Protein AF-0000000066260668 (afdb_homodimer)

Organism: Bacillus subtilis (strain 168) (NCBI:txid224308)

GO terms:
  GO:0002949 tRNA threonylcarbamoyladenosine modification (P, IDA)

pLDDT: mean 94.91, std 9.77, range [52.31, 98.94]

Structure (mmCIF, N/CA/C/O backbone):
data_AF-0000000066260668-model_v1
#
loop_
_entity.id
_entity.type
_entity.pdbx_description
1 polymer 'tRNA threonylcarbamoyladenosine biosynthesis protein TsaB'
#
loop_
_atom_site.group_PDB
_atom_site.id
_atom_site.type_symbol
_atom_site.label_atom_id
_atom_site.label_alt_id
_atom_site.label_comp_id
_atom_site.label_asym_id
_atom_site.label_entity_id
_atom_site.label_seq_id
_atom_site.pdbx_PDB_ins_code
_atom_site.Cartn_x
_atom_site.Cartn_y
_atom_site.Cartn_z
_atom_site.occupancy
_atom_site.B_iso_or_equiv
_atom_site.auth_seq_id
_atom_site.auth_comp_id
_atom_site.auth_asym_id
_atom_site.auth_atom_id
_atom_site.pdbx_PDB_model_num
ATOM 1 N N . MET A 1 1 ? 2.84 -7.582 20.438 1 93 1 MET A N 1
ATOM 2 C CA . MET A 1 1 ? 2.477 -6.176 20.312 1 93 1 MET A CA 1
ATOM 3 C C . MET A 1 1 ? 1.603 -5.953 19.078 1 93 1 MET A C 1
ATOM 5 O O . MET A 1 1 ? 1.928 -6.422 17.984 1 93 1 MET A O 1
ATOM 9 N N . THR A 1 2 ? 0.455 -5.363 19.266 1 98.31 2 THR A N 1
ATOM 10 C CA . THR A 1 2 ? -0.457 -5.066 18.172 1 98.31 2 THR A CA 1
ATOM 11 C C . THR A 1 2 ? -0.744 -3.568 18.094 1 98.31 2 THR A C 1
ATOM 13 O O . THR A 1 2 ? -1.237 -2.977 19.062 1 98.31 2 THR A O 1
ATOM 16 N N . ILE A 1 3 ? -0.444 -2.949 16.969 1 98.81 3 ILE A N 1
ATOM 17 C CA . ILE A 1 3 ? -0.578 -1.51 16.781 1 98.81 3 ILE A CA 1
ATOM 18 C C . ILE A 1 3 ? -1.751 -1.218 15.852 1 98.81 3 ILE A C 1
ATOM 20 O O . ILE A 1 3 ? -1.917 -1.884 14.828 1 98.81 3 ILE A O 1
ATOM 24 N N . LEU A 1 4 ? -2.592 -0.3 16.234 1 98.94 4 LEU A N 1
ATOM 25 C CA . LEU A 1 4 ? -3.59 0.296 15.352 1 98.94 4 LEU A CA 1
ATOM 26 C C . LEU A 1 4 ? -3.139 1.67 14.867 1 98.94 4 LEU A C 1
ATOM 28 O O . LEU A 1 4 ? -2.84 2.551 15.68 1 98.94 4 LEU A O 1
ATOM 32 N N . ALA A 1 5 ? -3.055 1.85 13.57 1 98.94 5 ALA A N 1
ATOM 33 C CA . ALA A 1 5 ? -2.719 3.145 12.984 1 98.94 5 ALA A CA 1
ATOM 34 C C . ALA A 1 5 ? -3.934 3.768 12.305 1 98.94 5 ALA A C 1
ATOM 36 O O . ALA A 1 5 ? -4.707 3.072 11.641 1 98.94 5 ALA A O 1
ATOM 37 N N . ILE A 1 6 ? -4.113 5.047 12.469 1 98.94 6 ILE A N 1
ATOM 38 C CA . ILE A 1 6 ? -5.273 5.758 11.938 1 98.94 6 ILE A CA 1
ATOM 39 C C . ILE A 1 6 ? -4.82 7.047 11.25 1 98.94 6 ILE A C 1
ATOM 41 O O . ILE A 1 6 ? -4.078 7.84 11.836 1 98.94 6 ILE A O 1
ATOM 45 N N . ASP A 1 7 ? -5.258 7.27 10.062 1 98.88 7 ASP A N 1
ATOM 46 C CA . ASP A 1 7 ? -5.02 8.508 9.32 1 98.88 7 ASP A CA 1
ATOM 47 C C . ASP A 1 7 ? -6.312 9.039 8.711 1 98.88 7 ASP A C 1
ATOM 49 O O . ASP A 1 7 ? -6.91 8.398 7.848 1 98.88 7 ASP A O 1
ATOM 53 N N . THR A 1 8 ? -6.781 10.156 9.125 1 98.56 8 THR A N 1
ATOM 54 C CA . THR A 1 8 ? -7.957 10.828 8.586 1 98.56 8 THR A CA 1
ATOM 55 C C . THR A 1 8 ? -7.609 12.242 8.141 1 98.56 8 THR A C 1
ATOM 57 O O . THR A 1 8 ? -8.484 13.117 8.094 1 98.56 8 THR A O 1
ATOM 60 N N . SER A 1 9 ? -6.324 12.477 7.906 1 97.12 9 SER A N 1
ATOM 61 C CA . SER A 1 9 ? -5.816 13.836 7.793 1 97.12 9 SER A CA 1
ATOM 62 C C . SER A 1 9 ? -6.332 14.516 6.527 1 97.12 9 SER A C 1
ATOM 64 O O . SER A 1 9 ? -6.426 15.742 6.469 1 97.12 9 SER A O 1
ATOM 66 N N . ASN A 1 10 ? -6.652 13.719 5.492 1 96.06 10 ASN A N 1
ATOM 67 C CA . ASN A 1 10 ? -7.137 14.219 4.211 1 96.06 10 ASN A CA 1
ATOM 68 C C . ASN A 1 10 ? -8.32 13.398 3.703 1 96.06 10 ASN A C 1
ATOM 70 O O . ASN A 1 10 ? -9.039 12.781 4.496 1 96.06 10 ASN A O 1
ATOM 74 N N . TYR A 1 11 ? -8.586 13.438 2.41 1 97 11 TYR A N 1
ATOM 75 C CA . TYR A 1 11 ? -9.688 12.656 1.86 1 97 11 TYR A CA 1
ATOM 76 C C . TYR A 1 11 ? -9.453 11.164 2.061 1 97 11 TYR A C 1
ATOM 78 O O . TYR A 1 11 ? -10.398 10.375 2.049 1 97 11 TYR A O 1
ATOM 86 N N . THR A 1 12 ? -8.211 10.82 2.268 1 98 12 THR A N 1
ATOM 87 C CA . THR A 1 12 ? -7.883 9.414 2.484 1 98 12 THR A CA 1
ATOM 88 C C . THR A 1 12 ? -8.164 9.008 3.928 1 98 12 THR A C 1
ATOM 90 O O . THR A 1 12 ? -7.723 9.672 4.867 1 98 12 THR A O 1
ATOM 93 N N . LEU A 1 13 ? -8.961 8.039 4.117 1 98.75 13 LEU A N 1
ATOM 94 C CA . LEU A 1 13 ? -9.062 7.309 5.379 1 98.75 13 LEU A CA 1
ATOM 95 C C . LEU A 1 13 ? -8.18 6.062 5.359 1 98.75 13 LEU A C 1
ATOM 97 O O . LEU A 1 13 ? -8.32 5.211 4.48 1 98.75 13 LEU A O 1
ATOM 101 N N . GLY A 1 14 ? -7.215 5.988 6.195 1 98.81 14 GLY A N 1
ATOM 102 C CA . GLY A 1 14 ? -6.32 4.848 6.281 1 98.81 14 GLY A CA 1
ATOM 103 C C . GLY A 1 14 ? -6.266 4.234 7.668 1 98.81 14 GLY A C 1
ATOM 104 O O . GLY A 1 14 ? -6.117 4.949 8.664 1 98.81 14 GLY A O 1
ATOM 105 N N . ILE A 1 15 ? -6.422 2.928 7.777 1 98.94 15 ILE A N 1
ATOM 106 C CA . ILE A 1 15 ? -6.312 2.164 9.016 1 98.94 15 ILE A CA 1
ATOM 107 C C . ILE A 1 15 ? -5.434 0.938 8.789 1 98.94 15 ILE A C 1
ATOM 109 O O . ILE A 1 15 ? -5.539 0.27 7.762 1 98.94 15 ILE A O 1
ATOM 113 N N . ALA A 1 16 ? -4.578 0.662 9.734 1 98.94 16 ALA A N 1
ATOM 114 C CA . ALA A 1 16 ? -3.766 -0.547 9.625 1 98.94 16 ALA A CA 1
ATOM 115 C C . ALA A 1 16 ? -3.625 -1.23 10.984 1 98.94 16 ALA A C 1
ATOM 117 O O . ALA A 1 16 ? -3.705 -0.577 12.031 1 98.94 16 ALA A O 1
ATOM 118 N N . LEU A 1 17 ? -3.504 -2.469 10.969 1 98.88 17 LEU A N 1
ATOM 119 C CA . LEU A 1 17 ? -3.146 -3.301 12.117 1 98.88 17 LEU A CA 1
ATOM 120 C C . LEU A 1 17 ? -1.795 -3.971 11.898 1 98.88 17 LEU A C 1
ATOM 122 O O . LEU A 1 17 ? -1.599 -4.68 10.906 1 98.88 17 LEU A O 1
ATOM 126 N N . LEU A 1 18 ? -0.896 -3.672 12.734 1 98.44 18 LEU A N 1
ATOM 127 C CA . LEU A 1 18 ? 0.423 -4.293 12.75 1 98.44 18 LEU A CA 1
ATOM 128 C C . LEU A 1 18 ? 0.565 -5.23 13.945 1 98.44 18 LEU A C 1
ATOM 130 O O . LEU A 1 18 ? 0.28 -4.848 15.078 1 98.44 18 LEU A O 1
ATOM 134 N N . ARG A 1 19 ? 0.894 -6.461 13.734 1 97.5 19 ARG A N 1
ATOM 135 C CA . ARG A 1 19 ? 1.256 -7.406 14.789 1 97.5 19 ARG A CA 1
ATOM 136 C C . ARG A 1 19 ? 2.744 -7.734 14.742 1 97.5 19 ARG A C 1
ATOM 138 O O . ARG A 1 19 ? 3.211 -8.391 13.805 1 97.5 19 ARG A O 1
ATOM 145 N N . GLU A 1 20 ? 3.434 -7.258 15.742 1 95.12 20 GLU A N 1
ATOM 146 C CA . GLU A 1 20 ? 4.891 -7.324 15.719 1 95.12 20 GLU A CA 1
ATOM 147 C C . GLU A 1 20 ? 5.453 -6.645 14.477 1 95.12 20 GLU A C 1
ATOM 149 O O . GLU A 1 20 ? 5.215 -5.453 14.25 1 95.12 20 GLU A O 1
ATOM 154 N N . ASP A 1 21 ? 6 -7.383 13.562 1 95.06 21 ASP A N 1
ATOM 155 C CA . ASP A 1 21 ? 6.574 -6.781 12.359 1 95.06 21 ASP A CA 1
ATOM 156 C C . ASP A 1 21 ? 5.82 -7.227 11.109 1 95.06 21 ASP A C 1
ATOM 158 O O . ASP A 1 21 ? 6.383 -7.25 10.016 1 95.06 21 ASP A O 1
ATOM 162 N N . THR A 1 22 ? 4.543 -7.535 11.336 1 97.62 22 THR A N 1
ATOM 163 C CA . THR A 1 22 ? 3.715 -8.016 10.234 1 97.62 22 THR A CA 1
ATOM 164 C C . THR A 1 22 ? 2.482 -7.137 10.062 1 97.62 22 THR A C 1
ATOM 166 O O . THR A 1 22 ? 1.772 -6.852 11.031 1 97.62 22 THR A O 1
ATOM 169 N N . VAL A 1 23 ? 2.258 -6.672 8.867 1 98.5 23 VAL A N 1
ATOM 170 C CA . VAL A 1 23 ? 1.016 -5.98 8.547 1 98.5 23 VAL A CA 1
ATOM 171 C C . VAL A 1 23 ? -0.119 -6.992 8.398 1 98.5 23 VAL A C 1
ATOM 173 O O . VAL A 1 23 ? -0.175 -7.734 7.414 1 98.5 23 VAL A O 1
ATOM 176 N N . ILE A 1 24 ? -1.02 -6.98 9.266 1 98.12 24 ILE A N 1
ATOM 177 C CA . ILE A 1 24 ? -2.045 -8.016 9.234 1 98.12 24 ILE A CA 1
ATOM 178 C C . ILE A 1 24 ? -3.291 -7.492 8.523 1 98.12 24 ILE A C 1
ATOM 180 O O . ILE A 1 24 ? -4.07 -8.273 7.977 1 98.12 24 ILE A O 1
ATOM 184 N N . ALA A 1 25 ? -3.424 -6.156 8.531 1 98.69 25 ALA A N 1
ATOM 185 C CA . ALA A 1 25 ? -4.566 -5.602 7.812 1 98.69 25 ALA A CA 1
ATOM 186 C C . ALA A 1 25 ? -4.312 -4.152 7.41 1 98.69 25 ALA A C 1
ATOM 188 O O . ALA A 1 25 ? -3.584 -3.43 8.094 1 98.69 25 ALA A O 1
ATOM 189 N N . GLU A 1 26 ? -4.91 -3.744 6.316 1 98.81 26 GLU A N 1
ATOM 190 C CA . GLU A 1 26 ? -4.957 -2.367 5.832 1 98.81 26 GLU A CA 1
ATOM 191 C C . GLU A 1 26 ? -6.305 -2.057 5.184 1 98.81 26 GLU A C 1
ATOM 193 O O . GLU A 1 26 ? -6.871 -2.896 4.48 1 98.81 26 GLU A O 1
ATOM 198 N N . TYR A 1 27 ? -6.77 -0.931 5.504 1 98.88 27 TYR A N 1
ATOM 199 C CA . TYR A 1 27 ? -7.973 -0.373 4.891 1 98.88 27 TYR A CA 1
ATOM 200 C C . TYR A 1 27 ? -7.742 1.07 4.461 1 98.88 27 TYR A C 1
ATOM 202 O O . TYR A 1 27 ? -7.344 1.912 5.27 1 98.88 27 TYR A O 1
ATOM 210 N N . ILE A 1 28 ? -7.914 1.332 3.18 1 98.81 28 ILE A N 1
ATOM 211 C CA . ILE A 1 28 ? -7.734 2.67 2.627 1 98.81 28 ILE A CA 1
ATOM 212 C C . ILE A 1 28 ? -8.938 3.039 1.764 1 98.81 28 ILE A C 1
ATOM 214 O O . ILE A 1 28 ? -9.367 2.254 0.917 1 98.81 28 ILE A O 1
ATOM 218 N N . THR A 1 29 ? -9.523 4.184 1.955 1 98.62 29 THR A N 1
ATOM 219 C CA . THR A 1 29 ? -10.469 4.773 1.013 1 98.62 29 THR A CA 1
ATOM 220 C C . THR A 1 29 ? -10.102 6.227 0.719 1 98.62 29 THR A C 1
ATOM 222 O O . THR A 1 29 ? -9.672 6.957 1.614 1 98.62 29 THR A O 1
ATOM 225 N N . TYR A 1 30 ? -10.148 6.598 -0.506 1 98.38 30 TYR A N 1
ATOM 226 C CA . TYR A 1 30 ? -10.023 7.973 -0.968 1 98.38 30 TYR A CA 1
ATOM 227 C C . TYR A 1 30 ? -11.359 8.508 -1.47 1 98.38 30 TYR A C 1
ATOM 229 O O . TYR A 1 30 ? -11.664 8.414 -2.662 1 98.38 3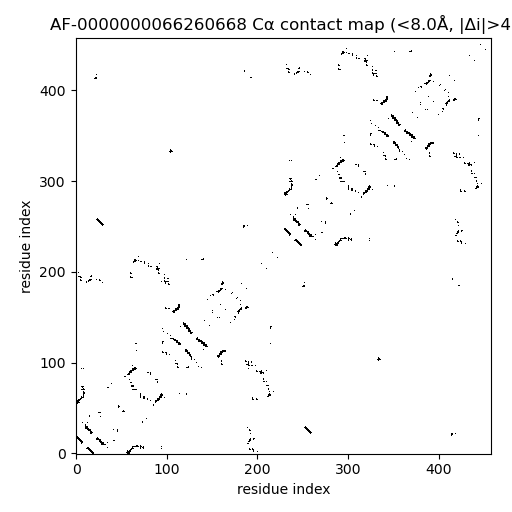0 TYR A O 1
ATOM 237 N N . LEU A 1 31 ? -12.141 9.102 -0.57 1 96.12 31 LEU A N 1
ATOM 238 C CA . LEU A 1 31 ? -13.5 9.57 -0.822 1 96.12 31 LEU A CA 1
ATOM 239 C C . LEU A 1 31 ? -13.727 10.945 -0.208 1 96.12 31 LEU A C 1
ATOM 241 O O . LEU A 1 31 ? -13.195 11.25 0.86 1 96.12 31 LEU A O 1
ATOM 245 N N . LYS A 1 32 ? -14.469 11.695 -0.939 1 92.44 32 LYS A N 1
ATOM 246 C CA . LYS A 1 32 ? -14.938 12.945 -0.359 1 92.44 32 LYS A CA 1
ATOM 247 C C . LYS A 1 32 ? -16.125 12.719 0.565 1 92.44 32 LYS A C 1
ATOM 249 O O . LYS A 1 32 ? -17.25 13.07 0.228 1 92.44 32 LYS A O 1
ATOM 254 N N . LYS A 1 33 ? -15.93 12.094 1.702 1 86.94 33 LYS A N 1
ATOM 255 C CA . LYS A 1 33 ? -16.922 11.75 2.707 1 86.94 33 LYS A CA 1
ATOM 256 C C . LYS A 1 33 ? -16.438 12.102 4.109 1 86.94 33 LYS A C 1
ATOM 258 O O . LYS A 1 33 ? -15.234 12.234 4.34 1 86.94 33 LYS A O 1
ATOM 263 N N . ASN A 1 34 ? -17.391 12.188 4.949 1 90.69 34 ASN A N 1
ATOM 264 C CA . ASN A 1 34 ? -17.094 12.586 6.324 1 90.69 34 ASN A CA 1
ATOM 265 C C . ASN A 1 34 ? -16.422 11.453 7.102 1 90.69 34 ASN A C 1
ATOM 267 O O . ASN A 1 34 ? -17.047 10.414 7.344 1 90.69 34 ASN A O 1
ATOM 271 N N . HIS A 1 35 ? -15.211 11.711 7.531 1 96 35 HIS A N 1
ATOM 272 C CA . HIS A 1 35 ? -14.477 10.719 8.312 1 96 35 HIS A CA 1
ATOM 273 C C . HIS A 1 35 ? -15.156 10.453 9.648 1 96 35 HIS A C 1
ATOM 275 O O . HIS A 1 35 ? -15.023 9.359 10.211 1 96 35 HIS A O 1
ATOM 281 N N . SER A 1 36 ? -15.891 11.414 10.18 1 94.5 36 SER A N 1
ATOM 282 C CA . SER A 1 36 ? -16.469 11.297 11.516 1 94.5 36 SER A CA 1
ATOM 283 C C . SER A 1 36 ? -17.422 10.109 11.602 1 94.5 36 SER A C 1
ATOM 285 O O . SER A 1 36 ? -17.531 9.477 12.656 1 94.5 36 SER A O 1
ATOM 287 N N . VAL A 1 37 ? -18.047 9.797 10.523 1 95.5 37 VAL A N 1
ATOM 288 C CA . VAL A 1 37 ? -19.031 8.719 10.555 1 95.5 37 VAL A CA 1
ATOM 289 C C . VAL A 1 37 ? -18.391 7.43 10.031 1 95.5 37 VAL A C 1
ATOM 291 O O . VAL A 1 37 ? -18.906 6.336 10.273 1 95.5 37 VAL A O 1
ATOM 294 N N . ARG A 1 38 ? -17.234 7.512 9.414 1 97 38 ARG A N 1
ATOM 295 C CA . ARG A 1 38 ? -16.703 6.352 8.711 1 97 38 ARG A CA 1
ATOM 296 C C . ARG A 1 38 ? -15.523 5.754 9.477 1 97 38 ARG A C 1
ATOM 298 O O . ARG A 1 38 ? -15.258 4.551 9.383 1 97 38 ARG A O 1
ATOM 305 N N . ALA A 1 39 ? -14.781 6.578 10.211 1 98.06 39 ALA A N 1
ATOM 306 C CA . ALA A 1 39 ? -13.492 6.16 10.773 1 98.06 39 ALA A CA 1
ATOM 307 C C . ALA A 1 39 ? -13.68 5.059 11.805 1 98.06 39 ALA A C 1
ATOM 309 O O . ALA A 1 39 ? -13.078 3.988 11.703 1 98.06 39 ALA A O 1
ATOM 310 N N . MET A 1 40 ? -14.508 5.289 12.812 1 97.56 40 MET A N 1
ATOM 311 C CA . MET A 1 40 ? -14.641 4.312 13.891 1 97.56 40 MET A CA 1
ATOM 312 C C . MET A 1 40 ? -15.289 3.031 13.383 1 97.56 40 MET A C 1
ATOM 314 O O . MET A 1 40 ? -14.859 1.932 13.734 1 97.56 40 MET A O 1
ATOM 318 N N . PRO A 1 41 ? -16.359 3.064 12.539 1 97.75 41 PRO A N 1
ATOM 319 C CA . PRO A 1 41 ? -16.875 1.834 11.938 1 97.75 41 PRO A CA 1
ATOM 320 C C . PRO A 1 41 ? -15.82 1.064 11.156 1 97.75 41 PRO A C 1
ATOM 322 O O . PRO A 1 41 ? -15.789 -0.169 11.195 1 97.75 41 PRO A O 1
ATOM 325 N N . ALA A 1 42 ? -14.938 1.765 10.438 1 98.19 42 ALA A N 1
ATOM 326 C CA . ALA A 1 42 ? -13.859 1.11 9.703 1 98.19 42 ALA A CA 1
ATOM 327 C C . ALA A 1 42 ? -12.898 0.409 10.648 1 98.19 42 ALA A C 1
ATOM 329 O O . ALA A 1 42 ? -12.484 -0.726 10.398 1 98.19 42 ALA A O 1
ATOM 330 N N . VAL A 1 43 ? -12.555 1.086 11.758 1 98.62 43 VAL A N 1
ATOM 331 C CA . VAL A 1 43 ? -11.695 0.49 12.773 1 98.62 43 VAL A CA 1
ATOM 332 C C . VAL A 1 43 ? -12.344 -0.778 13.32 1 98.62 43 VAL A C 1
ATOM 334 O O . VAL A 1 43 ? -11.703 -1.83 13.391 1 98.62 43 VAL A O 1
ATOM 337 N N . HIS A 1 44 ? -13.586 -0.665 13.648 1 98.06 44 HIS A N 1
ATOM 338 C CA . HIS A 1 44 ? -14.32 -1.786 14.219 1 98.06 44 HIS A CA 1
ATOM 339 C C . HIS A 1 44 ? -14.383 -2.961 13.25 1 98.06 44 HIS A C 1
ATOM 341 O O . HIS A 1 44 ? -14.117 -4.102 13.641 1 98.06 44 HIS A O 1
ATOM 347 N N . SER A 1 45 ? -14.758 -2.695 12.047 1 97.62 45 SER A N 1
ATOM 348 C CA . SER A 1 45 ? -14.859 -3.74 11.031 1 97.62 45 SER A CA 1
ATOM 349 C C . SER A 1 45 ? -13.523 -4.438 10.82 1 97.62 45 SER A C 1
ATOM 351 O O . SER A 1 45 ? -13.461 -5.668 10.719 1 97.62 45 SER A O 1
ATOM 353 N N . LEU A 1 46 ? -12.453 -3.662 10.781 1 98.38 46 LEU A N 1
ATOM 354 C CA . LEU A 1 46 ? -11.125 -4.227 10.531 1 98.38 46 LEU A CA 1
ATOM 355 C C . LEU A 1 46 ? -10.695 -5.117 11.688 1 98.38 46 LEU A C 1
ATOM 357 O O . LEU A 1 46 ? -10.156 -6.207 11.477 1 98.38 46 LEU A O 1
ATOM 361 N N . LEU A 1 47 ? -10.922 -4.668 12.938 1 98.5 47 LEU A N 1
ATOM 362 C CA . LEU A 1 47 ? -10.625 -5.496 14.109 1 98.5 47 LEU A CA 1
ATOM 363 C C . LEU A 1 47 ? -11.422 -6.801 14.062 1 98.5 47 LEU A C 1
ATOM 365 O O . LEU A 1 47 ? -10.859 -7.875 14.281 1 98.5 47 LEU A O 1
ATOM 369 N N . ASN A 1 48 ? -12.664 -6.684 13.68 1 97.69 48 ASN A N 1
ATOM 370 C CA . ASN A 1 48 ? -13.516 -7.863 13.602 1 97.69 48 ASN A CA 1
ATOM 371 C C . ASN A 1 48 ? -13.023 -8.836 12.531 1 97.69 48 ASN A C 1
ATOM 373 O O . ASN A 1 48 ? -12.984 -10.047 12.758 1 97.69 48 ASN A O 1
ATOM 377 N N . ASP A 1 49 ? -12.703 -8.328 11.391 1 96.94 49 ASP A N 1
ATOM 378 C CA . ASP A 1 49 ? -12.188 -9.156 10.305 1 96.94 49 ASP A CA 1
ATOM 379 C C . ASP A 1 49 ? -10.945 -9.93 10.75 1 96.94 49 ASP A C 1
ATOM 381 O O . ASP A 1 49 ? -10.688 -11.031 10.258 1 96.94 49 ASP A O 1
ATOM 385 N N . CYS A 1 50 ? -10.188 -9.367 11.688 1 97.44 50 CYS A N 1
ATOM 386 C CA . CYS A 1 50 ? -8.945 -9.977 12.156 1 97.44 50 CYS A CA 1
ATOM 387 C C . CYS A 1 50 ? -9.18 -10.758 13.445 1 97.44 50 CYS A C 1
ATOM 389 O O . CYS A 1 50 ? -8.219 -11.18 14.102 1 97.44 50 CYS A O 1
ATOM 391 N N . ASP A 1 51 ? -10.406 -10.883 13.852 1 97.06 51 ASP A N 1
ATOM 392 C CA . ASP A 1 51 ? -10.781 -11.57 15.078 1 97.06 51 ASP A CA 1
ATOM 393 C C . ASP A 1 51 ? -10.094 -10.953 16.297 1 97.06 51 ASP A C 1
ATOM 395 O O . ASP A 1 51 ? -9.555 -11.664 17.141 1 97.06 51 ASP A O 1
ATOM 399 N N . MET A 1 52 ? -10.102 -9.641 16.312 1 97.75 52 MET A N 1
ATOM 400 C CA . MET A 1 52 ? -9.477 -8.906 17.406 1 97.75 52 MET A CA 1
ATOM 401 C C . MET A 1 52 ? -10.492 -8.016 18.109 1 97.75 52 MET A C 1
ATOM 403 O O . MET A 1 52 ? -11.469 -7.566 17.5 1 97.75 52 MET A O 1
ATOM 407 N N . ALA A 1 53 ? -10.242 -7.836 19.344 1 98.06 53 ALA A N 1
ATOM 408 C CA . ALA A 1 53 ? -10.938 -6.836 20.156 1 98.06 53 ALA A CA 1
ATOM 409 C C . ALA A 1 53 ? -10.031 -5.641 20.453 1 98.06 53 ALA A C 1
ATOM 411 O O . ALA A 1 53 ? -8.812 -5.742 20.344 1 98.06 53 ALA A O 1
ATOM 412 N N . PRO A 1 54 ? -10.625 -4.523 20.781 1 98.19 54 PRO A N 1
ATOM 413 C CA . PRO A 1 54 ? -9.805 -3.361 21.125 1 98.19 54 PRO A CA 1
ATOM 414 C C . PRO A 1 54 ? -8.773 -3.67 22.203 1 98.19 54 PRO A C 1
ATOM 416 O O . PRO A 1 54 ? -7.656 -3.15 22.172 1 98.19 54 PRO A O 1
ATOM 419 N N . GLN A 1 55 ? -9.102 -4.598 23.062 1 98.19 55 GLN A N 1
ATOM 420 C CA . GLN A 1 55 ? -8.242 -4.941 24.188 1 98.19 55 GLN A CA 1
ATOM 421 C C . GLN A 1 55 ? -6.98 -5.664 23.719 1 98.19 55 GLN A C 1
ATOM 423 O O . GLN A 1 55 ? -6.023 -5.812 24.484 1 98.19 55 GLN A O 1
ATOM 428 N N . ASP A 1 56 ? -7.027 -6.137 22.531 1 98.38 56 ASP A N 1
ATOM 429 C CA . ASP A 1 56 ? -5.859 -6.816 21.969 1 98.38 56 ASP A CA 1
ATOM 430 C C . ASP A 1 56 ? -4.805 -5.812 21.516 1 98.38 56 ASP A C 1
ATOM 432 O O . ASP A 1 56 ? -3.664 -6.184 21.234 1 98.38 56 ASP A O 1
ATOM 436 N N . LEU A 1 57 ? -5.164 -4.566 21.453 1 98.75 57 LEU A N 1
ATOM 437 C CA . LEU A 1 57 ? -4.25 -3.531 21 1 98.75 57 LEU A CA 1
ATOM 438 C C . LEU A 1 57 ? -3.246 -3.166 22.078 1 98.75 57 LEU A C 1
ATOM 440 O O . LEU A 1 57 ? -3.588 -3.152 23.266 1 98.75 57 LEU A O 1
ATOM 444 N N . SER A 1 58 ? -1.993 -2.84 21.609 1 98.56 58 SER A N 1
ATOM 445 C CA . SER A 1 58 ? -0.94 -2.488 22.547 1 98.56 58 SER A CA 1
ATOM 446 C C . SER A 1 58 ? -0.492 -1.041 22.359 1 98.56 58 SER A C 1
ATOM 448 O O . SER A 1 58 ? 0.181 -0.479 23.234 1 98.56 58 SER A O 1
ATOM 450 N N . LYS A 1 59 ? -0.825 -0.433 21.266 1 98.75 59 LYS A N 1
ATOM 451 C CA . LYS A 1 59 ? -0.429 0.938 20.969 1 98.75 59 LYS A CA 1
ATOM 452 C C . LYS A 1 59 ? -1.297 1.524 19.859 1 98.75 59 LYS A C 1
ATOM 454 O O . LYS A 1 59 ? -1.752 0.8 18.969 1 98.75 59 LYS A O 1
ATOM 459 N N . ILE A 1 60 ? -1.553 2.785 19.922 1 98.88 60 ILE A N 1
ATOM 460 C CA . ILE A 1 60 ? -2.223 3.525 18.859 1 98.88 60 ILE A CA 1
ATOM 461 C C . ILE A 1 60 ? -1.233 4.48 18.203 1 98.88 60 ILE A C 1
ATOM 463 O O . ILE A 1 60 ? -0.444 5.141 18.875 1 98.88 60 ILE A O 1
ATOM 467 N N . VAL A 1 61 ? -1.218 4.512 16.922 1 98.88 61 VAL A N 1
ATOM 468 C CA . VAL A 1 61 ? -0.446 5.477 16.141 1 98.88 61 VAL A CA 1
ATOM 469 C C . VAL A 1 61 ? -1.386 6.32 15.281 1 98.88 61 VAL A C 1
ATOM 471 O O . VAL A 1 61 ? -2.289 5.789 14.633 1 98.88 61 VAL A O 1
ATOM 474 N N . VAL A 1 62 ? -1.187 7.613 15.266 1 98.88 62 VAL A N 1
ATOM 475 C CA . VAL A 1 62 ? -2.115 8.477 14.547 1 98.88 62 VAL A CA 1
ATOM 476 C C . VAL A 1 62 ? -1.335 9.5 13.719 1 98.88 62 VAL A C 1
ATOM 478 O O . VAL A 1 62 ? -0.271 9.961 14.141 1 98.88 62 VAL A O 1
ATOM 481 N N . ALA A 1 63 ? -1.808 9.797 12.531 1 98.75 63 ALA A N 1
ATOM 482 C CA . ALA A 1 63 ? -1.312 10.953 11.789 1 98.75 63 ALA A CA 1
ATOM 483 C C . ALA A 1 63 ? -1.828 12.25 12.391 1 98.75 63 ALA A C 1
ATOM 485 O O . ALA A 1 63 ? -3.039 12.469 12.469 1 98.75 63 ALA A O 1
ATOM 486 N N . LYS A 1 64 ? -0.974 13.094 12.719 1 97.88 64 LYS A N 1
ATOM 487 C CA . LYS A 1 64 ? -1.4 14.25 13.508 1 97.88 64 LYS A CA 1
ATOM 488 C C . LYS A 1 64 ? -1.5 15.5 12.633 1 97.88 64 LYS A C 1
ATOM 490 O O . LYS A 1 64 ? -1.724 16.594 13.141 1 97.88 64 LYS A O 1
ATOM 495 N N . GLY A 1 65 ? -1.312 15.398 11.359 1 97.69 65 GLY A N 1
ATOM 496 C CA . GLY A 1 65 ? -1.308 16.531 10.445 1 97.69 65 GLY A CA 1
ATOM 497 C C . GLY A 1 65 ? 0.058 16.797 9.852 1 97.69 65 GLY A C 1
ATOM 498 O O . GLY A 1 65 ? 1.03 16.109 10.164 1 97.69 65 GLY A O 1
ATOM 499 N N . PRO A 1 66 ? 0.107 17.797 8.938 1 97.62 66 PRO A N 1
ATOM 500 C CA . PRO A 1 66 ? -0.965 18.688 8.516 1 97.62 66 PRO A CA 1
ATOM 501 C C . PRO A 1 66 ? -1.991 18.016 7.613 1 97.62 66 PRO A C 1
ATOM 503 O O . PRO A 1 66 ? -1.817 16.844 7.242 1 97.62 66 PRO A O 1
ATOM 506 N N . GLY A 1 67 ? -3.055 18.625 7.32 1 96.06 67 GLY A N 1
ATOM 507 C CA . GLY A 1 67 ? -4.152 18.188 6.48 1 96.06 67 GLY A CA 1
ATOM 508 C C . GLY A 1 67 ? -5.43 18.969 6.695 1 96.06 67 GLY A C 1
ATOM 509 O O . GLY A 1 67 ? -5.387 20.156 7.051 1 96.06 67 GLY A O 1
ATOM 510 N N . SER A 1 68 ? -6.5 18.391 6.402 1 93.94 68 SER A N 1
ATOM 511 C CA . SER A 1 68 ? -7.801 19 6.641 1 93.94 68 SER A CA 1
ATOM 512 C C . SER A 1 68 ? -8 19.312 8.125 1 93.94 68 SER A C 1
ATOM 514 O O . SER A 1 68 ? -7.758 18.453 8.977 1 93.94 68 SER A O 1
ATOM 516 N N . TYR A 1 69 ? -8.477 20.547 8.469 1 93 69 TYR A N 1
ATOM 517 C CA . TYR A 1 69 ? -8.711 20.969 9.844 1 93 69 TYR A CA 1
ATOM 518 C C . TYR A 1 69 ? -9.586 19.984 10.578 1 93 69 TYR A C 1
ATOM 520 O O . TYR A 1 69 ? -9.211 19.469 11.641 1 93 69 TYR A O 1
ATOM 528 N N . THR A 1 70 ? -10.703 19.594 9.969 1 94.88 70 THR A N 1
ATOM 529 C CA . THR A 1 70 ? -11.641 18.656 10.57 1 94.88 70 THR A CA 1
ATOM 530 C C . THR A 1 70 ? -11.07 17.234 10.562 1 94.88 70 THR A C 1
ATOM 532 O O . THR A 1 70 ? -11.211 16.5 11.547 1 94.88 70 THR A O 1
ATOM 535 N N . GLY A 1 71 ? -10.43 16.844 9.492 1 96.69 71 GLY A N 1
ATOM 536 C CA . GLY A 1 71 ? -9.922 15.484 9.336 1 96.69 71 GLY A CA 1
ATOM 537 C C . GLY A 1 71 ? -8.859 15.125 10.359 1 96.69 71 GLY A C 1
ATOM 538 O O . GLY A 1 71 ? -8.922 14.055 10.969 1 96.69 71 GLY A O 1
ATOM 539 N N . VAL A 1 72 ? -7.941 16.047 10.539 1 97.5 72 VAL A N 1
ATOM 540 C CA . VAL A 1 72 ? -6.867 15.805 11.5 1 97.5 72 VAL A CA 1
ATOM 541 C C . VAL A 1 72 ? -7.445 15.688 12.906 1 97.5 72 VAL A C 1
ATOM 543 O O . VAL A 1 72 ? -7.062 14.797 13.664 1 97.5 72 VAL A O 1
ATOM 546 N N . ARG A 1 73 ? -8.398 16.5 13.242 1 97.38 73 ARG A N 1
ATOM 547 C CA . ARG A 1 73 ? -9.016 16.484 14.57 1 97.38 73 ARG A CA 1
ATOM 548 C C . ARG A 1 73 ? -9.75 15.164 14.812 1 97.38 73 ARG A C 1
ATOM 550 O O . ARG A 1 73 ? -9.711 14.617 15.914 1 97.38 73 ARG A O 1
ATOM 557 N N . ILE A 1 74 ? -10.43 14.719 13.844 1 97.88 74 ILE A N 1
ATOM 558 C CA . ILE A 1 74 ? -11.18 13.477 13.969 1 97.88 74 ILE A CA 1
ATOM 559 C C . ILE A 1 74 ? -10.234 12.328 14.312 1 97.88 74 ILE A C 1
ATOM 561 O O . ILE A 1 74 ? -10.469 11.586 15.266 1 97.88 74 ILE A O 1
ATOM 565 N N . GLY A 1 75 ? -9.156 12.195 13.555 1 98.31 75 GLY A N 1
ATOM 566 C CA . GLY A 1 75 ? -8.195 11.125 13.781 1 98.31 75 GLY A CA 1
ATOM 567 C C . GLY A 1 75 ? -7.523 11.211 15.141 1 98.31 75 GLY A C 1
ATOM 568 O O . GLY A 1 75 ? -7.441 10.211 15.859 1 98.31 75 GLY A O 1
ATOM 569 N N . VAL A 1 76 ? -7.082 12.391 15.461 1 98.44 76 VAL A N 1
ATOM 570 C CA . VAL A 1 76 ? -6.371 12.594 16.719 1 98.44 76 VAL A CA 1
ATOM 571 C C . VAL A 1 76 ? -7.316 12.328 17.891 1 98.44 76 VAL A C 1
ATOM 573 O O . VAL A 1 76 ? -6.945 11.648 18.844 1 98.44 76 VAL A O 1
ATOM 576 N N . THR A 1 77 ? -8.516 12.828 17.812 1 98.25 77 THR A N 1
ATOM 577 C CA . THR A 1 77 ? -9.492 12.617 18.875 1 98.25 77 THR A CA 1
ATOM 578 C C . THR A 1 77 ? -9.805 11.133 19.031 1 98.25 77 THR A C 1
ATOM 580 O O . THR A 1 77 ? -9.805 10.617 20.156 1 98.25 77 THR A O 1
ATOM 583 N N . LEU A 1 78 ? -10.125 10.484 17.953 1 98.25 78 LEU A N 1
ATOM 584 C CA . LEU A 1 78 ? -10.406 9.055 17.969 1 98.25 78 LEU A CA 1
ATOM 585 C C . LEU A 1 78 ? -9.25 8.281 18.594 1 98.25 78 LEU A C 1
ATOM 587 O O . LEU A 1 78 ? -9.453 7.43 19.453 1 98.25 78 LEU A O 1
ATOM 591 N N . ALA A 1 79 ? -8.062 8.562 18.141 1 98.69 79 ALA A N 1
ATOM 592 C CA . ALA A 1 79 ? -6.859 7.879 18.609 1 98.69 79 ALA A CA 1
ATOM 593 C C . ALA A 1 79 ? -6.648 8.102 20.109 1 98.69 79 ALA A C 1
ATOM 595 O O . ALA A 1 79 ? -6.379 7.156 20.859 1 98.69 79 ALA A O 1
ATOM 596 N N . LYS A 1 80 ? -6.754 9.32 20.547 1 98.5 80 LYS A N 1
ATOM 597 C CA . LYS A 1 80 ? -6.594 9.648 21.953 1 98.5 80 LYS A CA 1
ATOM 598 C C . LYS A 1 80 ? -7.629 8.922 22.812 1 98.5 80 LYS A C 1
ATOM 600 O O . LYS A 1 80 ? -7.301 8.391 23.875 1 98.5 80 LYS A O 1
ATOM 605 N N . THR A 1 81 ? -8.844 8.961 22.344 1 98.38 81 THR A N 1
ATOM 606 C CA . THR A 1 81 ? -9.922 8.32 23.078 1 98.38 81 THR A CA 1
ATOM 607 C C . THR A 1 81 ? -9.664 6.824 23.234 1 98.38 81 THR A C 1
ATOM 609 O O . THR A 1 81 ? -9.812 6.273 24.328 1 98.38 81 THR A O 1
ATOM 612 N N . LEU A 1 82 ? -9.289 6.172 22.172 1 98.56 82 LEU A N 1
ATOM 613 C CA . LEU A 1 82 ? -8.984 4.742 22.219 1 98.56 82 LEU A CA 1
ATOM 614 C C . LEU A 1 82 ? -7.809 4.461 23.141 1 98.56 82 LEU A C 1
ATOM 616 O O . LEU A 1 82 ? -7.883 3.574 23.984 1 98.56 82 LEU A O 1
ATOM 620 N N . ALA A 1 83 ? -6.734 5.215 22.922 1 98.75 83 ALA A N 1
ATOM 621 C CA . ALA A 1 83 ? -5.539 5.016 23.734 1 98.75 83 ALA A CA 1
ATOM 622 C C . ALA A 1 83 ? -5.844 5.219 25.219 1 98.75 83 ALA A C 1
ATOM 624 O O . ALA A 1 83 ? -5.418 4.422 26.062 1 98.75 83 ALA A O 1
ATOM 625 N N . TRP A 1 84 ? -6.523 6.234 25.5 1 98.56 84 TRP A N 1
ATOM 626 C CA . TRP A 1 84 ? -6.871 6.574 26.875 1 98.56 84 TRP A CA 1
ATOM 627 C C . TRP A 1 84 ? -7.766 5.504 27.484 1 98.56 84 TRP A C 1
ATOM 629 O O . TRP A 1 84 ? -7.496 5.016 28.578 1 98.56 84 TRP A O 1
ATOM 639 N N . SER A 1 85 ? -8.828 5.172 26.781 1 98.38 85 SER A N 1
ATOM 640 C CA . SER A 1 85 ? -9.797 4.207 27.297 1 98.38 85 SER A CA 1
ATOM 641 C C . SER A 1 85 ? -9.156 2.844 27.516 1 98.38 85 SER A C 1
ATOM 643 O O . SER A 1 85 ? -9.531 2.125 28.453 1 98.38 85 SER A O 1
ATOM 645 N N . LEU A 1 86 ? -8.211 2.459 26.703 1 98.44 86 LEU A N 1
ATOM 646 C CA . LEU A 1 86 ? -7.566 1.153 26.781 1 98.44 86 LEU A CA 1
ATOM 647 C C . LEU A 1 86 ? -6.316 1.215 27.656 1 98.44 86 LEU A C 1
ATOM 649 O O . LEU A 1 86 ? -5.719 0.181 27.969 1 98.44 86 LEU A O 1
ATOM 653 N N . ASP A 1 87 ? -5.93 2.391 28 1 98.44 87 ASP A N 1
ATOM 654 C CA . ASP A 1 87 ? -4.723 2.631 28.781 1 98.44 87 ASP A CA 1
ATOM 655 C C . ASP A 1 87 ? -3.492 2.061 28.078 1 98.44 87 ASP A C 1
ATOM 657 O O . ASP A 1 87 ? -2.746 1.275 28.672 1 98.44 87 ASP A O 1
ATOM 661 N N . ILE A 1 88 ? -3.336 2.43 26.891 1 98.62 88 ILE A N 1
ATOM 662 C CA . ILE A 1 88 ? -2.18 2.012 26.094 1 98.62 88 ILE A CA 1
ATOM 663 C C . ILE A 1 88 ? -1.512 3.234 25.469 1 98.62 88 ILE A C 1
ATOM 665 O O . ILE A 1 88 ? -2.137 4.289 25.344 1 98.62 88 ILE A O 1
ATOM 669 N N . PRO A 1 89 ? -0.233 3.123 25.094 1 98.69 89 PRO A N 1
ATOM 670 C CA . PRO A 1 89 ? 0.507 4.266 24.547 1 98.69 89 PRO A CA 1
ATOM 671 C C . PRO A 1 89 ? -0.015 4.723 23.188 1 98.69 89 PRO A C 1
ATOM 673 O O . PRO A 1 89 ? -0.6 3.926 22.453 1 98.69 89 PRO A O 1
ATOM 676 N N . ILE A 1 90 ? 0.207 5.996 22.922 1 98.81 90 ILE A N 1
ATOM 677 C CA . ILE A 1 90 ? -0.12 6.617 21.656 1 98.81 90 ILE A CA 1
ATOM 678 C C . ILE A 1 90 ? 1.096 7.371 21.109 1 98.81 90 ILE A C 1
ATOM 680 O O . ILE A 1 90 ? 1.843 7.98 21.891 1 98.81 90 ILE A O 1
ATOM 684 N N . SER A 1 91 ? 1.315 7.254 19.875 1 98.5 91 SER A N 1
ATOM 685 C CA . SER A 1 91 ? 2.307 8.094 19.219 1 98.5 91 SER A CA 1
ATOM 686 C C . SER A 1 91 ? 1.713 8.781 18 1 98.5 91 SER A C 1
ATOM 688 O O . SER A 1 91 ? 0.713 8.328 17.438 1 98.5 91 SER A O 1
ATOM 690 N N . ALA A 1 92 ? 2.256 9.891 17.656 1 98.31 92 ALA A N 1
ATOM 691 C CA . ALA A 1 92 ? 1.797 10.688 16.516 1 98.31 92 ALA A CA 1
ATOM 692 C C . ALA A 1 92 ? 2.9 10.844 15.477 1 98.31 92 ALA A C 1
ATOM 694 O O . ALA A 1 92 ? 4.078 10.969 15.82 1 98.31 92 ALA A O 1
ATOM 695 N N . VAL A 1 93 ? 2.494 10.812 14.258 1 98.44 93 VAL A N 1
ATOM 696 C CA . VAL A 1 93 ? 3.408 10.938 13.125 1 98.44 93 VAL A CA 1
ATOM 697 C C . VAL A 1 93 ? 2.902 12.016 12.164 1 98.44 93 VAL A C 1
ATOM 699 O O . VAL A 1 93 ? 1.692 12.188 12 1 98.44 93 VAL A O 1
ATOM 702 N N . SER A 1 94 ? 3.773 12.766 11.516 1 98.31 94 SER A N 1
ATOM 703 C CA . SER A 1 94 ? 3.42 13.734 10.477 1 98.31 94 SER A CA 1
ATOM 704 C C . SER A 1 94 ? 2.688 13.062 9.32 1 98.31 94 SER A C 1
ATOM 706 O O . SER A 1 94 ? 3.105 12.008 8.844 1 98.31 94 SER A O 1
ATOM 708 N N . SER A 1 95 ? 1.571 13.742 8.922 1 98.62 95 SER A N 1
ATOM 709 C CA . SER A 1 95 ? 0.866 13.227 7.75 1 98.62 95 SER A CA 1
ATOM 710 C C . SER A 1 95 ? 1.748 13.281 6.508 1 98.62 95 SER A C 1
ATOM 712 O O . SER A 1 95 ? 1.656 12.406 5.641 1 98.62 95 SER A O 1
ATOM 714 N N . LEU A 1 96 ? 2.602 14.234 6.445 1 98.75 96 LEU A N 1
ATOM 715 C CA . LEU A 1 96 ? 3.527 14.375 5.328 1 98.75 96 LEU A CA 1
ATOM 716 C C . LEU A 1 96 ? 4.594 13.281 5.367 1 98.75 96 LEU A C 1
ATOM 718 O O . LEU A 1 96 ? 4.93 12.703 4.336 1 98.75 96 LEU A O 1
ATOM 722 N N . GLU A 1 97 ? 5.109 13.031 6.555 1 98.75 97 GLU A N 1
ATOM 723 C CA . GLU A 1 97 ? 6.074 11.953 6.723 1 98.75 97 GLU A CA 1
ATOM 724 C C . GLU A 1 97 ? 5.477 10.609 6.32 1 98.75 97 GLU A C 1
ATOM 726 O O . GLU A 1 97 ? 6.129 9.812 5.645 1 98.75 97 GLU A O 1
ATOM 731 N N . THR A 1 98 ? 4.242 10.375 6.719 1 98.75 98 THR A N 1
ATOM 732 C CA . THR A 1 98 ? 3.535 9.148 6.371 1 98.75 98 THR A CA 1
ATOM 733 C C . THR A 1 98 ? 3.441 8.992 4.855 1 98.75 98 THR A C 1
ATOM 735 O O . THR A 1 98 ? 3.736 7.918 4.32 1 98.75 98 THR A O 1
ATOM 738 N N . LEU A 1 99 ? 3.07 10.039 4.176 1 98.88 99 LEU A N 1
ATOM 739 C CA . LEU A 1 99 ? 2.943 10 2.725 1 98.88 99 LEU A CA 1
ATOM 740 C C . LEU A 1 99 ? 4.309 9.812 2.066 1 98.88 99 LEU A C 1
ATOM 742 O O . LEU A 1 99 ? 4.441 9.055 1.104 1 98.88 99 LEU A O 1
ATOM 746 N N . ALA A 1 100 ? 5.332 10.461 2.592 1 98.88 100 ALA A N 1
ATOM 747 C CA . ALA A 1 100 ? 6.688 10.375 2.049 1 98.88 100 ALA A CA 1
ATOM 748 C C . ALA A 1 100 ? 7.211 8.945 2.109 1 98.88 100 ALA A C 1
ATOM 750 O O . ALA A 1 100 ? 7.996 8.531 1.254 1 98.88 100 ALA A O 1
ATOM 751 N N . ALA A 1 101 ? 6.711 8.188 3.064 1 98.56 101 ALA A N 1
ATOM 752 C CA . ALA A 1 101 ? 7.176 6.812 3.256 1 98.56 101 ALA A CA 1
ATOM 753 C C . ALA A 1 101 ? 6.855 5.953 2.039 1 98.56 101 ALA A C 1
ATOM 755 O O . ALA A 1 101 ? 7.488 4.918 1.821 1 98.56 101 ALA A O 1
ATOM 756 N N . ASN A 1 102 ? 5.898 6.375 1.165 1 98.38 102 ASN A N 1
ATOM 757 C CA . ASN A 1 102 ? 5.555 5.66 -0.059 1 98.38 102 ASN A CA 1
ATOM 758 C C . ASN A 1 102 ? 6.688 5.723 -1.08 1 98.38 102 ASN A C 1
ATOM 760 O O . ASN A 1 102 ? 6.68 4.992 -2.072 1 98.38 102 ASN A O 1
ATOM 764 N N . GLY A 1 103 ? 7.645 6.594 -0.88 1 98.38 103 GLY A N 1
ATOM 765 C CA . GLY A 1 103 ? 8.734 6.754 -1.833 1 98.38 103 GLY A CA 1
ATOM 766 C C . GLY A 1 103 ? 9.914 5.848 -1.547 1 98.38 103 GLY A C 1
ATOM 767 O O . GLY A 1 103 ? 11.055 6.18 -1.883 1 98.38 103 GLY A O 1
ATOM 768 N N . ARG A 1 104 ? 9.664 4.711 -0.901 1 97.69 104 ARG A N 1
ATOM 769 C CA . ARG A 1 104 ? 10.727 3.764 -0.572 1 97.69 104 ARG A CA 1
ATOM 770 C C . ARG A 1 104 ? 11.516 3.373 -1.817 1 97.69 104 ARG A C 1
ATOM 772 O O . ARG A 1 104 ? 10.938 3.197 -2.893 1 97.69 104 ARG A O 1
ATOM 779 N N . HIS A 1 105 ? 12.828 3.211 -1.716 1 97.62 105 HIS A N 1
ATOM 780 C CA . HIS A 1 105 ? 13.797 2.791 -2.721 1 97.62 105 HIS A CA 1
ATOM 781 C C . HIS A 1 105 ? 14.07 3.908 -3.723 1 97.62 105 HIS A C 1
ATOM 783 O O . HIS A 1 105 ? 14.961 3.785 -4.566 1 97.62 105 HIS A O 1
ATOM 789 N N . PHE A 1 106 ? 13.258 5.039 -3.717 1 98.06 106 PHE A N 1
ATOM 790 C CA . PHE A 1 106 ? 13.555 6.141 -4.625 1 98.06 106 PHE 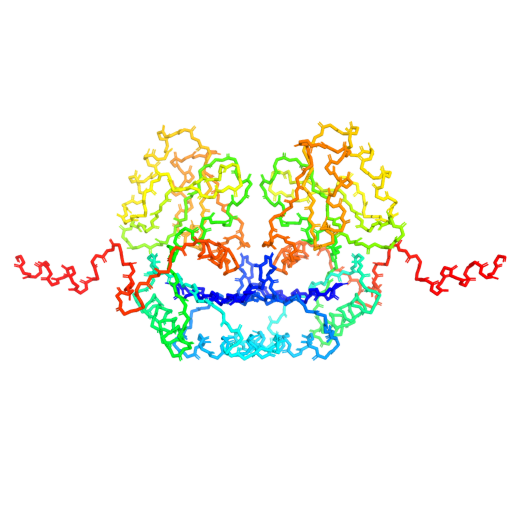A CA 1
ATOM 791 C C . PHE A 1 106 ? 14.93 6.734 -4.324 1 98.06 106 PHE A C 1
ATOM 793 O O . PHE A 1 106 ? 15.227 7.066 -3.176 1 98.06 106 PHE A O 1
ATOM 800 N N . ASP A 1 107 ? 15.781 6.801 -5.34 1 96.75 107 ASP A N 1
ATOM 801 C CA . ASP A 1 107 ? 17.109 7.379 -5.18 1 96.75 107 ASP A CA 1
ATOM 802 C C . ASP A 1 107 ? 17.078 8.898 -5.367 1 96.75 107 ASP A C 1
ATOM 804 O O . ASP A 1 107 ? 17.422 9.398 -6.438 1 96.75 107 ASP A O 1
ATOM 808 N N . GLY A 1 108 ? 16.766 9.641 -4.371 1 98.44 108 GLY A N 1
ATOM 809 C CA . GLY A 1 108 ? 16.609 11.086 -4.383 1 98.44 108 GLY A CA 1
ATOM 810 C C . GLY A 1 108 ? 15.805 11.609 -3.203 1 98.44 108 GLY A C 1
ATOM 811 O O . GLY A 1 108 ? 15.844 11.031 -2.115 1 98.44 108 GLY A O 1
ATOM 812 N N . LEU A 1 109 ? 15.211 12.781 -3.412 1 98.88 109 LEU A N 1
ATOM 813 C CA . LEU A 1 109 ? 14.422 13.453 -2.383 1 98.88 109 LEU A CA 1
ATOM 814 C C . LEU A 1 109 ? 12.93 13.203 -2.6 1 98.88 109 LEU A C 1
ATOM 816 O O . LEU A 1 109 ? 12.5 12.93 -3.719 1 98.88 109 LEU A O 1
ATOM 820 N N . ILE A 1 110 ? 12.195 13.219 -1.566 1 98.94 110 ILE A N 1
ATOM 821 C CA . ILE A 1 110 ? 10.758 12.984 -1.605 1 98.94 110 ILE A CA 1
ATOM 822 C C . ILE A 1 110 ? 10.023 14.188 -1.013 1 98.94 110 ILE A C 1
ATOM 824 O O . ILE A 1 110 ? 10.32 14.609 0.109 1 98.94 110 ILE A O 1
ATOM 828 N N . SER A 1 111 ? 9.133 14.695 -1.745 1 98.94 111 SER A N 1
ATOM 829 C CA . SER A 1 111 ? 8.344 15.844 -1.322 1 98.94 111 SER A CA 1
ATOM 830 C C . SER A 1 111 ? 6.848 15.531 -1.376 1 98.94 111 SER A C 1
ATOM 832 O O . SER A 1 111 ? 6.219 15.68 -2.424 1 98.94 111 SER A O 1
ATOM 834 N N . PRO A 1 112 ? 6.254 15.117 -0.283 1 98.94 112 PRO A N 1
ATOM 835 C CA . PRO A 1 112 ? 4.793 15.016 -0.24 1 98.94 112 PRO A CA 1
ATOM 836 C C . PRO A 1 112 ? 4.105 16.375 -0.33 1 98.94 112 PRO A C 1
ATOM 838 O O . PRO A 1 112 ? 4.605 17.359 0.217 1 98.94 112 PRO A O 1
ATOM 841 N N . ILE A 1 113 ? 2.939 16.359 -1.011 1 98.31 113 ILE A N 1
ATOM 842 C CA . ILE A 1 113 ? 2.291 17.641 -1.258 1 98.31 113 ILE A CA 1
ATOM 843 C C . ILE A 1 113 ? 0.821 17.562 -0.853 1 98.31 113 ILE A C 1
ATOM 845 O O . ILE A 1 113 ? 0.091 16.688 -1.308 1 98.31 113 ILE A O 1
ATOM 849 N N . PHE A 1 114 ? 0.424 18.438 0.031 1 98 114 PHE A N 1
ATOM 850 C CA . PHE A 1 114 ? -0.976 18.766 0.26 1 98 114 PHE A CA 1
ATOM 851 C C . PHE A 1 114 ? -1.263 20.203 -0.161 1 98 114 PHE A C 1
ATOM 853 O O . PHE A 1 114 ? -0.595 21.141 0.294 1 98 114 PHE A O 1
ATOM 860 N N . ASP A 1 115 ? -2.211 20.375 -1.011 1 97.56 115 ASP A N 1
ATOM 861 C CA . ASP A 1 115 ? -2.553 21.719 -1.446 1 97.56 115 ASP A CA 1
ATOM 862 C C . ASP A 1 115 ? -3.08 22.562 -0.281 1 97.56 115 ASP A C 1
ATOM 864 O O . ASP A 1 115 ? -3.938 22.109 0.477 1 97.56 115 ASP A O 1
ATOM 868 N N . ALA A 1 116 ? -2.555 23.766 -0.1 1 95.5 116 ALA A N 1
ATOM 869 C CA . ALA A 1 116 ? -2.961 24.672 0.97 1 95.5 116 ALA A CA 1
ATOM 870 C C . ALA A 1 116 ? -3.59 25.953 0.403 1 95.5 116 ALA A C 1
ATOM 872 O O . ALA A 1 116 ? -3.564 27 1.045 1 95.5 116 ALA A O 1
ATOM 873 N N . ARG A 1 117 ? -3.932 25.969 -0.817 1 93.62 117 ARG A N 1
ATOM 874 C CA . ARG A 1 117 ? -4.629 27.047 -1.529 1 93.62 117 ARG A CA 1
ATOM 875 C C . ARG A 1 117 ? -3.688 28.203 -1.826 1 93.62 117 ARG A C 1
ATOM 877 O O . ARG A 1 117 ? -2.617 28.312 -1.226 1 93.62 117 ARG A O 1
ATOM 884 N N . ARG A 1 118 ? -4.074 28.953 -2.865 1 95.19 118 ARG A N 1
ATOM 885 C CA . ARG A 1 118 ? -3.434 30.219 -3.252 1 95.19 118 ARG A CA 1
ATOM 886 C C . ARG A 1 118 ? -1.95 30 -3.541 1 95.19 118 ARG A C 1
ATOM 888 O O . ARG A 1 118 ? -1.11 30.797 -3.121 1 95.19 118 ARG A O 1
ATOM 895 N N . GLY A 1 119 ? -1.707 28.859 -4.117 1 94.75 119 GLY A N 1
ATOM 896 C CA . GLY A 1 119 ? -0.349 28.578 -4.559 1 94.75 119 GLY A CA 1
ATOM 897 C C . GLY A 1 119 ? 0.535 28.031 -3.457 1 94.75 119 GLY A C 1
ATOM 898 O O . GLY A 1 119 ? 1.704 27.719 -3.691 1 94.75 119 GLY A O 1
ATOM 899 N N . GLN A 1 120 ? -0.095 27.859 -2.287 1 97 120 GLN A N 1
ATOM 900 C CA . GLN A 1 120 ? 0.65 27.312 -1.159 1 97 120 GLN A CA 1
ATOM 901 C C . GLN A 1 120 ? 0.443 25.797 -1.047 1 97 120 GLN A C 1
ATOM 903 O O . GLN A 1 120 ? -0.55 25.266 -1.544 1 97 120 GLN A O 1
ATOM 908 N N . VAL A 1 121 ? 1.454 25.188 -0.395 1 97.94 121 VAL A N 1
ATOM 909 C CA . VAL A 1 121 ? 1.366 23.766 -0.13 1 97.94 121 VAL A CA 1
ATOM 910 C C . VAL A 1 121 ? 1.895 23.453 1.271 1 97.94 121 VAL A C 1
ATOM 912 O O . VAL A 1 121 ? 2.762 24.172 1.78 1 97.94 121 VAL A O 1
ATOM 915 N N . TYR A 1 122 ? 1.271 22.516 1.91 1 98.12 122 TYR A N 1
ATOM 916 C CA . TYR A 1 122 ? 1.978 21.828 2.986 1 98.12 122 TYR A CA 1
ATOM 917 C C . TYR A 1 122 ? 2.953 20.797 2.428 1 98.12 122 TYR A C 1
ATOM 919 O O . TYR A 1 122 ? 2.586 19.969 1.583 1 98.12 122 TYR A O 1
ATOM 927 N N . THR A 1 123 ? 4.176 20.906 2.881 1 98.5 123 THR A N 1
ATOM 928 C CA . THR A 1 123 ? 5.172 19.969 2.379 1 98.5 123 THR A CA 1
ATOM 929 C C . THR A 1 123 ? 6.328 19.828 3.365 1 98.5 123 THR A C 1
ATOM 931 O O . THR A 1 123 ? 6.332 20.469 4.422 1 98.5 123 THR A O 1
ATOM 934 N N . GLY A 1 124 ? 7.125 18.906 3.264 1 98.5 124 GLY A N 1
ATOM 935 C CA . GLY A 1 124 ? 8.438 18.609 3.814 1 98.5 124 GLY A CA 1
ATOM 936 C C . GLY A 1 124 ? 9.336 17.859 2.844 1 98.5 124 GLY A C 1
ATOM 937 O O . GLY A 1 124 ? 8.898 17.484 1.749 1 98.5 124 GLY A O 1
ATOM 938 N N . LEU A 1 125 ? 10.562 17.828 3.199 1 98.88 125 LEU A N 1
ATOM 939 C CA . LEU A 1 125 ? 11.492 17.109 2.334 1 98.88 125 LEU A CA 1
ATOM 940 C C . LEU A 1 125 ? 12.086 15.906 3.055 1 98.88 125 LEU A C 1
ATOM 942 O O . LEU A 1 125 ? 12.555 16.031 4.191 1 98.88 125 LEU A O 1
ATOM 946 N N . TYR A 1 126 ? 12.055 14.789 2.416 1 98.94 126 TYR A N 1
ATOM 947 C CA . TYR A 1 126 ? 12.477 13.531 3.021 1 98.94 126 TYR A CA 1
ATOM 948 C C . TYR A 1 126 ? 13.391 12.75 2.08 1 98.94 126 TYR A C 1
ATOM 950 O O . TYR A 1 126 ? 13.461 13.047 0.886 1 98.94 126 TYR A O 1
ATOM 958 N N . GLN A 1 127 ? 14.07 11.781 2.59 1 98.75 127 GLN A N 1
ATOM 959 C CA . GLN A 1 127 ? 14.859 10.844 1.806 1 98.75 127 GLN A CA 1
ATOM 960 C C . GLN A 1 127 ? 15.07 9.531 2.566 1 98.75 127 GLN A C 1
ATOM 962 O O . GLN A 1 127 ? 15.062 9.523 3.799 1 98.75 127 GLN A O 1
ATOM 967 N N . TYR A 1 128 ? 15.156 8.438 1.882 1 98.12 128 TYR A N 1
ATOM 968 C CA . TYR A 1 128 ? 15.555 7.176 2.504 1 98.12 128 TYR A CA 1
ATOM 969 C C . TYR A 1 128 ? 17.078 7.035 2.531 1 98.12 128 TYR A C 1
ATOM 971 O O . TYR A 1 128 ? 17.734 7.27 1.521 1 98.12 128 TYR A O 1
ATOM 979 N N . LYS A 1 129 ? 17.562 6.734 3.658 1 96.25 129 LYS A N 1
ATOM 980 C CA . LYS A 1 129 ? 18.969 6.387 3.871 1 96.25 129 LYS A CA 1
ATOM 981 C C . LYS A 1 129 ? 19.109 5.082 4.652 1 96.25 129 LYS A C 1
ATOM 983 O O . LYS A 1 129 ? 18.594 4.969 5.77 1 96.25 129 LYS A O 1
ATOM 988 N N . ASN A 1 130 ? 19.734 4.074 4.051 1 92.12 130 ASN A N 1
ATOM 989 C CA . ASN A 1 130 ? 19.938 2.771 4.684 1 92.12 130 ASN A CA 1
ATOM 990 C C . ASN A 1 130 ? 18.609 2.188 5.172 1 92.12 130 ASN A C 1
ATOM 992 O O . ASN A 1 130 ? 18.5 1.742 6.316 1 92.12 130 ASN A O 1
ATOM 996 N N . GLY A 1 131 ? 17.594 2.424 4.383 1 92.12 131 GLY A N 1
ATOM 997 C CA . GLY A 1 131 ? 16.297 1.82 4.668 1 92.12 131 GLY A CA 1
ATOM 998 C C . GLY A 1 131 ? 15.469 2.621 5.652 1 92.12 131 GLY A C 1
ATOM 999 O O . GLY A 1 131 ? 14.344 2.236 5.988 1 92.12 131 GLY A O 1
ATOM 1000 N N . LEU A 1 132 ? 15.992 3.736 6.105 1 95.31 132 LEU A N 1
ATOM 1001 C CA . LEU A 1 132 ? 15.289 4.566 7.074 1 95.31 132 LEU A CA 1
ATOM 1002 C C . LEU A 1 132 ? 14.867 5.891 6.449 1 95.31 132 LEU A C 1
ATOM 1004 O O . LEU A 1 132 ? 15.641 6.504 5.703 1 95.31 132 LEU A O 1
ATOM 1008 N N . LEU A 1 133 ? 13.656 6.324 6.734 1 97.75 133 LEU A N 1
ATOM 1009 C CA . LEU A 1 133 ? 13.156 7.605 6.246 1 97.75 133 LEU A CA 1
ATOM 1010 C C . LEU A 1 133 ? 13.641 8.75 7.125 1 97.75 133 LEU A C 1
ATOM 1012 O O . LEU A 1 133 ? 13.422 8.742 8.344 1 97.75 133 LEU A O 1
ATOM 1016 N N . GLU A 1 134 ? 14.312 9.695 6.488 1 98.06 134 GLU A N 1
ATOM 1017 C CA . GLU A 1 134 ? 14.844 10.844 7.219 1 98.06 134 GLU A CA 1
ATOM 1018 C C . GLU A 1 134 ? 14.219 12.141 6.723 1 98.06 134 GLU A C 1
ATOM 1020 O O . GLU A 1 134 ? 13.984 12.312 5.523 1 98.06 134 GLU A O 1
ATOM 1025 N N . GLN A 1 135 ? 13.961 13.031 7.629 1 98.31 135 GLN A N 1
ATOM 1026 C CA . GLN A 1 135 ? 13.5 14.367 7.266 1 98.31 135 GLN A CA 1
ATOM 1027 C C . GLN A 1 135 ? 14.672 15.289 6.938 1 98.31 135 GLN A C 1
ATOM 1029 O O . GLN A 1 135 ? 15.57 15.469 7.758 1 98.31 135 GLN A O 1
ATOM 1034 N N . VAL A 1 136 ? 14.68 15.797 5.777 1 98.5 136 VAL A N 1
ATOM 1035 C CA . VAL A 1 136 ? 15.75 16.672 5.297 1 98.5 136 VAL A CA 1
ATOM 1036 C C . VAL A 1 136 ? 15.391 18.125 5.57 1 98.5 136 VAL A C 1
ATOM 1038 O O . VAL A 1 136 ? 16.25 18.922 5.965 1 98.5 136 VAL A O 1
ATOM 1041 N N . VAL A 1 137 ? 14.164 18.531 5.246 1 98.5 137 VAL A N 1
ATOM 1042 C CA . VAL A 1 137 ? 13.586 19.828 5.555 1 98.5 137 VAL A CA 1
ATOM 1043 C C . VAL A 1 137 ? 12.281 19.656 6.324 1 98.5 137 VAL A C 1
ATOM 1045 O O . VAL A 1 137 ? 11.438 18.828 5.941 1 98.5 137 VAL A O 1
ATOM 1048 N N . PRO A 1 138 ? 12.07 20.328 7.402 1 97.88 138 PRO A N 1
ATOM 1049 C CA . PRO A 1 138 ? 10.875 20.141 8.234 1 97.88 138 PRO A CA 1
ATOM 1050 C C . PRO A 1 138 ? 9.578 20.453 7.48 1 97.88 138 PRO A C 1
ATOM 1052 O O . PRO A 1 138 ? 9.594 21.234 6.516 1 97.88 138 PRO A O 1
ATOM 1055 N N . ASP A 1 139 ? 8.516 19.844 7.938 1 98.06 139 ASP A N 1
ATOM 1056 C CA . ASP A 1 139 ? 7.188 20.156 7.422 1 98.06 139 ASP A CA 1
ATOM 1057 C C . ASP A 1 139 ? 6.898 21.656 7.512 1 98.06 139 ASP A C 1
ATOM 1059 O O . ASP A 1 139 ? 7.246 22.297 8.5 1 98.06 139 ASP A O 1
ATOM 1063 N N . GLN A 1 140 ? 6.266 22.141 6.477 1 96.69 140 GLN A N 1
ATOM 1064 C CA . GLN A 1 140 ? 5.996 23.578 6.461 1 96.69 140 GLN A CA 1
ATOM 1065 C C . GLN A 1 140 ? 4.895 23.922 5.465 1 96.69 140 GLN A C 1
ATOM 1067 O O . GLN A 1 140 ? 4.566 23.109 4.594 1 96.69 140 GLN A O 1
ATOM 1072 N N . ASN A 1 141 ? 4.273 25.031 5.691 1 96.88 141 ASN A N 1
ATOM 1073 C CA . ASN A 1 141 ? 3.43 25.688 4.699 1 96.88 141 ASN A CA 1
ATOM 1074 C C . ASN A 1 141 ? 4.211 26.719 3.891 1 96.88 141 ASN A C 1
ATOM 1076 O O . ASN A 1 141 ? 4.805 27.641 4.457 1 96.88 141 ASN A O 1
ATOM 1080 N N . VAL A 1 142 ? 4.273 26.562 2.59 1 96.94 142 VAL A N 1
ATOM 1081 C CA . VAL A 1 142 ? 5.164 27.391 1.791 1 96.94 142 VAL A CA 1
ATOM 1082 C C . VAL A 1 142 ? 4.559 27.625 0.409 1 96.94 142 VAL A C 1
ATOM 1084 O O . VAL A 1 142 ? 3.73 26.844 -0.053 1 96.94 142 VAL A O 1
ATOM 1087 N N . MET A 1 143 ? 4.918 28.734 -0.201 1 97.94 143 MET A N 1
ATOM 1088 C CA . MET A 1 143 ? 4.59 28.906 -1.613 1 97.94 143 MET A CA 1
ATOM 1089 C C . MET A 1 143 ? 5.266 27.844 -2.467 1 97.94 143 MET A C 1
ATOM 1091 O O . MET A 1 143 ? 6.477 27.641 -2.369 1 97.94 143 MET A O 1
ATOM 1095 N N . LEU A 1 144 ? 4.523 27.203 -3.309 1 98.5 144 LEU A N 1
ATOM 1096 C CA . LEU A 1 144 ? 5.07 26.125 -4.133 1 98.5 144 LEU A CA 1
ATOM 1097 C C . LEU A 1 144 ? 6.207 26.641 -5.008 1 98.5 144 LEU A C 1
ATOM 1099 O O . LEU A 1 144 ? 7.227 25.969 -5.168 1 98.5 144 LEU A O 1
ATOM 1103 N N . ALA A 1 145 ? 6.008 27.781 -5.551 1 98.38 145 ALA A N 1
ATOM 1104 C CA . ALA A 1 145 ? 7.023 28.375 -6.422 1 98.38 145 ALA A CA 1
ATOM 1105 C C . ALA A 1 145 ? 8.367 28.484 -5.699 1 98.38 145 ALA A C 1
ATOM 1107 O O . ALA A 1 145 ? 9.406 28.109 -6.246 1 98.38 145 ALA A O 1
ATOM 1108 N N . ASP A 1 146 ? 8.336 28.984 -4.469 1 98.5 146 ASP A N 1
ATOM 1109 C CA . ASP A 1 146 ? 9.555 29.125 -3.674 1 98.5 146 ASP A CA 1
ATOM 1110 C C . ASP A 1 146 ? 10.156 27.766 -3.35 1 98.5 146 ASP A C 1
ATOM 1112 O O . ASP A 1 146 ? 11.375 27.594 -3.398 1 98.5 146 ASP A O 1
ATOM 1116 N N . TRP A 1 147 ? 9.32 26.844 -3.018 1 98.75 147 TRP A N 1
ATOM 1117 C CA . TRP A 1 147 ? 9.742 25.5 -2.676 1 98.75 147 TRP A CA 1
ATOM 1118 C C . TRP A 1 147 ? 10.461 24.828 -3.848 1 98.75 147 TRP A C 1
ATOM 1120 O O . TRP A 1 147 ? 11.539 24.25 -3.678 1 98.75 147 TRP A O 1
ATOM 1130 N N . LEU A 1 148 ? 9.898 24.969 -5.023 1 98.88 148 LEU A N 1
ATOM 1131 C CA . LEU A 1 148 ? 10.469 24.359 -6.219 1 98.88 148 LEU A CA 1
ATOM 1132 C C . LEU A 1 148 ? 11.812 24.984 -6.574 1 98.88 148 LEU A C 1
ATOM 1134 O O . LEU A 1 148 ? 12.727 24.297 -7.031 1 98.88 148 LEU A O 1
ATOM 1138 N N . GLU A 1 149 ? 11.891 26.297 -6.379 1 98.56 149 GLU A N 1
ATOM 1139 C CA . GLU A 1 149 ? 13.172 26.953 -6.625 1 98.56 149 GLU A CA 1
ATOM 1140 C C . GLU A 1 149 ? 14.25 26.422 -5.684 1 98.56 149 GLU A C 1
ATOM 1142 O O . GLU A 1 149 ? 15.391 26.203 -6.102 1 98.56 149 GLU A O 1
ATOM 1147 N N . MET A 1 150 ? 13.867 26.281 -4.441 1 98.56 150 MET A N 1
ATOM 1148 C CA . MET A 1 150 ? 14.797 25.719 -3.467 1 98.56 150 MET A CA 1
ATOM 1149 C C . MET A 1 150 ? 15.211 24.312 -3.861 1 98.56 150 MET A C 1
ATOM 1151 O O . MET A 1 150 ? 16.391 23.969 -3.783 1 98.56 150 MET A O 1
ATOM 1155 N N . LEU A 1 151 ? 14.297 23.469 -4.293 1 98.88 151 LEU A N 1
ATOM 1156 C CA . LEU A 1 151 ? 14.578 22.109 -4.711 1 98.88 151 LEU A CA 1
ATOM 1157 C C . LEU A 1 151 ? 15.484 22.094 -5.938 1 98.88 151 LEU A C 1
ATOM 1159 O O . LEU A 1 151 ? 16.344 21.219 -6.062 1 98.88 151 LEU A O 1
ATOM 1163 N N . LYS A 1 152 ? 15.211 23 -6.855 1 98.62 152 LYS A N 1
ATOM 1164 C CA . LYS A 1 152 ? 16.031 23.109 -8.047 1 98.62 152 LYS A CA 1
ATOM 1165 C C . LYS A 1 152 ? 17.5 23.312 -7.684 1 98.62 152 LYS A C 1
ATOM 1167 O O . LYS A 1 152 ? 18.391 22.734 -8.32 1 98.62 152 LYS A O 1
ATOM 1172 N N . GLU A 1 153 ? 17.734 24.078 -6.676 1 98 1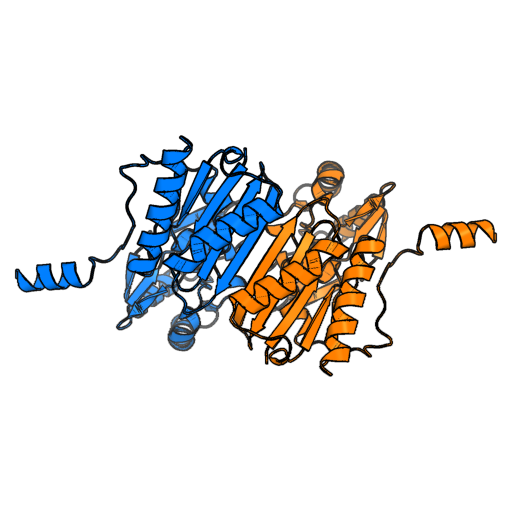53 GLU A N 1
ATOM 1173 C CA . GLU A 1 153 ? 19.078 24.375 -6.223 1 98 153 GLU A CA 1
ATOM 1174 C C . GLU A 1 153 ? 19.766 23.125 -5.66 1 98 153 GLU A C 1
ATOM 1176 O O . GLU A 1 153 ? 20.984 22.984 -5.738 1 98 153 GLU A O 1
ATOM 1181 N N . LYS A 1 154 ? 19 22.203 -5.082 1 97.62 154 LYS A N 1
ATOM 1182 C CA . LYS A 1 154 ? 19.562 20.969 -4.539 1 97.62 154 LYS A CA 1
ATOM 1183 C C . LYS A 1 154 ? 20.094 20.078 -5.648 1 97.62 154 LYS A C 1
ATOM 1185 O O . LYS A 1 154 ? 20.969 19.219 -5.406 1 97.62 154 LYS A O 1
ATOM 1190 N N . ASP A 1 155 ? 19.625 20.25 -6.816 1 97.56 155 ASP A N 1
ATOM 1191 C CA . ASP A 1 155 ? 20.094 19.578 -8.023 1 97.56 155 ASP A CA 1
ATOM 1192 C C . ASP A 1 155 ? 20.094 18.062 -7.855 1 97.56 155 ASP A C 1
ATOM 1194 O O . ASP A 1 155 ? 21.109 17.406 -8.117 1 97.56 155 ASP A O 1
ATOM 1198 N N . ARG A 1 156 ? 19.016 17.5 -7.285 1 98.31 156 ARG A N 1
ATOM 1199 C CA . ARG A 1 156 ? 18.766 16.062 -7.117 1 98.31 156 ARG A CA 1
ATOM 1200 C C . ARG A 1 156 ? 17.375 15.688 -7.609 1 98.31 156 ARG A C 1
ATOM 1202 O O . ARG A 1 156 ? 16.469 16.516 -7.645 1 98.31 156 ARG A O 1
ATOM 1209 N N . PRO A 1 157 ? 17.203 14.414 -8.031 1 98.62 157 PRO A N 1
ATOM 1210 C CA . PRO A 1 157 ? 15.844 13.977 -8.344 1 98.62 157 PRO A CA 1
ATOM 1211 C C . PRO A 1 157 ? 14.883 14.141 -7.168 1 98.62 157 PRO A C 1
ATOM 1213 O O . PRO A 1 157 ? 15.266 13.906 -6.02 1 98.62 157 PRO A O 1
ATOM 1216 N N . VAL A 1 158 ? 13.68 14.57 -7.453 1 98.94 158 VAL A N 1
ATOM 1217 C CA . VAL A 1 158 ? 12.672 14.766 -6.418 1 98.94 158 VAL A CA 1
ATOM 1218 C C . VAL A 1 158 ? 11.391 14.031 -6.801 1 98.94 158 VAL A C 1
ATOM 1220 O O . VAL A 1 158 ? 10.867 14.219 -7.906 1 98.94 158 VAL A O 1
ATOM 1223 N N . LEU A 1 159 ? 10.906 13.195 -5.957 1 98.88 159 LEU A N 1
ATOM 1224 C CA . LEU A 1 159 ? 9.633 12.5 -6.125 1 98.88 159 LEU A CA 1
ATOM 1225 C C . LEU A 1 159 ? 8.516 13.234 -5.387 1 98.88 159 LEU A C 1
ATOM 1227 O O . LEU A 1 159 ? 8.578 13.406 -4.168 1 98.88 159 LEU A O 1
ATOM 1231 N N . PHE A 1 160 ? 7.555 13.672 -6.117 1 98.94 160 PHE A N 1
ATOM 1232 C CA . PHE A 1 160 ? 6.395 14.336 -5.527 1 98.94 160 PHE A CA 1
ATOM 1233 C C . PHE A 1 160 ? 5.258 13.344 -5.316 1 98.94 160 PHE A C 1
ATOM 1235 O O . PHE A 1 160 ? 4.887 12.609 -6.238 1 98.94 160 PHE A O 1
ATOM 1242 N N . LEU A 1 161 ? 4.695 13.352 -4.137 1 98.81 161 LEU A N 1
ATOM 1243 C CA . LEU A 1 161 ? 3.641 12.406 -3.771 1 98.81 161 LEU A CA 1
ATOM 1244 C C . LEU A 1 161 ? 2.414 13.141 -3.246 1 98.81 161 LEU A C 1
ATOM 1246 O O . LEU A 1 161 ? 2.541 14.172 -2.578 1 98.81 161 LEU A O 1
ATOM 1250 N N . GLY A 1 162 ? 1.274 12.578 -3.449 1 98.69 162 GLY A N 1
ATOM 1251 C CA . GLY A 1 162 ? -0.003 13.102 -2.996 1 98.69 162 GLY A CA 1
ATOM 1252 C C . GLY A 1 162 ? -0.975 13.367 -4.129 1 98.69 162 GLY A C 1
ATOM 1253 O O . GLY A 1 162 ? -0.566 13.75 -5.23 1 98.69 162 GLY A O 1
ATOM 1254 N N . HIS A 1 163 ? -2.234 13.289 -3.881 1 97.81 163 HIS A N 1
ATOM 1255 C CA . HIS A 1 163 ? -3.26 13.477 -4.898 1 97.81 163 HIS A CA 1
ATOM 1256 C C . HIS A 1 163 ? -3.203 14.883 -5.484 1 97.81 163 HIS A C 1
ATOM 1258 O O . HIS A 1 163 ? -3.467 15.078 -6.672 1 97.81 163 HIS A O 1
ATOM 1264 N N . ASP A 1 164 ? -2.756 15.805 -4.723 1 97.75 164 ASP A N 1
ATOM 1265 C CA . ASP A 1 164 ? -2.785 17.203 -5.133 1 97.75 164 ASP A CA 1
ATOM 1266 C C . ASP A 1 164 ? -1.644 17.531 -6.094 1 97.75 164 ASP A C 1
ATOM 1268 O O . ASP A 1 164 ? -1.579 18.625 -6.648 1 97.75 164 ASP A O 1
ATOM 1272 N N . THR A 1 165 ? -0.72 16.594 -6.293 1 98.12 165 THR A N 1
ATOM 1273 C CA . THR A 1 165 ? 0.365 16.828 -7.242 1 98.12 165 THR A CA 1
ATOM 1274 C C . THR A 1 165 ? -0.185 17.094 -8.641 1 98.12 165 THR A C 1
ATOM 1276 O O . THR A 1 165 ? 0.453 17.781 -9.438 1 98.12 165 THR A O 1
ATOM 1279 N N . SER A 1 166 ? -1.372 16.578 -8.914 1 96.81 166 SER A N 1
ATOM 1280 C CA . SER A 1 166 ? -1.998 16.797 -10.219 1 96.81 166 SER A CA 1
ATOM 1281 C C . SER A 1 166 ? -2.295 18.266 -10.461 1 96.81 166 SER A C 1
ATOM 1283 O O . SER A 1 166 ? -2.236 18.734 -11.594 1 96.81 166 SER A O 1
ATOM 1285 N N . LEU A 1 167 ? -2.592 19.016 -9.398 1 97.06 167 LEU A N 1
ATOM 1286 C CA . LEU A 1 167 ? -2.883 20.438 -9.484 1 97.06 167 LEU A CA 1
ATOM 1287 C C . LEU A 1 167 ? -1.621 21.234 -9.805 1 97.06 167 LEU A C 1
ATOM 1289 O O . LEU A 1 167 ? -1.703 22.359 -10.281 1 97.06 167 LEU A O 1
ATOM 1293 N N . HIS A 1 168 ? -0.459 20.609 -9.516 1 97.5 168 HIS A N 1
ATOM 1294 C CA . HIS A 1 168 ? 0.789 21.359 -9.531 1 97.5 168 HIS A CA 1
ATOM 1295 C C . HIS A 1 168 ? 1.769 20.781 -10.547 1 97.5 168 HIS A C 1
ATOM 1297 O O . HIS A 1 168 ? 2.922 21.219 -10.617 1 97.5 168 HIS A O 1
ATOM 1303 N N . LYS A 1 169 ? 1.334 19.828 -11.305 1 97.62 169 LYS A N 1
ATOM 1304 C CA . LYS A 1 169 ? 2.184 19.047 -12.203 1 97.62 169 LYS A CA 1
ATOM 1305 C C . LYS A 1 169 ? 2.943 19.953 -13.164 1 97.62 169 LYS A C 1
ATOM 1307 O O . LYS A 1 169 ? 4.16 19.828 -13.32 1 97.62 169 LYS A O 1
ATOM 1312 N N . GLN A 1 170 ? 2.271 20.891 -13.797 1 97.75 170 GLN A N 1
ATOM 1313 C CA . GLN A 1 170 ? 2.881 21.75 -14.805 1 97.75 170 GLN A CA 1
ATOM 1314 C C . GLN A 1 170 ? 3.998 22.594 -14.188 1 97.75 170 GLN A C 1
ATOM 1316 O O . GLN A 1 170 ? 5.078 22.719 -14.773 1 97.75 170 GLN A O 1
ATOM 1321 N N . MET A 1 171 ? 3.717 23.188 -13.047 1 98.25 171 MET A N 1
ATOM 1322 C CA . MET A 1 171 ? 4.719 24.031 -12.398 1 98.25 171 MET A CA 1
ATOM 1323 C C . MET A 1 171 ? 5.941 23.203 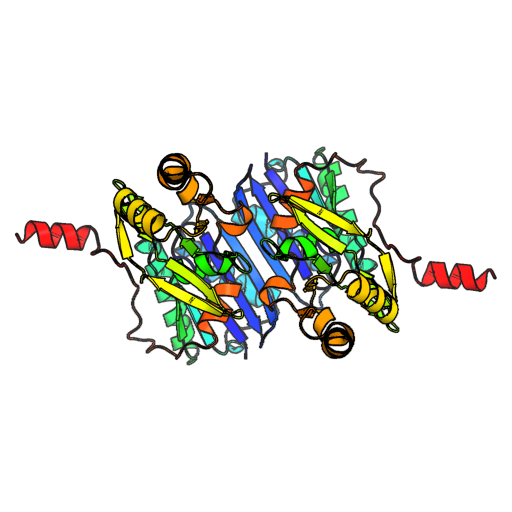-12 1 98.25 171 MET A C 1
ATOM 1325 O O . MET A 1 171 ? 7.074 23.656 -12.133 1 98.25 171 MET A O 1
ATOM 1329 N N . ILE A 1 172 ? 5.723 21.984 -11.484 1 98.56 172 ILE A N 1
ATOM 1330 C CA . ILE A 1 172 ? 6.805 21.094 -11.102 1 98.56 172 ILE A CA 1
ATOM 1331 C C . ILE A 1 172 ? 7.68 20.781 -12.312 1 98.56 172 ILE A C 1
ATOM 1333 O O . ILE A 1 172 ? 8.906 20.875 -12.234 1 98.56 172 ILE A O 1
ATOM 1337 N N . GLU A 1 173 ? 7.047 20.453 -13.398 1 98.06 173 GLU A N 1
ATOM 1338 C CA . GLU A 1 173 ? 7.766 20.109 -14.625 1 98.06 173 GLU A CA 1
ATOM 1339 C C . GLU A 1 173 ? 8.523 21.328 -15.164 1 98.06 173 GLU A C 1
ATOM 1341 O O . GLU A 1 173 ? 9.656 21.203 -15.625 1 98.06 173 GLU A O 1
ATOM 1346 N N . ASP A 1 174 ? 7.855 22.453 -15.141 1 98.25 174 ASP A N 1
ATOM 1347 C CA . ASP A 1 174 ? 8.461 23.688 -15.656 1 98.25 174 ASP A CA 1
ATOM 1348 C C . ASP A 1 174 ? 9.742 24.031 -14.891 1 98.25 174 ASP A C 1
ATOM 1350 O O . ASP A 1 174 ? 10.727 24.469 -15.492 1 98.25 174 ASP A O 1
ATOM 1354 N N . VAL A 1 175 ? 9.734 23.844 -13.609 1 98.56 175 VAL A N 1
ATOM 1355 C CA . VAL A 1 175 ? 10.828 24.328 -12.773 1 98.56 175 VAL A CA 1
ATOM 1356 C C . VAL A 1 175 ? 11.898 23.25 -12.648 1 98.56 175 VAL A C 1
ATOM 1358 O O . VAL A 1 175 ? 13.094 23.547 -12.734 1 98.56 175 VAL A O 1
ATOM 1361 N N . LEU A 1 176 ? 11.523 21.938 -12.492 1 98.56 176 LEU A N 1
ATOM 1362 C CA . LEU A 1 176 ? 12.492 20.906 -12.148 1 98.56 176 LEU A CA 1
ATOM 1363 C C . LEU A 1 176 ? 12.844 20.062 -13.375 1 98.56 176 LEU A C 1
ATOM 1365 O O . LEU A 1 176 ? 13.836 19.328 -13.367 1 98.56 176 LEU A O 1
ATOM 1369 N N . GLY A 1 177 ? 12.062 20.172 -14.414 1 97.19 177 GLY A N 1
ATOM 1370 C CA . GLY A 1 177 ? 12.312 19.422 -15.625 1 97.19 177 GLY A CA 1
ATOM 1371 C C . GLY A 1 177 ? 12.43 17.922 -15.383 1 97.19 177 GLY A C 1
ATOM 1372 O O . GLY A 1 177 ? 11.547 17.328 -14.766 1 97.19 177 GLY A O 1
ATOM 1373 N N . THR A 1 178 ? 13.531 17.344 -15.742 1 96.5 178 THR A N 1
ATOM 1374 C CA . THR A 1 178 ? 13.719 15.891 -15.703 1 96.5 178 THR A CA 1
ATOM 1375 C C . THR A 1 178 ? 14.047 15.43 -14.289 1 96.5 178 THR A C 1
ATOM 1377 O O . THR A 1 178 ? 14.078 14.227 -14.008 1 96.5 178 THR A O 1
ATOM 1380 N N . LYS A 1 179 ? 14.18 16.312 -13.367 1 98.06 179 LYS A N 1
ATOM 1381 C CA . LYS A 1 179 ? 14.508 15.953 -11.992 1 98.06 179 LYS A CA 1
ATOM 1382 C C . LYS A 1 179 ? 13.25 15.844 -11.133 1 98.06 179 LYS A C 1
ATOM 1384 O O . LYS A 1 179 ? 13.312 15.391 -9.992 1 98.06 179 LYS A O 1
ATOM 1389 N N . GLY A 1 180 ? 12.172 16.359 -11.688 1 98.44 180 GLY A N 1
ATOM 1390 C CA . GLY A 1 180 ? 10.898 16.25 -11 1 98.44 180 GLY A CA 1
ATOM 1391 C C . GLY A 1 180 ? 10.102 15.031 -11.414 1 98.44 180 GLY A C 1
ATOM 1392 O O . GLY A 1 180 ? 9.781 14.859 -12.586 1 98.44 180 GLY A O 1
ATOM 1393 N N . PHE A 1 181 ? 9.805 14.203 -10.5 1 98.25 181 PHE A N 1
ATOM 1394 C CA . PHE A 1 181 ? 9.023 13 -10.734 1 98.25 181 PHE A CA 1
ATOM 1395 C C . PHE A 1 181 ? 7.703 13.047 -9.977 1 98.25 181 PHE A C 1
ATOM 1397 O O . PHE A 1 181 ? 7.664 13.477 -8.82 1 98.25 181 PHE A O 1
ATOM 1404 N N . ILE A 1 182 ? 6.652 12.68 -10.578 1 98 182 ILE A N 1
ATOM 1405 C CA . ILE A 1 182 ? 5.363 12.523 -9.914 1 98 182 ILE A CA 1
ATOM 1406 C C . ILE A 1 182 ? 5.094 11.047 -9.641 1 98 182 ILE A C 1
ATOM 1408 O O . ILE A 1 182 ? 5.25 10.211 -10.531 1 98 182 ILE A O 1
ATOM 1412 N N . GLY A 1 183 ? 4.719 10.742 -8.453 1 97.62 183 GLY A N 1
ATOM 1413 C CA . GLY A 1 183 ? 4.453 9.367 -8.078 1 97.62 183 GLY A CA 1
ATOM 1414 C C . GLY A 1 183 ? 3.338 8.734 -8.883 1 97.62 183 GLY A C 1
ATOM 1415 O O . GLY A 1 183 ? 2.58 9.43 -9.562 1 97.62 183 GLY A O 1
ATOM 1416 N N . THR A 1 184 ? 3.293 7.43 -8.844 1 95.56 184 THR A N 1
ATOM 1417 C CA . THR A 1 184 ? 2.207 6.691 -9.477 1 95.56 184 THR A CA 1
ATOM 1418 C C . THR A 1 184 ? 0.929 6.789 -8.648 1 95.56 184 THR A C 1
ATOM 1420 O O . THR A 1 184 ? 0.974 7.137 -7.469 1 95.56 184 THR A O 1
ATOM 1423 N N . ALA A 1 185 ? -0.174 6.43 -9.25 1 94.12 185 ALA A N 1
ATOM 1424 C CA . ALA A 1 185 ? -1.479 6.504 -8.602 1 94.12 185 ALA A CA 1
ATOM 1425 C C . ALA A 1 185 ? -1.479 5.723 -7.289 1 94.12 185 ALA A C 1
ATOM 1427 O O . ALA A 1 185 ? -2.059 6.168 -6.293 1 94.12 185 ALA A O 1
ATOM 1428 N N . ALA A 1 186 ? -0.814 4.598 -7.258 1 94.19 186 ALA A N 1
ATOM 1429 C CA . ALA A 1 186 ? -0.795 3.734 -6.078 1 94.19 186 ALA A CA 1
ATOM 1430 C C . ALA A 1 186 ? 0 4.371 -4.941 1 94.19 186 ALA A C 1
ATOM 1432 O O . ALA A 1 186 ? -0.105 3.949 -3.789 1 94.19 186 ALA A O 1
ATOM 1433 N N . GLN A 1 187 ? 0.761 5.387 -5.242 1 97.62 187 GLN A N 1
ATOM 1434 C CA . GLN A 1 187 ? 1.646 5.98 -4.246 1 97.62 187 GLN A CA 1
ATOM 1435 C C . GLN A 1 187 ? 1.011 7.215 -3.609 1 97.62 187 GLN A C 1
ATOM 1437 O O . GLN A 1 187 ? 1.521 7.738 -2.617 1 97.62 187 GLN A O 1
ATOM 1442 N N . HIS A 1 188 ? -0.122 7.676 -4.168 1 98.5 188 HIS A N 1
ATOM 1443 C CA . HIS A 1 188 ? -0.63 8.984 -3.766 1 98.5 188 HIS A CA 1
ATOM 1444 C C . HIS A 1 188 ? -1.463 8.883 -2.494 1 98.5 188 HIS A C 1
ATOM 1446 O O . HIS A 1 188 ? -1.716 9.891 -1.83 1 98.5 188 HIS A O 1
ATOM 1452 N N . ASN A 1 189 ? -1.963 7.676 -2.203 1 98.62 189 ASN A N 1
ATOM 1453 C CA . ASN A 1 189 ? -2.58 7.469 -0.898 1 98.62 189 ASN A CA 1
ATOM 1454 C C . ASN A 1 189 ? -1.538 7.164 0.173 1 98.62 189 ASN A C 1
ATOM 1456 O O . ASN A 1 189 ? -0.719 6.258 0.01 1 98.62 189 ASN A O 1
ATOM 1460 N N . PRO A 1 190 ? -1.519 7.984 1.295 1 98.56 190 PRO A N 1
ATOM 1461 C CA . PRO A 1 190 ? -0.684 7.496 2.396 1 98.56 190 PRO A CA 1
ATOM 1462 C C . PRO A 1 190 ? -1.043 6.078 2.826 1 98.56 190 PRO A C 1
ATOM 1464 O O . PRO A 1 190 ? -2.223 5.715 2.855 1 98.56 190 PRO A O 1
ATOM 1467 N N . ARG A 1 191 ? -0.055 5.324 3.043 1 98.25 191 ARG A N 1
ATOM 1468 C CA . ARG A 1 191 ? -0.288 3.941 3.449 1 98.25 191 ARG A CA 1
ATOM 1469 C C . ARG A 1 191 ? -0.291 3.809 4.969 1 98.25 191 ARG A C 1
ATOM 1471 O O . ARG A 1 191 ? 0.715 4.094 5.621 1 98.25 191 ARG A O 1
ATOM 1478 N N . PRO A 1 192 ? -1.378 3.309 5.52 1 98.81 192 PRO A N 1
ATOM 1479 C CA . PRO A 1 192 ? -1.473 3.312 6.98 1 98.81 192 PRO A CA 1
ATOM 1480 C C . PRO A 1 192 ? -0.495 2.34 7.637 1 98.81 192 PRO A C 1
ATOM 1482 O O . PRO A 1 192 ? -0.11 2.533 8.797 1 98.81 192 PRO A O 1
ATOM 1485 N N . SER A 1 193 ? -0.061 1.303 6.938 1 98.69 193 SER A N 1
ATOM 1486 C CA . SER A 1 193 ? 0.953 0.422 7.508 1 98.69 193 SER A CA 1
ATOM 1487 C C . SER A 1 193 ? 2.281 1.15 7.684 1 98.69 193 SER A C 1
ATOM 1489 O O . SER A 1 193 ? 2.996 0.918 8.664 1 98.69 193 SER A O 1
ATOM 1491 N N . GLU A 1 194 ? 2.605 2.031 6.738 1 98.19 194 GLU A N 1
ATOM 1492 C CA . GLU A 1 194 ? 3.799 2.857 6.895 1 98.19 194 GLU A CA 1
ATOM 1493 C C . GLU A 1 194 ? 3.674 3.783 8.102 1 98.19 194 GLU A C 1
ATOM 1495 O O . GLU A 1 194 ? 4.641 3.986 8.836 1 98.19 194 GLU A O 1
ATOM 1500 N N . LEU A 1 195 ? 2.486 4.316 8.305 1 98.69 195 LEU A N 1
ATOM 1501 C CA . LEU A 1 195 ? 2.201 5.105 9.492 1 98.69 195 LEU A CA 1
ATOM 1502 C C . LEU A 1 195 ? 2.457 4.297 10.758 1 98.69 195 LEU A C 1
ATOM 1504 O O . LEU A 1 195 ? 3.109 4.773 11.688 1 98.69 195 LEU A O 1
ATOM 1508 N N . ALA A 1 196 ? 1.979 3.072 10.75 1 98.81 196 ALA A N 1
ATOM 1509 C CA . ALA A 1 196 ? 2.158 2.188 11.898 1 98.81 196 ALA A CA 1
ATOM 1510 C C . ALA A 1 196 ? 3.639 1.939 12.172 1 98.81 196 ALA A C 1
ATOM 1512 O O . ALA A 1 196 ? 4.086 2.016 13.32 1 98.81 196 ALA A O 1
ATOM 1513 N N . PHE A 1 197 ? 4.398 1.698 11.156 1 97.94 197 PHE A N 1
ATOM 1514 C CA . PHE A 1 197 ? 5.812 1.389 11.312 1 97.94 197 PHE A CA 1
ATOM 1515 C C . PHE A 1 197 ? 6.59 2.617 11.773 1 97.94 197 PHE A C 1
ATOM 1517 O O . PHE A 1 197 ? 7.469 2.518 12.633 1 97.94 197 PHE A O 1
ATOM 1524 N N . LEU A 1 198 ? 6.281 3.783 11.195 1 97.88 198 LEU A N 1
ATOM 1525 C CA . LEU A 1 198 ? 6.922 5.023 11.633 1 97.88 198 LEU A CA 1
ATOM 1526 C C . LEU A 1 198 ? 6.652 5.289 13.109 1 97.88 198 LEU A C 1
ATOM 1528 O O . LEU A 1 198 ? 7.551 5.703 13.844 1 97.88 198 LEU A O 1
ATOM 1532 N N . GLY A 1 199 ? 5.41 5.027 13.508 1 98.19 199 GLY A N 1
ATOM 1533 C CA . GLY A 1 199 ? 5.004 5.328 14.875 1 98.19 199 GLY A CA 1
ATOM 1534 C C . GLY A 1 199 ? 5.398 4.254 15.867 1 98.19 199 GLY A C 1
ATOM 1535 O O . GLY A 1 199 ? 5.387 4.484 17.078 1 98.19 199 GLY A O 1
ATOM 1536 N N . LYS A 1 200 ? 5.676 3.059 15.336 1 97.06 200 LYS A N 1
ATOM 1537 C CA . LYS A 1 200 ? 6.008 1.909 16.172 1 97.06 200 LYS A CA 1
ATOM 1538 C C . LYS A 1 200 ? 7.188 2.221 17.094 1 97.06 200 LYS A C 1
ATOM 1540 O O . LYS A 1 200 ? 7.16 1.889 18.281 1 97.06 200 LYS A O 1
ATOM 1545 N N . GLU A 1 201 ? 8.203 2.93 16.531 1 88.62 201 GLU A N 1
ATOM 1546 C CA . GLU A 1 201 ? 9.43 3.158 17.297 1 88.62 201 GLU A CA 1
ATOM 1547 C C . GLU A 1 201 ? 9.43 4.539 17.938 1 88.62 201 GLU A C 1
ATOM 1549 O O . GLU A 1 201 ? 10.383 4.902 18.641 1 88.62 201 GLU A O 1
ATOM 1554 N N . LYS A 1 202 ? 8.406 5.332 17.672 1 94.81 202 LYS A N 1
ATOM 1555 C CA . LYS A 1 202 ? 8.336 6.672 18.25 1 94.81 202 LYS A CA 1
ATOM 1556 C C . LYS A 1 202 ? 7.906 6.621 19.703 1 94.81 202 LYS A C 1
ATOM 1558 O O . LYS A 1 202 ? 7.117 5.758 20.094 1 94.81 202 LYS A O 1
ATOM 1563 N N . GLU A 1 203 ? 8.43 7.523 20.469 1 93.88 203 GLU A N 1
ATOM 1564 C CA . GLU A 1 203 ? 8.055 7.613 21.875 1 93.88 203 GLU A CA 1
ATOM 1565 C C . GLU A 1 203 ? 6.574 7.938 22.031 1 93.88 203 GLU A C 1
ATOM 1567 O O . GLU A 1 203 ? 6.016 8.711 21.25 1 93.88 203 GLU A O 1
ATOM 1572 N N . ALA A 1 204 ? 6.066 7.34 23.062 1 96.31 204 ALA A N 1
ATOM 1573 C CA . ALA A 1 204 ? 4.664 7.605 23.359 1 96.31 204 ALA A CA 1
ATOM 1574 C C . ALA A 1 204 ? 4.445 9.078 23.703 1 96.31 204 ALA A C 1
ATOM 1576 O O . ALA A 1 204 ? 5.266 9.695 24.391 1 96.31 204 ALA A O 1
ATOM 1577 N N . ALA A 1 205 ? 3.436 9.609 23.203 1 95.12 205 ALA A N 1
ATOM 1578 C CA . ALA A 1 205 ? 3.031 10.969 23.547 1 95.12 205 ALA A CA 1
ATOM 1579 C C . ALA A 1 205 ? 2.154 10.984 24.797 1 95.12 205 ALA A C 1
ATOM 1581 O O . ALA A 1 205 ? 1.602 9.953 25.188 1 95.12 205 ALA A O 1
ATOM 1582 N N . ASP A 1 206 ? 2.146 12.164 25.422 1 95 206 ASP A N 1
ATOM 1583 C CA . ASP A 1 206 ? 1.108 12.375 26.422 1 95 206 ASP A CA 1
ATOM 1584 C C . ASP A 1 206 ? -0.275 12.43 25.781 1 95 206 ASP A C 1
ATOM 1586 O O . ASP A 1 206 ? -0.572 13.359 25.016 1 95 206 ASP A O 1
ATOM 1590 N N . VAL A 1 207 ? -1.1 11.5 26.109 1 95.5 207 VAL A N 1
ATOM 1591 C CA . VAL A 1 207 ? -2.395 11.336 25.469 1 95.5 207 VAL A CA 1
ATOM 1592 C C . VAL A 1 207 ? -3.219 12.609 25.625 1 95.5 207 VAL A C 1
ATOM 1594 O O . VAL A 1 207 ? -3.941 13.008 24.703 1 95.5 207 VAL A O 1
ATOM 1597 N N . HIS A 1 208 ? -3.133 13.227 26.688 1 94.56 208 HIS A N 1
ATOM 1598 C CA . HIS A 1 208 ? -3.912 14.43 26.953 1 94.56 208 HIS A CA 1
ATOM 1599 C C . HIS A 1 208 ? -3.293 15.648 26.281 1 94.56 208 HIS A C 1
ATOM 1601 O O . HIS A 1 208 ? -4.004 16.578 25.891 1 94.56 208 HIS A O 1
ATOM 1607 N N . GLY A 1 209 ? -2.064 15.586 26.078 1 93.69 209 GLY A N 1
ATOM 1608 C CA . GLY A 1 209 ? -1.355 16.719 25.5 1 93.69 209 GLY A CA 1
ATOM 1609 C C . GLY A 1 209 ? -1.229 16.641 24 1 93.69 209 GLY A C 1
ATOM 1610 O O . GLY A 1 209 ? -0.803 17.609 23.359 1 93.69 209 GLY A O 1
ATOM 1611 N N . LEU A 1 210 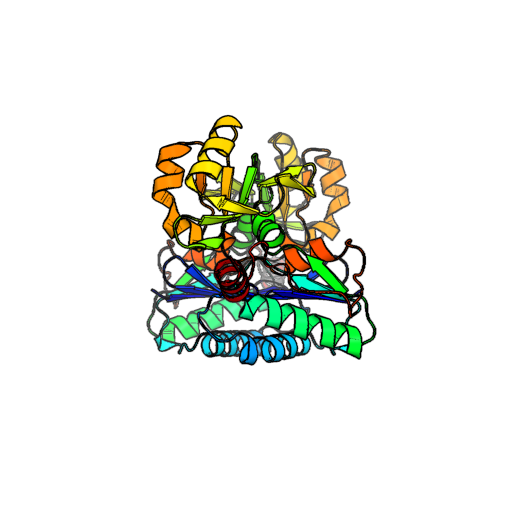? -1.595 15.531 23.453 1 95.06 210 LEU A N 1
ATOM 1612 C CA . LEU A 1 210 ? -1.486 15.344 22.016 1 95.06 210 LEU A CA 1
ATOM 1613 C C . LEU A 1 210 ? -2.523 16.188 21.281 1 95.06 210 LEU A C 1
ATOM 1615 O O . LEU A 1 210 ? -3.723 16.078 21.547 1 95.06 210 LEU A O 1
ATOM 1619 N N . VAL A 1 211 ? -2.049 17.094 20.391 1 94.31 211 VAL A N 1
ATOM 1620 C CA . VAL A 1 211 ? -2.934 17.953 19.609 1 94.31 211 VAL A CA 1
ATOM 1621 C C . VAL A 1 211 ? -2.566 17.875 18.125 1 94.31 211 VAL A C 1
ATOM 1623 O O . VAL A 1 211 ? -1.422 17.562 17.781 1 94.31 211 VAL A O 1
ATOM 1626 N N . PRO A 1 212 ? -3.559 18.156 17.281 1 94.5 212 PRO A N 1
ATOM 1627 C CA . PRO A 1 212 ? -3.256 18.203 15.852 1 94.5 212 PRO A CA 1
ATOM 1628 C C . PRO A 1 212 ? -2.131 19.188 15.531 1 94.5 212 PRO A C 1
ATOM 1630 O O . PRO A 1 212 ? -1.918 20.156 16.266 1 94.5 212 PRO A O 1
ATOM 1633 N N . ASP A 1 213 ? -1.385 18.859 14.477 1 89.12 213 ASP A N 1
ATOM 1634 C CA . ASP A 1 213 ? -0.398 19.781 13.914 1 89.12 213 ASP A CA 1
ATOM 1635 C C . ASP A 1 213 ? -0.945 20.484 12.68 1 89.12 213 ASP A C 1
ATOM 1637 O O . ASP A 1 213 ? -1.012 19.891 11.602 1 89.12 213 ASP A O 1
ATOM 1641 N N . TYR A 1 214 ? -1.312 21.781 12.711 1 85.06 214 TYR A N 1
ATOM 1642 C CA . TYR A 1 214 ? -1.968 22.484 11.617 1 85.06 214 TYR A CA 1
ATOM 1643 C C . TYR A 1 214 ? -0.955 23.266 10.797 1 85.06 214 TYR A C 1
ATOM 1645 O O . TYR A 1 214 ? -1.237 23.656 9.656 1 85.06 214 TYR A O 1
ATOM 1653 N N . LEU A 1 215 ? 0.326 23.281 11.133 1 78.5 215 LEU A N 1
ATOM 1654 C CA . LEU A 1 215 ? 1.41 24.047 10.523 1 78.5 215 LEU A CA 1
ATOM 1655 C C . LEU A 1 215 ? 0.941 25.453 10.141 1 78.5 215 LEU A C 1
ATOM 1657 O O . LEU A 1 215 ? 1.755 26.312 9.797 1 78.5 215 LEU A O 1
ATOM 1661 N N . ARG A 1 216 ? -0.308 25.734 9.781 1 68.19 216 ARG A N 1
ATOM 1662 C CA . ARG A 1 216 ? -0.884 27.062 9.586 1 68.19 216 ARG A CA 1
ATOM 1663 C C . ARG A 1 216 ? -1.834 27.422 10.719 1 68.19 216 ARG A C 1
ATOM 1665 O O . ARG A 1 216 ? -2.447 26.531 11.328 1 68.19 216 ARG A O 1
ATOM 1672 N N . LEU A 1 217 ? -1.659 28.656 11.055 1 57.31 217 LEU A N 1
ATOM 1673 C CA . LEU A 1 217 ? -2.721 29.125 11.938 1 57.31 217 LEU A CA 1
ATOM 1674 C C . LEU A 1 217 ? -4.09 28.906 11.312 1 57.31 217 LEU A C 1
ATOM 1676 O O . LEU A 1 217 ? -4.254 29.047 10.094 1 57.31 217 LEU A O 1
ATOM 1680 N N . ALA A 1 218 ? -4.938 28.188 11.992 1 55.84 218 ALA A N 1
ATOM 1681 C CA . ALA A 1 218 ? -6.309 28.047 11.516 1 55.84 218 ALA A CA 1
ATOM 1682 C C . ALA A 1 218 ? -6.844 29.375 10.977 1 55.84 218 ALA A C 1
ATOM 1684 O O . ALA A 1 218 ? -6.508 30.438 11.5 1 55.84 218 ALA A O 1
ATOM 1685 N N . GLU A 1 219 ? -7.43 29.281 9.664 1 52.94 219 GLU A N 1
ATOM 1686 C CA . GLU A 1 219 ? -7.945 30.5 9.031 1 52.94 219 GLU A CA 1
ATOM 1687 C C . GLU A 1 219 ? -8.57 31.438 10.062 1 52.94 219 GLU A C 1
ATOM 1689 O O . GLU A 1 219 ? -8.359 32.656 10.008 1 52.94 219 GLU A O 1
ATOM 1694 N N . ALA A 1 220 ? -9.422 30.844 10.867 1 52.59 220 ALA A N 1
ATOM 1695 C CA . ALA A 1 220 ? -10.094 31.688 11.859 1 52.59 220 ALA A CA 1
ATOM 1696 C C . ALA A 1 220 ? -9.078 32.375 12.758 1 52.59 220 ALA A C 1
ATOM 1698 O O . ALA A 1 220 ? -9.234 33.562 13.086 1 52.59 220 ALA A O 1
ATOM 1699 N N . GLU A 1 221 ? -8.086 31.578 13.094 1 54.78 221 GLU A N 1
ATOM 1700 C CA . GLU A 1 221 ? -7.062 32.188 13.938 1 54.78 221 GLU A CA 1
ATOM 1701 C C . GLU A 1 221 ? -6.262 33.25 13.156 1 54.78 221 GLU A C 1
ATOM 1703 O O . GLU A 1 221 ? -5.945 34.312 13.68 1 54.78 221 GLU A O 1
ATOM 1708 N N . ALA A 1 222 ? -6.02 32.969 11.945 1 58 222 ALA A N 1
ATOM 1709 C CA . ALA A 1 222 ? -5.289 33.906 11.094 1 58 222 ALA A CA 1
ATOM 1710 C C . ALA A 1 222 ? -6.078 35.188 10.891 1 58 222 ALA A C 1
ATOM 1712 O O . ALA A 1 222 ? -5.523 36.281 10.984 1 58 222 ALA A O 1
ATOM 1713 N N . LYS A 1 223 ? -7.352 34.969 10.641 1 57.72 223 LYS A N 1
ATOM 1714 C CA . LYS A 1 223 ? -8.227 36.125 10.484 1 57.72 223 LYS A CA 1
ATOM 1715 C C . LYS A 1 223 ? -8.328 36.938 11.781 1 57.72 223 LYS A C 1
ATOM 1717 O O . LYS A 1 223 ? -8.352 38.156 11.766 1 57.72 223 LYS A O 1
ATOM 1722 N N . TRP A 1 224 ? -8.484 36.156 12.789 1 54.69 224 TRP A N 1
ATOM 1723 C CA . TRP A 1 224 ? -8.531 36.781 14.109 1 54.69 224 TRP A CA 1
ATOM 1724 C C . TRP A 1 224 ? -7.27 37.594 14.375 1 54.69 224 TRP A C 1
ATOM 1726 O O . TRP A 1 224 ? -7.344 38.719 14.828 1 54.69 224 TRP A O 1
ATOM 1736 N N . ILE A 1 225 ? -6.207 36.969 14.078 1 60.59 225 ILE A N 1
ATOM 1737 C CA . ILE A 1 225 ? -4.938 37.656 14.281 1 60.59 225 ILE A CA 1
ATOM 1738 C C . ILE A 1 225 ? -4.859 38.875 13.367 1 60.59 225 ILE A C 1
ATOM 1740 O O . ILE A 1 225 ? -4.418 39.938 13.789 1 60.59 225 ILE A O 1
ATOM 1744 N N . GLU A 1 226 ? -5.371 38.656 12.234 1 61.53 226 GLU A N 1
ATOM 1745 C CA . GLU A 1 226 ? -5.395 39.781 11.289 1 61.53 226 GLU A CA 1
ATOM 1746 C C . GLU A 1 226 ? -6.363 40.875 11.75 1 61.53 226 GLU A C 1
ATOM 1748 O O . GLU A 1 226 ? -6.113 42.062 11.547 1 61.53 226 GLU A O 1
ATOM 1753 N N . SER A 1 227 ? -7.383 40.344 12.266 1 62.12 227 SER A N 1
ATOM 1754 C CA . SER A 1 227 ? -8.375 41.312 12.742 1 62.12 227 SER A CA 1
ATOM 1755 C C . SER A 1 227 ? -7.887 42.031 13.992 1 62.12 227 SER A C 1
ATOM 1757 O O . SER A 1 227 ? -8.383 43.125 14.32 1 62.12 227 SER A O 1
ATOM 1759 N N . GLN A 1 228 ? -7.062 41.406 14.656 1 61.22 228 GLN A N 1
ATOM 1760 C CA . GLN A 1 228 ? -6.496 42.062 15.836 1 61.22 228 GLN A CA 1
ATOM 1761 C C . GLN A 1 228 ? -5.398 43.031 15.445 1 61.22 228 GLN A C 1
ATOM 1763 O O . GLN A 1 228 ? -4.949 43.844 16.281 1 61.22 228 GLN A O 1
ATOM 1768 N N . LYS A 1 229 ? -5.02 42.969 14.273 1 56.31 229 LYS A N 1
ATOM 1769 C CA . LYS A 1 229 ? -4.07 43.969 13.797 1 56.31 229 LYS A CA 1
ATOM 1770 C C . LYS A 1 229 ? -4.793 45.188 13.242 1 56.31 229 LYS A C 1
ATOM 1772 O O . LYS A 1 229 ? -5.875 45.062 12.664 1 56.31 229 LYS A O 1
ATOM 1777 N N . MET B 1 1 ? -14.219 4.641 -16.047 1 92.94 1 MET B N 1
ATOM 1778 C CA . MET B 1 1 ? -13.859 3.23 -15.906 1 92.94 1 MET B CA 1
ATOM 1779 C C . MET B 1 1 ? -13.555 2.881 -14.453 1 92.94 1 MET B C 1
ATOM 1781 O O . MET B 1 1 ? -12.797 3.59 -13.789 1 92.94 1 MET B O 1
ATOM 1785 N N . THR B 1 2 ? -14.227 1.891 -13.93 1 98.25 2 THR B N 1
ATOM 1786 C CA . THR B 1 2 ? -14.008 1.439 -12.562 1 98.25 2 THR B CA 1
ATOM 1787 C C . THR B 1 2 ? -13.594 -0.029 -12.539 1 98.25 2 THR B C 1
ATOM 1789 O O . THR B 1 2 ? -14.328 -0.894 -13.023 1 98.25 2 THR B O 1
ATOM 1792 N N . ILE B 1 3 ? -12.43 -0.318 -11.977 1 98.81 3 ILE B N 1
ATOM 1793 C CA . ILE B 1 3 ? -11.859 -1.661 -11.961 1 98.81 3 ILE B CA 1
ATOM 1794 C C . ILE B 1 3 ? -11.914 -2.229 -10.547 1 98.81 3 ILE B C 1
ATOM 1796 O O . ILE B 1 3 ? -11.609 -1.531 -9.578 1 98.81 3 ILE B O 1
ATOM 1800 N N . LEU B 1 4 ? -12.383 -3.443 -10.422 1 98.94 4 LEU B N 1
ATOM 1801 C CA . LEU B 1 4 ? -12.25 -4.234 -9.203 1 98.94 4 LEU B CA 1
ATOM 1802 C C . LEU B 1 4 ? -11.125 -5.258 -9.336 1 98.94 4 LEU B C 1
ATOM 1804 O O . LEU B 1 4 ? -11.133 -6.07 -10.266 1 98.94 4 LEU B O 1
ATOM 1808 N N . ALA B 1 5 ? -10.156 -5.203 -8.453 1 98.94 5 ALA B N 1
ATOM 1809 C CA . ALA B 1 5 ? -9.07 -6.18 -8.43 1 98.94 5 ALA B CA 1
ATOM 1810 C C . ALA B 1 5 ? -9.195 -7.102 -7.219 1 98.94 5 ALA B C 1
ATOM 1812 O O . ALA B 1 5 ? -9.531 -6.656 -6.117 1 98.94 5 ALA B O 1
ATOM 1813 N N . ILE B 1 6 ? -8.945 -8.359 -7.414 1 98.94 6 ILE B N 1
ATOM 1814 C CA . ILE B 1 6 ? -9.102 -9.367 -6.367 1 98.94 6 ILE B CA 1
ATOM 1815 C C . ILE B 1 6 ? -7.879 -10.281 -6.34 1 98.94 6 ILE B C 1
ATOM 1817 O O . ILE B 1 6 ? -7.477 -10.82 -7.375 1 98.94 6 ILE B O 1
ATOM 1821 N N . ASP B 1 7 ? -7.309 -10.484 -5.203 1 98.88 7 ASP B N 1
ATOM 1822 C CA . ASP B 1 7 ? -6.211 -11.422 -4.992 1 98.88 7 ASP B CA 1
ATOM 1823 C C . ASP B 1 7 ? -6.469 -12.297 -3.768 1 98.88 7 ASP B C 1
ATOM 1825 O O . ASP B 1 7 ? -6.531 -11.797 -2.643 1 98.88 7 ASP B O 1
ATOM 1829 N N . THR B 1 8 ? -6.637 -13.547 -3.924 1 98.56 8 THR B N 1
ATOM 1830 C CA . THR B 1 8 ? -6.812 -14.516 -2.85 1 98.56 8 THR B CA 1
ATOM 1831 C C . THR B 1 8 ? -5.773 -15.625 -2.951 1 98.56 8 THR B C 1
ATOM 1833 O O . THR B 1 8 ? -5.996 -16.734 -2.473 1 98.56 8 THR B O 1
ATOM 1836 N N . SER B 1 9 ? -4.68 -15.336 -3.65 1 97.19 9 SER B N 1
ATOM 1837 C CA . SER B 1 9 ? -3.768 -16.391 -4.098 1 97.19 9 SER B CA 1
ATOM 1838 C C . SER B 1 9 ? -3.033 -17.016 -2.918 1 97.19 9 SER B C 1
ATOM 1840 O O . SER B 1 9 ? -2.602 -18.172 -2.994 1 97.19 9 SER B O 1
ATOM 1842 N N . ASN B 1 10 ? -2.861 -16.266 -1.825 1 96.12 10 ASN B N 1
ATOM 1843 C CA . ASN B 1 10 ? -2.162 -16.719 -0.628 1 96.12 10 ASN B CA 1
ATOM 1844 C C . ASN B 1 10 ? -2.914 -16.328 0.642 1 96.12 10 ASN B C 1
ATOM 1846 O O . ASN B 1 10 ? -4.133 -16.156 0.615 1 96.12 10 ASN B O 1
ATOM 1850 N N . TYR B 1 11 ? -2.227 -16.266 1.76 1 97 11 TYR B N 1
ATOM 1851 C CA . TYR B 1 11 ? -2.883 -15.883 3.002 1 97 11 TYR B CA 1
ATOM 1852 C C . TYR B 1 11 ? -3.416 -14.453 2.912 1 97 11 TYR B C 1
ATOM 1854 O O . TYR B 1 11 ? -4.344 -14.086 3.637 1 97 11 TYR B O 1
ATOM 1862 N N . THR B 1 12 ? -2.85 -13.703 2.008 1 98.06 12 THR B N 1
ATOM 1863 C CA . THR B 1 12 ? -3.295 -12.32 1.837 1 98.06 12 THR B CA 1
ATOM 1864 C C . THR B 1 12 ? -4.578 -12.266 1.011 1 98.06 12 THR B C 1
ATOM 1866 O O . THR B 1 12 ? -4.652 -12.859 -0.069 1 98.06 12 THR B O 1
ATOM 1869 N N . LEU B 1 13 ? -5.578 -11.68 1.531 1 98.75 13 LEU B N 1
ATOM 1870 C CA . LEU B 1 13 ? -6.738 -11.234 0.769 1 98.75 13 LEU B CA 1
ATOM 1871 C C . LEU B 1 13 ? -6.605 -9.766 0.387 1 98.75 13 LEU B C 1
ATOM 1873 O O . LEU B 1 13 ? -6.438 -8.906 1.257 1 98.75 13 LEU B O 1
ATOM 1877 N N . GLY B 1 14 ? -6.551 -9.469 -0.86 1 98.81 14 GLY B N 1
ATOM 1878 C CA . GLY B 1 14 ? -6.434 -8.102 -1.343 1 98.81 14 GLY B CA 1
ATOM 1879 C C . GLY B 1 14 ? -7.531 -7.723 -2.318 1 98.81 14 GLY B C 1
ATOM 1880 O O . GLY B 1 14 ? -7.82 -8.469 -3.258 1 98.81 14 GLY B O 1
ATOM 1881 N N . ILE B 1 15 ? -8.195 -6.594 -2.105 1 98.94 15 ILE B N 1
ATOM 1882 C CA . ILE B 1 15 ? -9.219 -6.035 -2.982 1 98.94 15 ILE B CA 1
ATOM 1883 C C . ILE B 1 15 ? -8.938 -4.551 -3.211 1 98.94 15 ILE B C 1
ATOM 1885 O O . ILE B 1 15 ? -8.578 -3.828 -2.279 1 98.94 15 ILE B O 1
ATOM 1889 N N . ALA B 1 16 ? -9.094 -4.113 -4.434 1 98.94 16 ALA B N 1
ATOM 1890 C CA . ALA B 1 16 ? -8.938 -2.689 -4.711 1 98.94 16 ALA B CA 1
ATOM 1891 C C . ALA B 1 16 ? -9.984 -2.207 -5.711 1 98.94 16 ALA B C 1
ATOM 1893 O O . ALA B 1 16 ? -10.477 -2.988 -6.527 1 98.94 16 ALA B O 1
ATOM 1894 N N . LEU B 1 17 ? -10.359 -1.022 -5.59 1 98.88 17 LEU B N 1
ATOM 1895 C CA . LEU B 1 17 ? -11.172 -0.292 -6.551 1 98.88 17 LEU B CA 1
ATOM 1896 C C . LEU B 1 17 ? -10.391 0.855 -7.176 1 98.88 17 LEU B C 1
ATOM 1898 O O . LEU B 1 17 ? -9.875 1.72 -6.461 1 98.88 17 LEU B O 1
ATOM 1902 N N . LEU B 1 18 ? -10.227 0.79 -8.43 1 98.44 18 LEU B N 1
ATOM 1903 C CA . LEU B 1 18 ? -9.594 1.848 -9.211 1 98.44 18 LEU B CA 1
ATOM 1904 C C . LEU B 1 18 ? -10.633 2.588 -10.055 1 98.44 18 LEU B C 1
ATOM 1906 O O . LEU B 1 18 ? -11.43 1.964 -10.75 1 98.44 18 LEU B O 1
ATOM 1910 N N . ARG B 1 19 ? -10.727 3.867 -9.938 1 97.44 19 ARG B N 1
ATOM 1911 C CA . ARG B 1 19 ? -11.516 4.715 -10.82 1 97.44 19 ARG B CA 1
ATOM 1912 C C . ARG B 1 19 ? -10.625 5.574 -11.703 1 97.44 19 ARG B C 1
ATOM 1914 O O . ARG B 1 19 ? -9.945 6.484 -11.219 1 97.44 19 ARG B O 1
ATOM 1921 N N . GLU B 1 20 ? -10.648 5.254 -12.977 1 95.06 20 GLU B N 1
ATOM 1922 C CA . GLU B 1 20 ? -9.688 5.859 -13.898 1 95.06 20 GLU B CA 1
ATOM 1923 C C . GLU B 1 20 ? -8.25 5.625 -13.438 1 95.06 20 GLU B C 1
ATOM 1925 O O . GLU B 1 20 ? -7.824 4.48 -13.281 1 95.06 20 GLU B O 1
ATOM 1930 N N . ASP B 1 21 ? -7.57 6.645 -13.016 1 95 21 ASP B N 1
ATOM 1931 C CA . ASP B 1 21 ? -6.188 6.48 -12.578 1 95 21 ASP B CA 1
ATOM 1932 C C . ASP B 1 21 ? -6.035 6.789 -11.094 1 95 21 ASP B C 1
ATOM 1934 O O . ASP B 1 21 ? -4.957 7.188 -10.641 1 95 21 ASP B O 1
ATOM 1938 N N . THR B 1 22 ? -7.145 6.559 -10.383 1 97.62 22 THR B N 1
ATOM 1939 C CA . THR B 1 22 ? -7.148 6.855 -8.953 1 97.62 22 THR B CA 1
ATOM 1940 C C . THR B 1 22 ? -7.516 5.613 -8.148 1 97.62 22 THR B C 1
ATOM 1942 O O . THR B 1 22 ? -8.508 4.941 -8.445 1 97.62 22 THR B O 1
ATOM 1945 N N . VAL B 1 23 ? -6.703 5.285 -7.172 1 98.5 23 VAL B N 1
ATOM 1946 C CA . VAL B 1 23 ? -7.059 4.234 -6.227 1 98.5 23 VAL B CA 1
ATOM 1947 C C . VAL B 1 23 ? -8.094 4.758 -5.23 1 98.5 23 VAL B C 1
ATOM 1949 O O . VAL B 1 23 ? -7.766 5.566 -4.359 1 98.5 23 VAL B O 1
ATOM 1952 N N . ILE B 1 24 ? -9.25 4.27 -5.297 1 98.12 24 ILE B N 1
ATOM 1953 C CA . ILE B 1 24 ? -10.305 4.836 -4.465 1 98.12 24 ILE B CA 1
ATOM 1954 C C . ILE B 1 24 ? -10.453 4.004 -3.191 1 98.12 24 ILE B C 1
ATOM 1956 O O . ILE B 1 24 ? -10.891 4.52 -2.156 1 98.12 24 ILE B O 1
ATOM 1960 N N . ALA B 1 25 ? -10.062 2.734 -3.305 1 98.69 25 ALA B N 1
ATOM 1961 C CA . ALA B 1 25 ? -10.133 1.912 -2.1 1 98.69 25 ALA B CA 1
ATOM 1962 C C . ALA B 1 25 ? -9.172 0.733 -2.18 1 98.69 25 ALA B C 1
ATOM 1964 O O . ALA B 1 25 ? -8.875 0.24 -3.27 1 98.69 25 ALA B O 1
ATOM 1965 N N . GLU B 1 26 ? -8.695 0.299 -1.033 1 98.81 26 GLU B N 1
ATOM 1966 C CA . GLU B 1 26 ? -7.902 -0.911 -0.842 1 98.81 26 GLU B CA 1
ATOM 1967 C C . GLU B 1 26 ? -8.258 -1.601 0.473 1 98.81 26 GLU B C 1
ATOM 1969 O O . GLU B 1 26 ? -8.477 -0.936 1.487 1 98.81 26 GLU B O 1
ATOM 1974 N N . TYR B 1 27 ? -8.352 -2.844 0.375 1 98.88 27 TYR B N 1
ATOM 1975 C CA . TYR B 1 27 ? -8.539 -3.711 1.533 1 98.88 27 TYR B CA 1
ATOM 1976 C C . TYR B 1 27 ? -7.578 -4.891 1.495 1 98.88 27 TYR B C 1
ATOM 1978 O O . TYR B 1 27 ? -7.531 -5.633 0.512 1 98.88 27 TYR B O 1
ATOM 1986 N N . ILE B 1 28 ? -6.758 -5.016 2.518 1 98.81 28 ILE B N 1
ATOM 1987 C CA . ILE B 1 28 ? -5.785 -6.098 2.613 1 98.81 28 ILE B CA 1
ATOM 1988 C C . ILE B 1 28 ? -5.879 -6.754 3.988 1 98.81 28 ILE B C 1
ATOM 1990 O O . ILE B 1 28 ? -5.895 -6.07 5.012 1 98.81 28 ILE B O 1
ATOM 1994 N N . THR B 1 29 ? -5.965 -8.047 4.066 1 98.62 29 THR B N 1
ATOM 1995 C CA . THR B 1 29 ? -5.75 -8.797 5.297 1 98.62 29 THR B CA 1
ATOM 1996 C C . THR B 1 29 ? -4.777 -9.953 5.066 1 98.62 29 THR B C 1
ATOM 1998 O O . THR B 1 29 ? -4.809 -10.594 4.012 1 98.62 29 THR B O 1
ATOM 2001 N N . TYR B 1 30 ? -3.871 -10.133 5.953 1 98.38 30 TYR B N 1
ATOM 2002 C CA . TYR B 1 30 ? -2.977 -11.281 6.012 1 98.38 30 TYR B CA 1
ATOM 2003 C C . TYR B 1 30 ? -3.33 -12.188 7.184 1 98.38 30 TYR B C 1
ATOM 2005 O O . TYR B 1 30 ? -2.779 -12.047 8.273 1 98.38 30 TYR B O 1
ATOM 2013 N N . LEU B 1 31 ? -4.215 -13.148 6.941 1 96.25 31 LEU B N 1
ATOM 2014 C CA . LEU B 1 31 ? -4.773 -14.039 7.953 1 96.25 31 LEU B CA 1
ATOM 2015 C C . LEU B 1 31 ? -4.816 -15.477 7.445 1 96.25 31 LEU B C 1
ATOM 2017 O O . LEU B 1 31 ? -5.043 -15.711 6.258 1 96.25 31 LEU B O 1
ATOM 2021 N N . LYS B 1 32 ? -4.555 -16.344 8.352 1 92.69 32 LYS B N 1
ATOM 2022 C CA . LYS B 1 32 ? -4.773 -17.75 8.039 1 92.69 32 LYS B CA 1
ATOM 2023 C C . LYS B 1 32 ? -6.25 -18.109 8.164 1 92.69 32 LYS B C 1
ATOM 2025 O O . LYS B 1 32 ? -6.648 -18.812 9.102 1 92.69 32 LYS B O 1
ATOM 2030 N N . LYS B 1 33 ? -7.094 -17.625 7.285 1 87.19 33 LYS B N 1
ATOM 2031 C CA . LYS B 1 33 ? -8.539 -17.828 7.242 1 87.19 33 LYS B CA 1
ATOM 2032 C C . LYS B 1 33 ? -9 -18.172 5.832 1 87.19 33 LYS B C 1
ATOM 2034 O O . LYS B 1 33 ? -8.312 -17.875 4.855 1 87.19 33 LYS B O 1
ATOM 2039 N N . ASN B 1 34 ? -10.141 -18.734 5.805 1 90.81 34 ASN B N 1
ATOM 2040 C CA . ASN B 1 34 ? -10.703 -19.188 4.535 1 90.81 34 ASN B CA 1
ATOM 2041 C C . ASN B 1 34 ? -11.195 -18.016 3.689 1 90.81 34 ASN B C 1
ATOM 2043 O O . ASN B 1 34 ? -12.141 -17.328 4.066 1 90.81 34 ASN B O 1
ATOM 2047 N N . HIS B 1 35 ? -10.586 -17.875 2.541 1 96.06 35 HIS B N 1
ATOM 2048 C CA . HIS B 1 35 ? -10.977 -16.797 1.626 1 96.06 35 HIS B CA 1
ATOM 2049 C C . HIS B 1 35 ? -12.398 -17 1.122 1 96.06 35 HIS B C 1
ATOM 2051 O O . HIS B 1 35 ? -13.078 -16.031 0.776 1 96.06 35 HIS B O 1
ATOM 2057 N N . SER B 1 36 ? -12.883 -18.234 1.063 1 94.56 36 SER B N 1
ATOM 2058 C CA . SER B 1 36 ? -14.18 -18.531 0.467 1 94.56 36 SER B CA 1
ATOM 2059 C C . SER B 1 36 ? -15.305 -17.812 1.196 1 94.56 36 SER B C 1
ATOM 2061 O O . SER B 1 36 ? -16.312 -17.422 0.583 1 94.56 36 SER B O 1
ATOM 2063 N N . VAL B 1 37 ? -15.125 -17.594 2.465 1 95.5 37 VAL B N 1
ATOM 2064 C CA . VAL B 1 37 ? -16.188 -16.969 3.238 1 95.5 37 VAL B CA 1
ATOM 2065 C C . VAL B 1 37 ? -15.898 -15.477 3.4 1 95.5 37 VAL B C 1
ATOM 2067 O O . VAL B 1 37 ? -16.797 -14.695 3.717 1 95.5 37 VAL B O 1
ATOM 2070 N N . ARG B 1 38 ? -14.703 -15.031 3.092 1 97 38 ARG B N 1
ATOM 2071 C CA . ARG B 1 38 ? -14.32 -13.664 3.424 1 97 38 ARG B CA 1
ATOM 2072 C C . ARG B 1 38 ? -14.258 -12.797 2.174 1 97 38 ARG B C 1
ATOM 2074 O O . ARG B 1 38 ? -14.469 -11.578 2.244 1 97 38 ARG B O 1
ATOM 2081 N N . ALA B 1 39 ? -13.945 -13.391 1.024 1 98.06 39 ALA B N 1
ATOM 2082 C CA . ALA B 1 39 ? -13.617 -12.617 -0.17 1 98.06 39 ALA B CA 1
ATOM 2083 C C . ALA B 1 39 ? -14.828 -11.82 -0.658 1 98.06 39 ALA B C 1
ATOM 2085 O O . ALA B 1 39 ? -14.75 -10.602 -0.82 1 98.06 39 ALA B O 1
ATOM 2086 N N . MET B 1 40 ? -15.945 -12.477 -0.899 1 97.62 40 MET B N 1
ATOM 2087 C CA . MET B 1 40 ? -17.094 -11.789 -1.474 1 97.62 40 MET B CA 1
ATOM 2088 C C . MET B 1 40 ? -17.672 -10.781 -0.487 1 97.62 40 MET B C 1
ATOM 2090 O O . MET B 1 40 ? -18.031 -9.664 -0.871 1 97.62 40 MET B O 1
ATOM 2094 N N . PRO B 1 41 ? -17.812 -11.078 0.836 1 97.69 41 PRO B N 1
ATOM 2095 C CA . PRO B 1 41 ? -18.219 -10.055 1.801 1 97.69 41 PRO B CA 1
ATOM 2096 C C . PRO B 1 41 ? -17.297 -8.844 1.803 1 97.69 41 PRO B C 1
ATOM 2098 O O . PRO B 1 41 ? -17.75 -7.703 1.938 1 97.69 41 PRO B O 1
ATOM 2101 N N . ALA B 1 42 ? -15.984 -9.062 1.659 1 98.19 42 ALA B N 1
ATOM 2102 C CA . ALA B 1 42 ? -15.031 -7.957 1.599 1 98.19 42 ALA B CA 1
ATOM 2103 C C . ALA B 1 42 ? -15.273 -7.094 0.363 1 98.19 42 ALA B C 1
ATOM 2105 O O . ALA B 1 42 ? -15.25 -5.863 0.445 1 98.19 42 ALA B O 1
ATOM 2106 N N . VAL B 1 43 ? -15.523 -7.746 -0.78 1 98.62 43 VAL B N 1
ATOM 2107 C CA . VAL B 1 43 ? -15.844 -7.027 -2.012 1 98.62 43 VAL B CA 1
ATOM 2108 C C . VAL B 1 43 ? -17.094 -6.184 -1.809 1 98.62 43 VAL B C 1
ATOM 2110 O O . VAL B 1 43 ? -17.109 -4.992 -2.125 1 98.62 43 VAL B O 1
ATOM 2113 N N . HIS B 1 44 ? -18.078 -6.797 -1.254 1 98.06 44 HIS B N 1
ATOM 2114 C CA . HIS B 1 44 ? -19.359 -6.125 -1.033 1 98.06 44 HIS B CA 1
ATOM 2115 C C . HIS B 1 44 ? -19.188 -4.926 -0.105 1 98.06 44 HIS B C 1
ATOM 2117 O O . HIS B 1 44 ? -19.703 -3.836 -0.396 1 98.06 44 HIS B O 1
ATOM 2123 N N . SER B 1 45 ? -18.562 -5.141 0.993 1 97.62 45 SER B N 1
ATOM 2124 C CA . SER B 1 45 ? -18.359 -4.07 1.966 1 97.62 45 SER B CA 1
ATOM 2125 C C . SER B 1 45 ? -17.594 -2.904 1.351 1 97.62 45 SER B C 1
ATOM 2127 O O . SER B 1 45 ? -17.938 -1.743 1.568 1 97.62 45 SER B O 1
ATOM 2129 N N . LEU B 1 46 ? -16.562 -3.221 0.571 1 98.31 46 LEU B N 1
ATOM 2130 C CA . LEU B 1 46 ? -15.742 -2.178 -0.025 1 98.31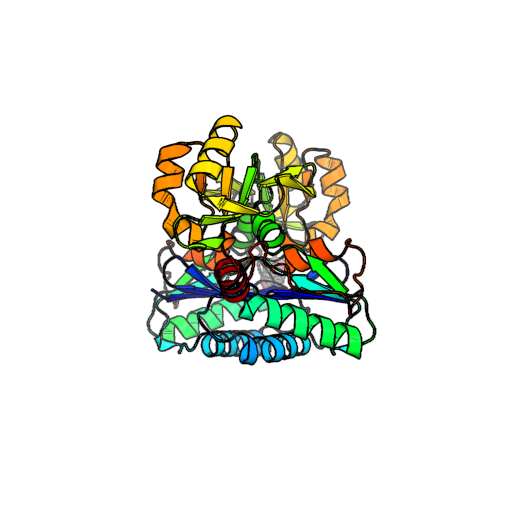 46 LEU B CA 1
ATOM 2131 C C . LEU B 1 46 ? -16.531 -1.365 -1.04 1 98.31 46 LEU B C 1
ATOM 2133 O O . LEU B 1 46 ? -16.438 -0.136 -1.071 1 98.31 46 LEU B O 1
ATOM 2137 N N . LEU B 1 47 ? -17.344 -2.035 -1.885 1 98.5 47 LEU B N 1
ATOM 2138 C CA . LEU B 1 47 ? -18.219 -1.336 -2.822 1 98.5 47 LEU B CA 1
ATOM 2139 C C . LEU B 1 47 ? -19.188 -0.427 -2.082 1 98.5 47 LEU B C 1
ATOM 2141 O O . LEU B 1 47 ? -19.375 0.735 -2.453 1 98.5 47 LEU B O 1
ATOM 2145 N N . ASN B 1 48 ? -19.719 -0.932 -1.002 1 97.62 48 ASN B N 1
ATOM 2146 C CA . ASN B 1 48 ? -20.672 -0.152 -0.211 1 97.62 48 ASN B CA 1
ATOM 2147 C C . ASN B 1 48 ? -20 1.076 0.405 1 97.62 48 ASN B C 1
ATOM 2149 O O . ASN B 1 48 ? -20.578 2.168 0.392 1 97.62 48 ASN B O 1
ATOM 2153 N N . ASP B 1 49 ? -18.859 0.891 0.972 1 96.94 49 ASP B N 1
ATOM 2154 C CA . ASP B 1 49 ? -18.109 1.999 1.558 1 96.94 49 ASP B CA 1
ATOM 2155 C C . ASP B 1 49 ? -17.875 3.105 0.532 1 96.94 49 ASP B C 1
ATOM 2157 O O . ASP B 1 49 ? -17.781 4.281 0.891 1 96.94 49 ASP B O 1
ATOM 2161 N N . CYS B 1 50 ? -17.781 2.732 -0.736 1 97.38 50 CYS B N 1
ATOM 2162 C CA . CYS B 1 50 ? -17.484 3.684 -1.804 1 97.38 50 CYS B CA 1
ATOM 2163 C C . CYS B 1 50 ? -18.781 4.133 -2.492 1 97.38 50 CYS B C 1
ATOM 2165 O O . CYS B 1 50 ? -18.719 4.777 -3.543 1 97.38 50 CYS B O 1
ATOM 2167 N N . ASP B 1 51 ? -19.906 3.734 -1.977 1 97 51 ASP B N 1
ATOM 2168 C CA . ASP B 1 51 ? -21.203 4.047 -2.543 1 97 51 ASP B CA 1
ATOM 2169 C C . ASP B 1 51 ? -21.312 3.559 -3.984 1 97 51 ASP B C 1
ATOM 2171 O O . ASP B 1 51 ? -21.781 4.293 -4.863 1 97 51 ASP B O 1
ATOM 2175 N N . MET B 1 52 ? -20.844 2.348 -4.191 1 97.69 52 MET B N 1
ATOM 2176 C CA . MET B 1 52 ? -20.875 1.746 -5.523 1 97.69 52 MET B CA 1
ATOM 2177 C C . MET B 1 52 ? -21.672 0.452 -5.516 1 97.69 52 MET B C 1
ATOM 2179 O O . MET B 1 52 ? -21.75 -0.231 -4.496 1 97.69 52 MET B O 1
ATOM 2183 N N . ALA B 1 53 ? -22.234 0.209 -6.625 1 98 53 ALA B N 1
ATOM 2184 C CA . ALA B 1 53 ? -22.859 -1.08 -6.918 1 98 53 ALA B CA 1
ATOM 2185 C C . ALA B 1 53 ? -22.016 -1.886 -7.898 1 98 53 ALA B C 1
ATOM 2187 O O . ALA B 1 53 ? -21.188 -1.325 -8.617 1 98 53 ALA B O 1
ATOM 2188 N N . PRO B 1 54 ? -22.203 -3.191 -7.926 1 98.19 54 PRO B N 1
ATOM 2189 C CA . PRO B 1 54 ? -21.469 -4.004 -8.891 1 98.19 54 PRO B CA 1
ATOM 2190 C C . PRO B 1 54 ? -21.609 -3.498 -10.32 1 98.19 54 PRO B C 1
ATOM 2192 O O . PRO B 1 54 ? -20.656 -3.557 -11.102 1 98.19 54 PRO B O 1
ATOM 2195 N N . GLN B 1 55 ? -22.719 -2.889 -10.609 1 98.19 55 GLN B N 1
ATOM 2196 C CA . GLN B 1 55 ? -23.016 -2.418 -11.961 1 98.19 55 GLN B CA 1
ATOM 2197 C C . GLN B 1 55 ? -22.141 -1.22 -12.328 1 98.19 55 GLN B C 1
ATOM 2199 O O . GLN B 1 55 ? -22.062 -0.836 -13.492 1 98.19 55 GLN B O 1
ATOM 2204 N N . ASP B 1 56 ? -21.578 -0.627 -11.336 1 98.38 56 ASP B N 1
ATOM 2205 C CA . ASP B 1 56 ? -20.688 0.506 -11.586 1 98.38 56 ASP B CA 1
ATOM 2206 C C . ASP B 1 56 ? -19.328 0.039 -12.078 1 98.38 56 ASP B C 1
ATOM 2208 O O . ASP B 1 56 ? -18.531 0.842 -12.57 1 98.38 56 ASP B O 1
ATOM 2212 N N . LEU B 1 57 ? -19.078 -1.229 -11.984 1 98.75 57 LEU B N 1
ATOM 2213 C CA . LEU B 1 57 ? -17.781 -1.776 -12.391 1 98.75 57 LEU B CA 1
ATOM 2214 C C . LEU B 1 57 ? -17.703 -1.899 -13.906 1 98.75 57 LEU B C 1
ATOM 2216 O O . LEU B 1 57 ? -18.703 -2.207 -14.57 1 98.75 57 LEU B O 1
ATOM 2220 N N . SER B 1 58 ? -16.438 -1.658 -14.438 1 98.56 58 SER B N 1
ATOM 2221 C CA . SER B 1 58 ? -16.234 -1.733 -15.875 1 98.56 58 SER B CA 1
ATOM 2222 C C . SER B 1 58 ? -15.273 -2.865 -16.25 1 98.56 58 SER B C 1
ATOM 2224 O O . SER B 1 58 ? -15.188 -3.256 -17.406 1 98.56 58 SER B O 1
ATOM 2226 N N . LYS B 1 59 ? -14.562 -3.396 -15.297 1 98.75 59 LYS B N 1
ATOM 2227 C CA . LYS B 1 59 ? -13.594 -4.465 -15.523 1 98.75 59 LYS B CA 1
ATOM 2228 C C . LYS B 1 59 ? -13.227 -5.16 -14.211 1 98.75 59 LYS B C 1
ATOM 2230 O O . LYS B 1 59 ? -13.219 -4.539 -13.148 1 98.75 59 LYS B O 1
ATOM 2235 N N . ILE B 1 60 ? -12.969 -6.422 -14.297 1 98.88 60 ILE B N 1
ATOM 2236 C CA . ILE B 1 60 ? -12.438 -7.195 -13.172 1 98.88 60 ILE B CA 1
ATOM 2237 C C . ILE B 1 60 ? -11 -7.609 -13.461 1 98.88 60 ILE B C 1
ATOM 2239 O O . ILE B 1 60 ? -10.68 -8.023 -14.586 1 98.88 60 ILE B O 1
ATOM 2243 N N . VAL B 1 61 ? -10.141 -7.453 -12.523 1 98.88 61 VAL B N 1
ATOM 2244 C CA . VAL B 1 61 ? -8.766 -7.945 -12.594 1 98.88 61 VAL B CA 1
ATOM 2245 C C . VAL B 1 61 ? -8.516 -8.945 -11.469 1 98.88 61 VAL B C 1
ATOM 2247 O O . VAL B 1 61 ? -8.883 -8.695 -10.312 1 98.88 61 VAL B O 1
ATOM 2250 N N . VAL B 1 62 ? -7.898 -10.055 -11.781 1 98.88 62 VAL B N 1
ATOM 2251 C CA . VAL B 1 62 ? -7.719 -11.078 -10.758 1 98.88 62 VAL B CA 1
ATOM 2252 C C . VAL B 1 62 ? -6.285 -11.609 -10.812 1 98.88 62 VAL B C 1
ATOM 2254 O O . VAL B 1 62 ? -5.688 -11.703 -11.883 1 98.88 62 VAL B O 1
ATOM 2257 N N . ALA B 1 63 ? -5.711 -11.875 -9.656 1 98.69 63 ALA B N 1
ATOM 2258 C CA . ALA B 1 63 ? -4.473 -12.641 -9.594 1 98.69 63 ALA B CA 1
ATOM 2259 C C . ALA B 1 63 ? -4.727 -14.117 -9.898 1 98.69 63 ALA B C 1
ATOM 2261 O O . ALA B 1 63 ? -5.492 -14.781 -9.195 1 98.69 63 ALA B O 1
ATOM 2262 N N . LYS B 1 64 ? -4.059 -14.625 -10.82 1 97.88 64 LYS B N 1
ATOM 2263 C CA . LYS B 1 64 ? -4.422 -15.961 -11.297 1 97.88 64 LYS B CA 1
ATOM 2264 C C . LYS B 1 64 ? -3.455 -17.016 -10.766 1 97.88 64 LYS B C 1
ATOM 2266 O O . LYS B 1 64 ? -3.52 -18.172 -11.164 1 97.88 64 LYS B O 1
ATOM 2271 N N . GLY B 1 65 ? -2.545 -16.656 -9.922 1 97.62 65 GLY B N 1
ATOM 2272 C CA . GLY B 1 65 ? -1.523 -17.562 -9.414 1 97.62 65 GLY B CA 1
ATOM 2273 C C . GLY B 1 65 ? -0.129 -17.219 -9.906 1 97.62 65 GLY B C 1
ATOM 2274 O O . GLY B 1 65 ? 0.053 -16.266 -10.664 1 97.62 65 GLY B O 1
ATOM 2275 N N . PRO B 1 66 ? 0.859 -17.969 -9.398 1 97.62 66 PRO B N 1
ATOM 2276 C CA . PRO B 1 66 ? 0.76 -19.141 -8.516 1 97.62 66 PRO B CA 1
ATOM 2277 C C . PRO B 1 66 ? 0.416 -18.766 -7.078 1 97.62 66 PRO B C 1
ATOM 2279 O O . PRO B 1 66 ? 0.342 -17.578 -6.746 1 97.62 66 PRO B O 1
ATOM 2282 N N . GLY B 1 67 ? 0.139 -19.688 -6.266 1 96 67 GLY B N 1
ATOM 2283 C CA . GLY B 1 67 ? -0.208 -19.562 -4.859 1 96 67 GLY B CA 1
ATOM 2284 C C . GLY B 1 67 ? -0.903 -20.781 -4.305 1 96 67 GLY B C 1
ATOM 2285 O O . GLY B 1 67 ? -0.669 -21.906 -4.773 1 96 67 GLY B O 1
ATOM 2286 N N . SER B 1 68 ? -1.63 -20.609 -3.301 1 94 68 SER B N 1
ATOM 2287 C CA . SER B 1 68 ? -2.414 -21.688 -2.719 1 94 68 SER B CA 1
ATOM 2288 C C . SER B 1 68 ? -3.402 -22.266 -3.73 1 94 68 SER B C 1
ATOM 2290 O O . SER B 1 68 ? -4.113 -21.516 -4.402 1 94 68 SER B O 1
ATOM 2292 N N . TYR B 1 69 ? -3.488 -23.625 -3.846 1 93.06 69 TYR B N 1
ATOM 2293 C CA . TYR B 1 69 ? -4.383 -24.297 -4.777 1 93.06 69 TYR B CA 1
ATOM 2294 C C . TYR B 1 69 ? -5.816 -23.812 -4.605 1 93.06 69 TYR B C 1
ATOM 2296 O O . TYR B 1 69 ? -6.441 -23.344 -5.559 1 93.06 69 TYR B O 1
ATOM 2304 N N . THR B 1 70 ? -6.293 -23.781 -3.375 1 94.88 70 THR B N 1
ATOM 2305 C CA . THR B 1 70 ? -7.652 -23.359 -3.068 1 94.88 70 THR B CA 1
ATOM 2306 C C . THR B 1 70 ? -7.789 -21.844 -3.232 1 94.88 70 THR B C 1
ATOM 2308 O O . THR B 1 70 ? -8.797 -21.359 -3.762 1 94.88 70 THR B O 1
ATOM 2311 N N . GLY B 1 71 ? -6.812 -21.094 -2.795 1 96.69 71 GLY B N 1
ATOM 2312 C CA . GLY B 1 71 ? -6.879 -19.641 -2.811 1 96.69 71 GLY B CA 1
ATOM 2313 C C . GLY B 1 71 ? -6.98 -19.062 -4.207 1 96.69 71 GLY B C 1
ATOM 2314 O O . GLY B 1 71 ? -7.816 -18.188 -4.465 1 96.69 71 GLY B O 1
ATOM 2315 N N . VAL B 1 72 ? -6.152 -19.594 -5.078 1 97.5 72 VAL B N 1
ATOM 2316 C CA . VAL B 1 72 ? -6.16 -19.109 -6.457 1 97.5 72 VAL B CA 1
ATOM 2317 C C . VAL B 1 72 ? -7.508 -19.422 -7.102 1 97.5 72 VAL B C 1
ATOM 2319 O O . VAL B 1 72 ? -8.086 -18.562 -7.789 1 97.5 72 VAL B O 1
ATOM 2322 N N . ARG B 1 73 ? -8.062 -20.562 -6.855 1 97.38 73 ARG B N 1
ATOM 2323 C CA . ARG B 1 73 ? -9.336 -20.969 -7.438 1 97.38 73 ARG B CA 1
ATOM 2324 C C . ARG B 1 73 ? -10.469 -20.062 -6.945 1 97.38 73 ARG B C 1
ATOM 2326 O O . ARG B 1 73 ? -11.359 -19.703 -7.715 1 97.38 73 ARG B O 1
ATOM 2333 N N . ILE B 1 74 ? -10.445 -19.766 -5.719 1 97.88 74 ILE B N 1
ATOM 2334 C CA . ILE B 1 74 ? -11.484 -18.922 -5.141 1 97.88 74 ILE B CA 1
ATOM 2335 C C . ILE B 1 74 ? -11.5 -17.562 -5.844 1 97.88 74 ILE B C 1
ATOM 2337 O O . ILE B 1 74 ? -12.555 -17.109 -6.293 1 97.88 74 ILE B O 1
ATOM 2341 N N . GLY B 1 75 ? -10.352 -16.938 -5.961 1 98.31 75 GLY B N 1
ATOM 2342 C CA . GLY B 1 75 ? -10.258 -15.633 -6.605 1 98.31 75 GLY B CA 1
ATOM 2343 C C . GLY B 1 75 ? -10.672 -15.656 -8.062 1 98.31 75 GLY B C 1
ATOM 2344 O O . GLY B 1 75 ? -11.461 -14.82 -8.508 1 98.31 75 GLY B O 1
ATOM 2345 N N . VAL B 1 76 ? -10.164 -16.625 -8.758 1 98.44 76 VAL B N 1
ATOM 2346 C CA . VAL B 1 76 ? -10.438 -16.734 -10.188 1 98.44 76 VAL B CA 1
ATOM 2347 C C . VAL B 1 76 ? -11.93 -17.016 -10.398 1 98.44 76 VAL B C 1
ATOM 2349 O O . VAL B 1 76 ? -12.562 -16.406 -11.258 1 98.44 76 VAL B O 1
ATOM 2352 N N . THR B 1 77 ? -12.484 -17.906 -9.633 1 98.25 77 THR B N 1
ATOM 2353 C CA . THR B 1 77 ? -13.898 -18.234 -9.758 1 98.25 77 THR B CA 1
ATOM 2354 C C . THR B 1 77 ? -14.766 -17 -9.453 1 98.25 77 THR B C 1
ATOM 2356 O O . THR B 1 77 ? -15.688 -16.688 -10.211 1 98.25 77 THR B O 1
ATOM 2359 N N . LEU B 1 78 ? -14.5 -16.359 -8.352 1 98.25 78 LEU B N 1
ATOM 2360 C CA . LEU B 1 78 ? -15.234 -15.156 -7.977 1 98.25 78 LEU B CA 1
ATOM 2361 C C . LEU B 1 78 ? -15.148 -14.109 -9.078 1 98.25 78 LEU B C 1
ATOM 2363 O O . LEU B 1 78 ? -16.172 -13.531 -9.469 1 98.25 78 LEU B O 1
ATOM 2367 N N . ALA B 1 79 ? -13.969 -13.875 -9.562 1 98.69 79 ALA B N 1
ATOM 2368 C CA . ALA B 1 79 ? -13.734 -12.867 -10.594 1 98.69 79 ALA B CA 1
ATOM 2369 C C . ALA B 1 79 ? -14.492 -13.211 -11.875 1 98.69 79 ALA B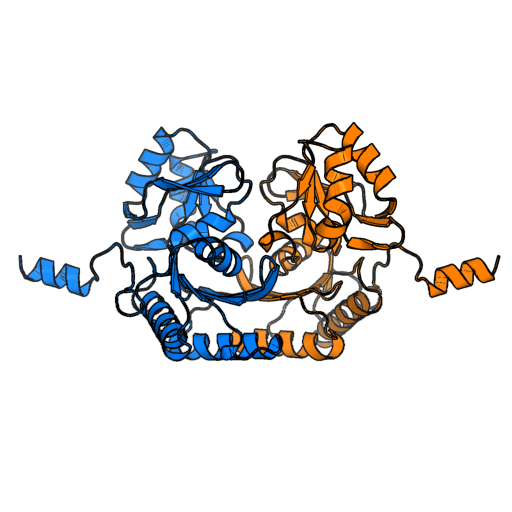 C 1
ATOM 2371 O O . ALA B 1 79 ? -15.141 -12.352 -12.469 1 98.69 79 ALA B O 1
ATOM 2372 N N . LYS B 1 80 ? -14.398 -14.43 -12.297 1 98.5 80 LYS B N 1
ATOM 2373 C CA . LYS B 1 80 ? -15.094 -14.883 -13.5 1 98.5 80 LYS B CA 1
ATOM 2374 C C . LYS B 1 80 ? -16.609 -14.727 -13.352 1 98.5 80 LYS B C 1
ATOM 2376 O O . LYS B 1 80 ? -17.281 -14.266 -14.281 1 98.5 80 LYS B O 1
ATOM 2381 N N . THR B 1 81 ? -17.078 -15.148 -12.234 1 98.31 81 THR B N 1
ATOM 2382 C CA . THR B 1 81 ? -18.516 -15.062 -11.984 1 98.31 81 THR B CA 1
ATOM 2383 C C . THR B 1 81 ? -19 -13.617 -12.055 1 98.31 81 THR B C 1
ATOM 2385 O O . THR B 1 81 ? -20.016 -13.328 -12.688 1 98.31 81 THR B O 1
ATOM 2388 N N . LEU B 1 82 ? -18.297 -12.719 -11.398 1 98.5 82 LEU B N 1
ATOM 2389 C CA . LEU B 1 82 ? -18.656 -11.305 -11.422 1 98.5 82 LEU B CA 1
ATOM 2390 C C . LEU B 1 82 ? -18.578 -10.742 -12.836 1 98.5 82 LEU B C 1
ATOM 2392 O O . LEU B 1 82 ? -19.516 -10.086 -13.297 1 98.5 82 LEU B O 1
ATOM 2396 N N . ALA B 1 83 ? -17.453 -11.008 -13.484 1 98.75 83 ALA B N 1
ATOM 2397 C CA . ALA B 1 83 ? -17.266 -10.508 -14.836 1 98.75 83 ALA B CA 1
ATOM 2398 C C . ALA B 1 83 ? -18.359 -11.023 -15.773 1 98.75 83 ALA B C 1
ATOM 2400 O O . ALA B 1 83 ? -18.922 -10.258 -16.562 1 98.75 83 ALA B O 1
ATOM 2401 N N . TRP B 1 84 ? -18.609 -12.242 -15.68 1 98.56 84 TRP B N 1
ATOM 2402 C CA . TRP B 1 84 ? -19.625 -12.883 -16.531 1 98.56 84 TRP B CA 1
ATOM 2403 C C . TRP B 1 84 ? -21 -12.32 -16.234 1 98.56 84 TRP B C 1
ATOM 2405 O O . TRP B 1 84 ? -21.719 -11.93 -17.172 1 98.56 84 TRP B O 1
ATOM 2415 N N . SER B 1 85 ? -21.375 -12.305 -14.984 1 98.31 85 SER B N 1
ATOM 2416 C CA . SER B 1 85 ? -22.703 -11.852 -14.594 1 98.31 85 SER B CA 1
ATOM 2417 C C . SER B 1 85 ? -22.938 -10.398 -14.984 1 98.31 85 SER B C 1
ATOM 2419 O O . SER B 1 85 ? -24.047 -10.008 -15.328 1 98.31 85 SER B O 1
ATOM 2421 N N . LEU B 1 86 ? -21.922 -9.57 -14.922 1 98.44 86 LEU B N 1
ATOM 2422 C CA . LEU B 1 86 ? -22.031 -8.148 -15.211 1 98.44 86 LEU B CA 1
ATOM 2423 C C . LEU B 1 86 ? -21.75 -7.867 -16.688 1 98.44 86 LEU B C 1
ATOM 2425 O O . LEU B 1 86 ? -21.938 -6.742 -17.156 1 98.44 86 LEU B O 1
ATOM 2429 N N . ASP B 1 87 ? -21.281 -8.852 -17.375 1 98.38 87 ASP B N 1
ATOM 2430 C CA . ASP B 1 87 ? -20.906 -8.742 -18.781 1 98.38 87 ASP B CA 1
ATOM 2431 C C . ASP B 1 87 ? -19.844 -7.664 -18.984 1 98.38 87 ASP B C 1
ATOM 2433 O O . ASP B 1 87 ? -20.031 -6.754 -19.797 1 98.38 87 ASP B O 1
ATOM 2437 N N . ILE B 1 88 ? -18.828 -7.773 -18.25 1 98.62 88 ILE B N 1
ATOM 2438 C CA . ILE B 1 88 ? -17.703 -6.852 -18.359 1 98.62 88 ILE B CA 1
ATOM 2439 C C . ILE B 1 88 ? -16.406 -7.637 -18.5 1 98.62 88 ILE B C 1
ATOM 2441 O O . ILE B 1 88 ? -16.328 -8.812 -18.141 1 98.62 88 ILE B O 1
ATOM 2445 N N . PRO B 1 89 ? -15.336 -7.008 -19.031 1 98.62 89 PRO B N 1
ATOM 2446 C CA . PRO B 1 89 ? -14.078 -7.707 -19.281 1 98.62 89 PRO B CA 1
ATOM 2447 C C . PRO B 1 89 ? -13.367 -8.117 -18 1 98.62 89 PRO B C 1
ATOM 2449 O O . PRO B 1 89 ? -13.562 -7.492 -16.953 1 98.62 89 PRO B O 1
ATOM 2452 N N . ILE B 1 90 ? -12.578 -9.172 -18.141 1 98.81 90 ILE B N 1
ATOM 2453 C CA . ILE B 1 90 ? -11.727 -9.68 -17.062 1 98.81 90 ILE B CA 1
ATOM 2454 C C . ILE B 1 90 ? -10.297 -9.844 -17.578 1 98.81 90 ILE B C 1
ATOM 2456 O O . ILE B 1 90 ? -10.078 -10.242 -18.719 1 98.81 90 ILE B O 1
ATOM 2460 N N . SER B 1 91 ? -9.391 -9.469 -16.781 1 98.5 91 SER B N 1
ATOM 2461 C CA . SER B 1 91 ? -7.992 -9.773 -17.062 1 98.5 91 SER B CA 1
ATOM 2462 C C . SER B 1 91 ? -7.324 -10.453 -15.875 1 98.5 91 SER B C 1
ATOM 2464 O O . SER B 1 91 ? -7.797 -10.328 -14.742 1 98.5 91 SER B O 1
ATOM 2466 N N . ALA B 1 92 ? -6.336 -11.211 -16.141 1 98.31 92 ALA B N 1
ATOM 2467 C CA . ALA B 1 92 ? -5.602 -11.953 -15.117 1 98.31 92 ALA B CA 1
ATOM 2468 C C . ALA B 1 92 ? -4.133 -11.531 -15.078 1 98.31 92 ALA B C 1
ATOM 2470 O O . ALA B 1 92 ? -3.535 -11.266 -16.125 1 98.31 92 ALA B O 1
ATOM 2471 N N . VAL B 1 93 ? -3.611 -11.469 -13.898 1 98.44 93 VAL B N 1
ATOM 2472 C CA . VAL B 1 93 ? -2.225 -11.078 -13.672 1 98.44 93 VAL B CA 1
ATOM 2473 C C . VAL B 1 93 ? -1.533 -12.117 -12.789 1 98.44 93 VAL B C 1
ATOM 2475 O O . VAL B 1 93 ? -2.16 -12.695 -11.898 1 98.44 93 VAL B O 1
ATOM 2478 N N . SER B 1 94 ? -0.26 -12.383 -12.969 1 98.25 94 SER B N 1
ATOM 2479 C CA . SER B 1 94 ? 0.54 -13.25 -12.109 1 98.25 94 SER B CA 1
ATOM 2480 C C . SER B 1 94 ? 0.562 -12.742 -10.672 1 98.25 94 SER B C 1
ATOM 2482 O O . SER B 1 94 ? 0.761 -11.547 -10.438 1 98.25 94 SER B O 1
ATOM 2484 N N . SER B 1 95 ? 0.338 -13.719 -9.75 1 98.62 95 SER B N 1
ATOM 2485 C CA . SER B 1 95 ? 0.445 -13.344 -8.344 1 98.62 95 SER B CA 1
ATOM 2486 C C . SER B 1 95 ? 1.858 -12.875 -8 1 98.62 95 SER B C 1
ATOM 2488 O O . SER B 1 95 ? 2.041 -11.984 -7.172 1 98.62 95 SER B O 1
ATOM 2490 N N . LEU B 1 96 ? 2.818 -13.422 -8.656 1 98.75 96 LEU B N 1
ATOM 2491 C CA . LEU B 1 96 ? 4.211 -13.047 -8.445 1 98.75 96 LEU B CA 1
ATOM 2492 C C . LEU B 1 96 ? 4.488 -11.656 -9.016 1 98.75 96 LEU B C 1
ATOM 2494 O O . LEU B 1 96 ? 5.168 -10.844 -8.383 1 98.75 96 LEU B O 1
ATOM 2498 N N . GLU B 1 97 ? 3.961 -11.414 -10.195 1 98.75 97 GLU B N 1
ATOM 2499 C CA . GLU B 1 97 ? 4.086 -10.094 -10.797 1 98.75 97 GLU B CA 1
ATOM 2500 C C . GLU B 1 97 ? 3.459 -9.023 -9.914 1 98.75 97 GLU B C 1
ATOM 2502 O O . GLU B 1 97 ? 4.035 -7.949 -9.719 1 98.75 97 GLU B O 1
ATOM 2507 N N . THR B 1 98 ? 2.299 -9.32 -9.367 1 98.75 98 THR B N 1
ATOM 2508 C CA . THR B 1 98 ? 1.604 -8.406 -8.469 1 98.75 98 THR B CA 1
ATOM 2509 C C . THR B 1 98 ? 2.473 -8.078 -7.258 1 98.75 98 THR B C 1
ATOM 2511 O O . THR B 1 98 ? 2.619 -6.906 -6.895 1 98.75 98 THR B O 1
ATOM 2514 N N . LEU B 1 99 ? 3.057 -9.078 -6.668 1 98.88 99 LEU B N 1
ATOM 2515 C CA . LEU B 1 99 ? 3.908 -8.875 -5.5 1 98.88 99 LEU B CA 1
ATOM 2516 C C . LEU B 1 99 ? 5.172 -8.109 -5.875 1 98.88 99 LEU B C 1
ATOM 2518 O O . LEU B 1 99 ? 5.609 -7.227 -5.137 1 98.88 99 LEU B O 1
ATOM 2522 N N . ALA B 1 100 ? 5.742 -8.391 -7.027 1 98.88 100 ALA B N 1
ATOM 2523 C CA . ALA B 1 100 ? 6.961 -7.738 -7.496 1 98.88 100 ALA B CA 1
ATOM 2524 C C . ALA B 1 100 ? 6.738 -6.238 -7.676 1 98.88 100 ALA B C 1
ATOM 2526 O O . ALA B 1 100 ? 7.664 -5.441 -7.492 1 98.88 100 ALA B O 1
ATOM 2527 N N . ALA B 1 101 ? 5.504 -5.863 -7.945 1 98.62 101 ALA B N 1
ATOM 2528 C CA . ALA B 1 101 ? 5.18 -4.461 -8.195 1 98.62 101 ALA B CA 1
ATOM 2529 C C . ALA B 1 101 ? 5.441 -3.611 -6.957 1 98.62 101 ALA B C 1
ATOM 2531 O O . ALA B 1 101 ? 5.609 -2.393 -7.055 1 98.62 101 ALA B O 1
ATOM 2532 N N . ASN B 1 102 ? 5.543 -4.23 -5.742 1 98.38 102 ASN B N 1
ATOM 2533 C CA . ASN B 1 102 ? 5.852 -3.518 -4.508 1 98.38 102 ASN B CA 1
ATOM 2534 C C . ASN B 1 102 ? 7.293 -3.008 -4.5 1 98.38 102 ASN B C 1
ATOM 2536 O O . ASN B 1 102 ? 7.66 -2.195 -3.652 1 98.38 102 ASN B O 1
ATOM 2540 N N . GLY B 1 103 ? 8.109 -3.475 -5.398 1 98.38 103 GLY B N 1
ATOM 2541 C CA . GLY B 1 103 ? 9.508 -3.08 -5.426 1 98.38 103 GLY B CA 1
ATOM 2542 C C . GLY B 1 103 ? 9.766 -1.856 -6.285 1 98.38 103 GLY B C 1
ATOM 2543 O O . GLY B 1 103 ? 10.859 -1.701 -6.844 1 98.38 103 GLY B O 1
ATOM 2544 N N . ARG B 1 104 ? 8.766 -0.999 -6.438 1 97.69 104 ARG B N 1
ATOM 2545 C CA . ARG B 1 104 ? 8.898 0.212 -7.242 1 97.69 104 ARG B CA 1
ATOM 2546 C C . ARG B 1 104 ? 10.094 1.044 -6.777 1 97.69 104 ARG B C 1
ATOM 2548 O O . ARG B 1 104 ? 10.352 1.155 -5.578 1 97.69 104 ARG B O 1
ATOM 2555 N N . HIS B 1 105 ? 10.828 1.663 -7.688 1 97.62 105 HIS B N 1
ATOM 2556 C CA . HIS B 1 105 ? 11.969 2.555 -7.512 1 97.62 105 HIS B CA 1
ATOM 2557 C C . HIS B 1 105 ? 13.219 1.778 -7.109 1 97.62 105 HIS B C 1
ATOM 2559 O O . HIS B 1 105 ? 14.312 2.344 -7.047 1 97.62 105 HIS B O 1
ATOM 2565 N N . PHE B 1 106 ? 13.102 0.44 -6.754 1 98.06 106 PHE B N 1
ATOM 2566 C CA . PHE B 1 106 ? 14.305 -0.326 -6.43 1 98.06 106 PHE B CA 1
ATOM 2567 C C . PHE B 1 106 ? 15.234 -0.405 -7.637 1 98.06 106 PHE B C 1
ATOM 2569 O O . PHE B 1 106 ? 14.805 -0.768 -8.734 1 98.06 106 PHE B O 1
ATOM 2576 N N . ASP B 1 107 ? 16.484 -0.014 -7.438 1 96.81 107 ASP B N 1
ATOM 2577 C CA . ASP B 1 107 ? 17.469 -0.076 -8.508 1 96.81 107 ASP B CA 1
ATOM 2578 C C . ASP B 1 107 ? 18.125 -1.451 -8.562 1 96.81 107 ASP B C 1
ATOM 2580 O O . ASP B 1 107 ? 19.25 -1.631 -8.07 1 96.81 107 ASP B O 1
ATOM 2584 N N . GLY B 1 108 ? 17.547 -2.396 -9.203 1 98.44 108 GLY B N 1
ATOM 2585 C CA . GLY B 1 108 ? 17.984 -3.779 -9.305 1 98.44 108 GLY B CA 1
ATOM 2586 C C . GLY B 1 108 ? 16.875 -4.727 -9.734 1 98.44 108 GLY B C 1
ATOM 2587 O O . GLY B 1 108 ? 15.984 -4.34 -10.492 1 98.44 108 GLY B O 1
ATOM 2588 N N . LEU B 1 109 ? 17.062 -5.992 -9.367 1 98.88 109 LEU B N 1
ATOM 2589 C CA . LEU B 1 109 ? 16.109 -7.047 -9.711 1 98.88 109 LEU B CA 1
ATOM 2590 C C . LEU B 1 109 ? 15.18 -7.348 -8.539 1 98.88 109 LEU B C 1
ATOM 2592 O O . LEU B 1 109 ? 15.523 -7.09 -7.387 1 98.88 109 LEU B O 1
ATOM 2596 N N . ILE B 1 110 ? 14.016 -7.773 -8.828 1 98.94 110 ILE B N 1
ATOM 2597 C CA . ILE B 1 110 ? 13.008 -8.086 -7.824 1 98.94 110 ILE B CA 1
ATOM 2598 C C . ILE B 1 110 ? 12.578 -9.547 -7.961 1 98.94 110 ILE B C 1
ATOM 2600 O O . ILE B 1 110 ? 12.203 -9.992 -9.047 1 98.94 110 ILE B O 1
ATOM 2604 N N . SER B 1 111 ? 12.656 -10.242 -6.91 1 98.94 111 SER B N 1
ATOM 2605 C CA . SER B 1 111 ? 12.281 -11.648 -6.871 1 98.94 111 SER B CA 1
ATOM 2606 C C . SER B 1 111 ? 11.219 -11.914 -5.812 1 98.94 111 SER B C 1
ATOM 2608 O O . SER B 1 111 ? 11.539 -12.125 -4.641 1 98.94 111 SER B O 1
ATOM 2610 N N . PRO B 1 112 ? 9.961 -11.906 -6.176 1 98.94 112 PRO B N 1
ATOM 2611 C CA . PRO B 1 112 ? 8.93 -12.359 -5.238 1 98.94 112 PRO B CA 1
ATOM 2612 C C . PRO B 1 112 ? 9.039 -13.852 -4.922 1 98.94 112 PRO B C 1
ATOM 2614 O O . PRO B 1 112 ? 9.375 -14.648 -5.797 1 98.94 112 PRO B O 1
ATOM 2617 N N . ILE B 1 113 ? 8.703 -14.164 -3.652 1 98.25 113 ILE B N 1
ATOM 2618 C CA . ILE B 1 113 ? 8.906 -15.547 -3.232 1 98.25 113 ILE B CA 1
ATOM 2619 C C . ILE B 1 113 ? 7.645 -16.078 -2.562 1 98.25 113 ILE B C 1
ATOM 2621 O O . ILE B 1 113 ? 7.129 -15.469 -1.62 1 98.25 113 ILE B O 1
ATOM 2625 N N . PHE B 1 114 ? 7.129 -17.156 -3.09 1 98 114 PHE B N 1
ATOM 2626 C CA . PHE B 1 114 ? 6.184 -18.016 -2.391 1 98 114 PHE B CA 1
ATOM 2627 C C . PHE B 1 114 ? 6.805 -19.375 -2.1 1 98 114 PHE B C 1
ATOM 2629 O O . PHE B 1 114 ? 7.297 -20.047 -3.01 1 98 114 PHE B O 1
ATOM 2636 N N . ASP B 1 115 ? 6.797 -19.75 -0.874 1 97.56 115 ASP B N 1
ATOM 2637 C CA . ASP B 1 115 ? 7.359 -21.047 -0.526 1 97.56 115 ASP B CA 1
ATOM 2638 C C . ASP B 1 115 ? 6.559 -22.188 -1.164 1 97.56 115 ASP B C 1
ATOM 2640 O O . ASP B 1 115 ? 5.328 -22.203 -1.091 1 97.56 115 ASP B O 1
ATOM 2644 N N . ALA B 1 116 ? 7.23 -23.125 -1.824 1 95.44 116 ALA B N 1
ATOM 2645 C CA . ALA B 1 116 ? 6.602 -24.266 -2.484 1 95.44 116 ALA B CA 1
ATOM 2646 C C . ALA B 1 116 ? 7.023 -25.578 -1.832 1 95.44 116 ALA B C 1
ATOM 2648 O O . ALA B 1 116 ? 7.008 -26.625 -2.475 1 95.44 116 ALA B O 1
ATOM 2649 N N . ARG B 1 117 ? 7.605 -25.547 -0.705 1 93.62 117 ARG B N 1
ATOM 2650 C CA . ARG B 1 117 ? 8.008 -26.688 0.125 1 93.62 117 ARG B CA 1
ATOM 2651 C C . ARG B 1 117 ? 9.25 -27.359 -0.438 1 93.62 117 ARG B C 1
ATOM 2653 O O . ARG B 1 117 ? 9.609 -27.141 -1.598 1 93.62 117 ARG B O 1
ATOM 2660 N N . ARG B 1 118 ? 9.961 -28.047 0.473 1 95.19 118 ARG B N 1
ATOM 2661 C CA . ARG B 1 118 ? 11.102 -28.906 0.158 1 95.19 118 ARG B CA 1
ATOM 2662 C C . ARG B 1 118 ? 12.188 -28.125 -0.569 1 95.19 118 ARG B C 1
ATOM 2664 O O . ARG B 1 118 ? 12.758 -28.609 -1.546 1 95.19 118 ARG B O 1
ATOM 2671 N N . GLY B 1 119 ? 12.297 -26.906 -0.13 1 94.81 119 GLY B N 1
ATOM 2672 C CA . GLY B 1 119 ? 13.375 -26.078 -0.654 1 94.81 119 GLY B CA 1
ATOM 2673 C C . GLY B 1 119 ? 13.031 -25.406 -1.968 1 94.81 119 GLY B C 1
ATOM 2674 O O . GLY B 1 119 ? 13.844 -24.656 -2.514 1 94.81 119 GLY B O 1
ATOM 2675 N N . GLN B 1 120 ? 11.789 -25.656 -2.4 1 96.94 120 GLN B N 1
ATOM 2676 C CA . GLN B 1 120 ? 11.336 -25.047 -3.645 1 96.94 120 GLN B CA 1
ATOM 2677 C C . GLN B 1 120 ? 10.57 -23.75 -3.373 1 96.94 120 GLN B C 1
ATOM 2679 O O . GLN B 1 120 ? 10.039 -23.562 -2.277 1 96.94 120 GLN B O 1
ATOM 2684 N N . VAL B 1 121 ? 10.594 -22.906 -4.43 1 97.94 121 VAL B N 1
ATOM 2685 C CA . VAL B 1 121 ? 9.836 -21.656 -4.359 1 97.94 121 VAL B CA 1
ATOM 2686 C C . VAL B 1 121 ? 9.156 -21.391 -5.703 1 97.94 121 VAL B C 1
ATOM 2688 O O . VAL B 1 121 ? 9.664 -21.797 -6.75 1 97.94 121 VAL B O 1
ATOM 2691 N N . TYR B 1 122 ? 7.977 -20.844 -5.637 1 98.06 122 TYR B N 1
ATOM 2692 C CA . TYR B 1 122 ? 7.48 -20.109 -6.793 1 98.06 122 TYR B CA 1
ATOM 2693 C C . TYR B 1 122 ? 8.109 -18.734 -6.867 1 98.06 122 TYR B C 1
ATOM 2695 O O . TYR B 1 122 ? 8.109 -17.984 -5.883 1 98.06 122 TYR B O 1
ATOM 2703 N N . THR B 1 123 ? 8.664 -18.453 -8.008 1 98.5 123 THR B N 1
ATOM 2704 C CA . THR B 1 123 ? 9.305 -17.141 -8.156 1 98.5 123 THR B CA 1
ATOM 2705 C C . THR B 1 123 ? 9.375 -16.734 -9.625 1 98.5 123 THR B C 1
ATOM 2707 O O . THR B 1 123 ? 8.93 -17.484 -10.5 1 98.5 123 THR B O 1
ATOM 2710 N N . GLY B 1 124 ? 9.609 -15.578 -9.938 1 98.5 124 GLY B N 1
ATOM 2711 C CA . GLY B 1 124 ? 10 -14.898 -11.164 1 98.5 124 GLY B CA 1
ATOM 2712 C C . GLY B 1 124 ? 10.953 -13.734 -10.922 1 98.5 124 GLY B C 1
ATOM 2713 O O . GLY B 1 124 ? 11.242 -13.398 -9.773 1 98.5 124 GLY B O 1
ATOM 2714 N N . LEU B 1 125 ? 11.531 -13.305 -11.977 1 98.88 125 LEU B N 1
ATOM 2715 C CA . LEU B 1 125 ? 12.445 -12.18 -11.836 1 98.88 125 LEU B CA 1
ATOM 2716 C C . LEU B 1 125 ? 11.922 -10.961 -12.586 1 98.88 125 LEU B C 1
ATOM 2718 O O . LEU B 1 125 ? 11.531 -11.062 -13.75 1 98.88 125 LEU B O 1
ATOM 2722 N N . TYR B 1 126 ? 11.906 -9.844 -11.922 1 98.94 126 TYR B N 1
ATOM 2723 C CA . TYR B 1 126 ? 11.32 -8.625 -12.469 1 98.94 126 TYR B CA 1
ATOM 2724 C C . TYR B 1 126 ? 12.25 -7.434 -12.25 1 98.94 126 TYR B C 1
ATOM 2726 O O . TYR B 1 126 ? 13.188 -7.504 -11.453 1 98.94 126 TYR B O 1
ATOM 2734 N N . GLN B 1 127 ? 12.016 -6.375 -12.93 1 98.75 127 GLN B N 1
ATOM 2735 C CA . GLN B 1 127 ? 12.695 -5.102 -12.734 1 98.75 127 GLN B CA 1
ATOM 2736 C C . GLN B 1 127 ? 11.852 -3.938 -13.242 1 98.75 127 GLN B C 1
ATOM 2738 O O . GLN B 1 127 ? 11.039 -4.109 -14.148 1 98.75 127 GLN B O 1
ATOM 2743 N N . TYR B 1 128 ? 11.945 -2.799 -12.633 1 98.12 128 TYR B N 1
ATOM 2744 C CA . TYR B 1 128 ? 11.328 -1.591 -13.18 1 98.12 128 TYR B CA 1
ATOM 2745 C C . TYR B 1 128 ? 12.266 -0.903 -14.164 1 98.12 128 TYR B C 1
ATOM 2747 O O . TYR B 1 128 ? 13.453 -0.719 -13.891 1 98.12 128 TYR B O 1
ATOM 2755 N N . LYS B 1 129 ? 11.75 -0.602 -15.281 1 96.25 129 LYS B N 1
ATOM 2756 C CA . LYS B 1 129 ? 12.406 0.205 -16.312 1 96.25 129 LYS B CA 1
ATOM 2757 C C . LYS B 1 129 ? 11.492 1.332 -16.781 1 96.25 129 LYS B C 1
ATOM 2759 O O . LYS B 1 129 ? 10.383 1.082 -17.266 1 96.25 129 LYS B O 1
ATOM 2764 N N . ASN B 1 130 ? 11.93 2.584 -16.625 1 92.06 130 ASN B N 1
ATOM 2765 C CA . ASN B 1 130 ? 11.156 3.752 -17.016 1 92.06 130 ASN B CA 1
ATOM 2766 C C . ASN B 1 130 ? 9.742 3.723 -16.438 1 92.06 130 ASN B C 1
ATOM 2768 O O . ASN B 1 130 ? 8.766 3.926 -17.156 1 92.06 130 ASN B O 1
ATOM 2772 N N . GLY B 1 131 ? 9.68 3.244 -15.219 1 92.06 131 GLY B N 1
ATOM 2773 C CA . GLY B 1 131 ? 8.422 3.277 -14.492 1 92.06 131 GLY B CA 1
ATOM 2774 C C . GLY B 1 131 ? 7.523 2.09 -14.797 1 92.06 131 GLY B C 1
ATOM 2775 O O . GLY B 1 131 ? 6.422 1.984 -14.266 1 92.06 131 GLY B O 1
ATOM 2776 N N . LEU B 1 132 ? 7.992 1.195 -15.648 1 95.31 132 LEU B N 1
ATOM 2777 C CA . LEU B 1 132 ? 7.203 0.029 -16.016 1 95.31 132 LEU B CA 1
ATOM 2778 C C . LEU B 1 132 ? 7.824 -1.25 -15.469 1 95.31 132 LEU B C 1
ATOM 2780 O O . LEU B 1 132 ? 9.047 -1.414 -15.508 1 95.31 132 LEU B O 1
ATOM 2784 N N . LEU B 1 133 ? 6.996 -2.135 -14.953 1 97.75 133 LEU B N 1
ATOM 2785 C CA . LEU B 1 133 ? 7.465 -3.422 -14.445 1 97.75 133 LEU B CA 1
ATOM 2786 C C . LEU B 1 133 ? 7.633 -4.422 -15.586 1 97.75 133 LEU B C 1
ATOM 2788 O O . LEU B 1 133 ? 6.695 -4.672 -16.344 1 97.75 133 LEU B O 1
ATOM 2792 N N . GLU B 1 134 ? 8.852 -4.941 -15.688 1 98.06 134 GLU B N 1
ATOM 2793 C CA . GLU B 1 134 ? 9.148 -5.906 -16.734 1 98.06 134 GLU B CA 1
ATOM 2794 C C . GLU B 1 134 ? 9.547 -7.258 -16.156 1 98.06 134 GLU B C 1
ATOM 2796 O O . GLU B 1 134 ? 10.242 -7.32 -15.141 1 98.06 134 GLU B O 1
ATOM 2801 N N . GLN B 1 135 ? 9.102 -8.305 -16.781 1 98.38 135 GLN B N 1
ATOM 2802 C CA . GLN B 1 135 ? 9.531 -9.648 -16.406 1 98.38 135 GLN B CA 1
ATOM 2803 C C . GLN B 1 135 ? 10.859 -10.008 -17.062 1 98.38 135 GLN B C 1
ATOM 2805 O O . GLN B 1 135 ? 10.984 -9.961 -18.297 1 98.38 135 GLN B O 1
ATOM 2810 N N . VAL B 1 136 ? 11.82 -10.297 -16.281 1 98.5 136 VAL B N 1
ATOM 2811 C CA . VAL B 1 136 ? 13.156 -10.625 -16.75 1 98.5 136 VAL B CA 1
ATOM 2812 C C . VAL B 1 136 ? 13.289 -12.141 -16.938 1 98.5 136 VAL B C 1
ATOM 2814 O O . VAL B 1 136 ? 13.891 -12.602 -17.906 1 98.5 136 VAL B O 1
ATOM 2817 N N . VAL B 1 137 ? 12.836 -12.922 -15.953 1 98.5 137 VAL B N 1
ATOM 2818 C CA . VAL B 1 137 ? 12.727 -14.375 -15.992 1 98.5 137 VAL B CA 1
ATOM 2819 C C . VAL B 1 137 ? 11.297 -14.797 -15.68 1 98.5 137 VAL B C 1
ATOM 2821 O O . VAL B 1 137 ? 10.688 -14.305 -14.727 1 98.5 137 VAL B O 1
ATOM 2824 N N . PRO B 1 138 ? 10.703 -15.656 -16.453 1 97.88 138 PRO B N 1
ATOM 2825 C CA . PRO B 1 138 ? 9.305 -16.047 -16.266 1 97.88 138 PRO B CA 1
ATOM 2826 C C . PRO B 1 138 ? 9.055 -16.703 -14.898 1 97.88 138 PRO B C 1
ATOM 2828 O O . PRO B 1 138 ? 9.977 -17.266 -14.305 1 97.88 138 PRO B O 1
ATOM 2831 N N . ASP B 1 139 ? 7.832 -16.594 -14.453 1 98.06 139 ASP B N 1
ATOM 2832 C CA . ASP B 1 139 ? 7.406 -17.297 -13.242 1 98.06 139 ASP B CA 1
ATOM 2833 C C . ASP B 1 139 ? 7.711 -18.797 -13.344 1 98.06 139 ASP B C 1
ATOM 2835 O O . ASP B 1 139 ? 7.539 -19.406 -14.398 1 98.06 139 ASP B O 1
ATOM 2839 N N . GLN B 1 140 ? 8.148 -19.328 -12.227 1 96.75 140 GLN B N 1
ATOM 2840 C CA . GLN B 1 140 ? 8.516 -20.734 -12.25 1 96.75 140 GLN B CA 1
ATOM 2841 C C . GLN B 1 140 ? 8.562 -21.312 -10.836 1 96.75 140 GLN B C 1
ATOM 2843 O O . GLN B 1 140 ? 8.617 -20.578 -9.859 1 96.75 140 GLN B O 1
ATOM 2848 N N . ASN B 1 141 ? 8.422 -22.609 -10.766 1 96.88 141 ASN B N 1
ATOM 2849 C CA . ASN B 1 141 ? 8.758 -23.375 -9.578 1 96.88 141 ASN B CA 1
ATOM 2850 C C . ASN B 1 141 ? 10.18 -23.922 -9.641 1 96.88 141 ASN B C 1
ATOM 2852 O O . ASN B 1 141 ? 10.539 -24.625 -10.578 1 96.88 141 ASN B O 1
ATOM 2856 N N . VAL B 1 142 ? 11.016 -23.562 -8.688 1 96.94 142 VAL B N 1
ATOM 2857 C CA . VAL B 1 142 ? 12.438 -23.875 -8.797 1 96.94 142 VAL B CA 1
ATOM 2858 C C . VAL B 1 142 ? 13.023 -24.109 -7.406 1 96.94 142 VAL B C 1
ATOM 2860 O O . VAL B 1 142 ? 12.484 -23.625 -6.41 1 96.94 142 VAL B O 1
ATOM 2863 N N . MET B 1 143 ? 14.07 -24.906 -7.352 1 97.94 143 MET B N 1
ATOM 2864 C CA . MET B 1 143 ? 14.836 -24.984 -6.109 1 97.94 143 MET B CA 1
ATOM 2865 C C . MET B 1 143 ? 15.445 -23.641 -5.762 1 97.94 143 MET B C 1
ATOM 2867 O O . MET B 1 143 ? 16.109 -23.016 -6.598 1 97.94 143 MET B O 1
ATOM 2871 N N . LEU B 1 144 ? 15.266 -23.188 -4.559 1 98.5 144 LEU B N 1
ATOM 2872 C CA . LEU B 1 144 ? 15.766 -21.875 -4.148 1 98.5 144 LEU B CA 1
ATOM 2873 C C . LEU B 1 144 ? 17.281 -21.812 -4.316 1 98.5 144 LEU B C 1
ATOM 2875 O O . LEU B 1 144 ? 17.812 -20.781 -4.766 1 98.5 144 LEU B O 1
ATOM 2879 N N . ALA B 1 145 ? 17.922 -22.859 -3.947 1 98.38 145 ALA B N 1
ATOM 2880 C CA . ALA B 1 145 ? 19.375 -22.891 -4.051 1 98.38 145 ALA B CA 1
ATOM 2881 C C . ALA B 1 145 ? 19.844 -22.609 -5.477 1 98.38 145 ALA B C 1
ATOM 2883 O O . ALA B 1 145 ? 20.75 -21.797 -5.695 1 98.38 145 ALA B O 1
ATOM 2884 N N . ASP B 1 146 ? 19.203 -23.25 -6.457 1 98.5 146 ASP B N 1
ATOM 2885 C CA . ASP B 1 146 ? 19.531 -23.047 -7.863 1 98.5 146 ASP B CA 1
ATOM 2886 C C . ASP B 1 146 ? 19.219 -21.625 -8.297 1 98.5 146 ASP B C 1
ATOM 2888 O O . ASP B 1 146 ? 20 -21 -9.031 1 98.5 146 ASP B O 1
ATOM 2892 N N . TRP B 1 147 ? 18.109 -21.141 -7.859 1 98.75 147 TRP B N 1
ATOM 2893 C CA . TRP B 1 147 ? 17.656 -19.781 -8.195 1 98.75 147 TRP B CA 1
ATOM 2894 C C . TRP B 1 147 ? 18.656 -18.75 -7.695 1 98.75 147 TRP B C 1
ATOM 2896 O O . TRP B 1 147 ? 19.047 -17.844 -8.438 1 98.75 147 TRP B O 1
ATOM 2906 N N . LEU B 1 148 ? 19.109 -18.906 -6.477 1 98.88 148 LEU B N 1
ATOM 2907 C CA . LEU B 1 148 ? 20.031 -17.953 -5.867 1 98.88 148 LEU B CA 1
ATOM 2908 C C . LEU B 1 148 ? 21.391 -17.984 -6.574 1 98.88 148 LEU B C 1
ATOM 2910 O O . LEU B 1 148 ? 22.031 -16.953 -6.734 1 98.88 148 LEU B O 1
ATOM 2914 N N . GLU B 1 149 ? 21.797 -19.188 -6.961 1 98.56 149 GLU B N 1
ATOM 2915 C CA . GLU B 1 149 ? 23.047 -19.281 -7.707 1 98.56 149 GLU B CA 1
ATOM 2916 C C . GLU B 1 149 ? 22.953 -18.531 -9.039 1 98.56 149 GLU B C 1
ATOM 2918 O O . GLU B 1 149 ? 23.891 -17.844 -9.438 1 98.56 149 GLU B O 1
ATOM 2923 N N . MET B 1 150 ? 21.828 -18.734 -9.688 1 98.56 150 MET B N 1
ATOM 2924 C CA . MET B 1 150 ? 21.609 -18.016 -10.945 1 98.56 150 MET B CA 1
ATOM 2925 C C . MET B 1 150 ? 21.609 -16.5 -10.711 1 98.56 150 MET B C 1
ATOM 2927 O O . MET B 1 150 ? 22.219 -15.766 -11.492 1 98.56 150 MET B O 1
ATOM 2931 N N . LEU B 1 151 ? 20.969 -16.016 -9.672 1 98.88 151 LEU B N 1
ATOM 2932 C CA . LEU B 1 151 ? 20.938 -14.586 -9.344 1 98.88 151 LEU B CA 1
ATOM 2933 C C . LEU B 1 151 ? 22.328 -14.055 -9.023 1 98.88 151 LEU B C 1
ATOM 2935 O O . LEU B 1 151 ? 22.656 -12.922 -9.367 1 98.88 151 LEU B O 1
ATOM 2939 N N . LYS B 1 152 ? 23.078 -14.867 -8.305 1 98.62 152 LYS B N 1
ATOM 2940 C CA . LYS B 1 152 ? 24.453 -14.492 -7.977 1 98.62 152 LYS B CA 1
ATOM 2941 C C . LYS B 1 152 ? 25.25 -14.18 -9.234 1 98.62 152 LYS B C 1
ATOM 2943 O O . LYS B 1 152 ? 26.047 -13.234 -9.258 1 98.62 152 LYS B O 1
ATOM 2948 N N . GLU B 1 153 ? 25.016 -14.945 -10.234 1 98.06 153 GLU B N 1
ATOM 2949 C CA . GLU B 1 153 ? 25.719 -14.781 -11.5 1 98.06 153 GLU B CA 1
ATOM 2950 C C . GLU B 1 153 ? 25.344 -13.469 -12.18 1 98.06 153 GLU B C 1
ATOM 2952 O O . GLU B 1 153 ? 26.156 -12.883 -12.898 1 98.06 153 GLU B O 1
ATOM 2957 N N . LYS B 1 154 ? 24.141 -12.984 -11.984 1 97.69 154 LYS B N 1
ATOM 2958 C CA . LYS B 1 154 ? 23.688 -11.727 -12.57 1 97.69 154 LYS B CA 1
ATOM 2959 C C . LYS B 1 154 ? 24.438 -10.547 -11.969 1 97.69 154 LYS B C 1
ATOM 2961 O O . LYS B 1 154 ? 24.531 -9.484 -12.586 1 97.69 154 LYS B O 1
ATOM 2966 N N . ASP B 1 155 ? 24.953 -10.703 -10.805 1 97.56 155 ASP B N 1
ATOM 2967 C CA . ASP B 1 155 ? 25.812 -9.742 -10.125 1 97.56 155 ASP B CA 1
ATOM 2968 C C . ASP B 1 155 ? 25.141 -8.375 -10.031 1 97.56 155 ASP B C 1
ATOM 2970 O O . ASP B 1 155 ? 25.719 -7.359 -10.391 1 97.56 155 ASP B O 1
ATOM 2974 N N . ARG B 1 156 ? 23.828 -8.336 -9.664 1 98.31 156 ARG B N 1
ATOM 2975 C CA . ARG B 1 156 ? 23.031 -7.141 -9.422 1 98.31 156 ARG B CA 1
ATOM 2976 C C . ARG B 1 156 ? 22.297 -7.234 -8.094 1 98.31 156 ARG B C 1
ATOM 2978 O O . ARG B 1 156 ? 22.031 -8.328 -7.598 1 98.31 156 ARG B O 1
ATOM 2985 N N . PRO B 1 157 ? 21.984 -6.062 -7.477 1 98.62 157 PRO B N 1
ATOM 2986 C CA . PRO B 1 157 ? 21.141 -6.125 -6.289 1 98.62 157 PRO B CA 1
ATOM 2987 C C . PRO B 1 157 ? 19.797 -6.805 -6.559 1 98.62 157 PRO B C 1
ATOM 2989 O O . PRO B 1 157 ? 19.203 -6.617 -7.629 1 98.62 157 PRO B O 1
ATOM 2992 N N . VAL B 1 158 ? 19.344 -7.605 -5.633 1 98.94 158 VAL B N 1
ATOM 2993 C CA . VAL B 1 158 ? 18.078 -8.305 -5.77 1 98.94 158 VAL B CA 1
ATOM 2994 C C . VAL B 1 158 ? 17.203 -8.055 -4.535 1 98.94 158 VAL B C 1
ATOM 2996 O O . VAL B 1 158 ? 17.656 -8.258 -3.404 1 98.94 158 VAL B O 1
ATOM 2999 N N . LEU B 1 159 ? 16.031 -7.598 -4.723 1 98.88 159 LEU B N 1
ATOM 3000 C CA . LEU B 1 159 ? 15.039 -7.41 -3.666 1 98.88 159 LEU B CA 1
ATOM 3001 C C . LEU B 1 159 ? 14.086 -8.602 -3.592 1 98.88 159 LEU B C 1
ATOM 3003 O O . LEU B 1 159 ? 13.398 -8.914 -4.562 1 98.88 159 LEU B O 1
ATOM 3007 N N . PHE B 1 160 ? 14.094 -9.25 -2.484 1 98.94 160 PHE B N 1
ATOM 3008 C CA . PHE B 1 160 ? 13.188 -10.375 -2.264 1 98.94 160 PHE B CA 1
ATOM 3009 C C . PHE B 1 160 ? 11.93 -9.914 -1.528 1 98.94 160 PHE B C 1
ATOM 3011 O O . PHE B 1 160 ? 12.023 -9.25 -0.492 1 98.94 160 PHE B O 1
ATOM 3018 N N . LEU B 1 161 ? 10.797 -10.297 -2.045 1 98.81 161 LEU B N 1
ATOM 3019 C CA . LEU B 1 161 ? 9.516 -9.875 -1.487 1 98.81 161 LEU B CA 1
ATOM 3020 C C . LEU B 1 161 ? 8.633 -11.086 -1.184 1 98.81 161 LEU B C 1
ATOM 3022 O O . LEU B 1 161 ? 8.648 -12.07 -1.916 1 98.81 161 LEU B O 1
ATOM 3026 N N . GLY B 1 162 ? 7.801 -10.953 -0.194 1 98.69 162 GLY B N 1
ATOM 3027 C CA . GLY B 1 162 ? 6.855 -11.977 0.227 1 98.69 162 GLY B CA 1
ATOM 3028 C C . GLY B 1 162 ? 7.051 -12.414 1.665 1 98.69 162 GLY B C 1
ATOM 3029 O O . GLY B 1 162 ? 8.18 -12.461 2.156 1 98.69 162 GLY B O 1
ATOM 3030 N N . HIS B 1 163 ? 6.027 -12.836 2.311 1 97.88 163 HIS B N 1
ATOM 3031 C CA . HIS B 1 163 ? 6.086 -13.242 3.711 1 97.88 163 HIS B CA 1
ATOM 3032 C C . HIS B 1 163 ? 7.027 -14.43 3.9 1 97.88 163 HIS B C 1
ATOM 3034 O O . HIS B 1 163 ? 7.699 -14.539 4.93 1 97.88 163 HIS B O 1
ATOM 3040 N N . ASP B 1 164 ? 7.16 -15.227 2.904 1 97.75 164 ASP B N 1
ATOM 3041 C CA . ASP B 1 164 ? 7.926 -16.453 3.023 1 97.75 164 ASP B CA 1
ATOM 3042 C C . ASP B 1 164 ? 9.422 -16.188 2.949 1 97.75 164 ASP B C 1
ATOM 3044 O O . ASP B 1 164 ? 10.234 -17.094 3.164 1 97.75 164 ASP B O 1
ATOM 3048 N N . THR B 1 165 ? 9.828 -14.969 2.631 1 98.12 165 THR B N 1
ATOM 3049 C CA . THR B 1 165 ? 11.25 -14.641 2.592 1 98.12 165 THR B CA 1
ATOM 3050 C C . THR B 1 165 ? 11.898 -14.898 3.947 1 98.12 165 THR B C 1
ATOM 3052 O O . THR B 1 165 ? 13.094 -15.18 4.023 1 98.12 165 THR B O 1
ATOM 3055 N N . SER B 1 166 ? 11.102 -14.805 5.008 1 96.81 166 SER B N 1
ATOM 3056 C CA . SER B 1 166 ? 11.617 -15.039 6.355 1 96.81 166 SER B CA 1
ATOM 3057 C C . SER B 1 166 ? 12.125 -16.469 6.516 1 96.81 166 SER B C 1
ATOM 3059 O O . SER B 1 166 ? 13.078 -16.703 7.254 1 96.81 166 SER B O 1
ATOM 3061 N N . LEU B 1 167 ? 11.516 -17.422 5.805 1 97.06 167 LEU B N 1
ATOM 3062 C CA . LEU B 1 167 ? 11.906 -18.828 5.848 1 97.06 167 LEU B CA 1
ATOM 3063 C C . LEU B 1 167 ? 13.25 -19.031 5.152 1 97.06 167 LEU B C 1
ATOM 3065 O O . LEU B 1 167 ? 13.93 -20.031 5.395 1 97.06 167 LEU B O 1
ATOM 3069 N N . HIS B 1 168 ? 13.594 -18.078 4.27 1 97.56 168 HIS B N 1
ATOM 3070 C CA . HIS B 1 168 ? 14.703 -18.297 3.355 1 97.56 168 HIS B CA 1
ATOM 3071 C C . HIS B 1 168 ? 15.805 -17.266 3.555 1 97.56 168 HIS B C 1
ATOM 3073 O O . HIS B 1 168 ? 16.766 -17.219 2.787 1 97.56 168 HIS B O 1
ATOM 3079 N N . LYS B 1 169 ? 15.664 -16.438 4.539 1 97.62 169 LYS B N 1
ATOM 3080 C CA . LYS B 1 169 ? 16.516 -15.273 4.758 1 97.62 169 LYS B CA 1
ATOM 3081 C C . LYS B 1 169 ? 17.984 -15.68 4.852 1 97.62 169 LYS B C 1
ATOM 3083 O O . LYS B 1 169 ? 18.844 -15.094 4.191 1 97.62 169 LYS B O 1
ATOM 3088 N N . GLN B 1 170 ? 18.297 -16.688 5.625 1 97.81 170 GLN B N 1
ATOM 3089 C CA . GLN B 1 170 ? 19.688 -17.109 5.844 1 97.81 170 GLN B CA 1
ATOM 3090 C C . GLN B 1 170 ? 20.328 -17.562 4.539 1 97.81 170 GLN B C 1
ATOM 3092 O O . GLN B 1 170 ? 21.469 -17.188 4.246 1 97.81 170 GLN B O 1
ATOM 3097 N N . MET B 1 171 ? 19.609 -18.375 3.785 1 98.31 171 MET B N 1
ATOM 3098 C CA . MET B 1 171 ? 20.156 -18.875 2.527 1 98.31 171 MET B CA 1
ATOM 3099 C C . MET B 1 171 ? 20.406 -17.734 1.55 1 98.31 171 MET B C 1
ATOM 3101 O O . MET B 1 171 ? 21.406 -17.703 0.842 1 98.31 171 MET B O 1
ATOM 3105 N N . ILE B 1 172 ? 19.469 -16.766 1.482 1 98.56 172 ILE B N 1
ATOM 3106 C CA . ILE B 1 172 ? 19.594 -15.602 0.616 1 98.56 172 ILE B CA 1
ATOM 3107 C C . ILE B 1 172 ? 20.859 -14.82 0.985 1 98.56 172 ILE B C 1
ATOM 3109 O O . ILE B 1 172 ? 21.656 -14.461 0.113 1 98.56 172 ILE B O 1
ATOM 3113 N N . GLU B 1 173 ? 21.031 -14.586 2.254 1 98.06 173 GLU B N 1
ATOM 3114 C CA . GLU B 1 173 ? 22.188 -13.836 2.744 1 98.06 173 GLU B CA 1
ATOM 3115 C C . GLU B 1 173 ? 23.484 -14.586 2.479 1 98.06 173 GLU B C 1
ATOM 3117 O O . GLU B 1 173 ? 24.5 -13.977 2.096 1 98.06 173 GLU B O 1
ATOM 3122 N N . ASP B 1 174 ? 23.453 -15.875 2.736 1 98.25 174 ASP B N 1
ATOM 3123 C CA . ASP B 1 174 ? 24.641 -16.703 2.545 1 98.25 174 ASP B CA 1
ATOM 3124 C C . ASP B 1 174 ? 25.109 -16.656 1.095 1 98.25 174 ASP B C 1
ATOM 3126 O O . ASP B 1 174 ? 26.312 -16.594 0.83 1 98.25 174 ASP B O 1
ATOM 3130 N N . VAL B 1 175 ? 24.203 -16.688 0.171 1 98.56 175 VAL B N 1
ATOM 3131 C CA . VAL B 1 175 ? 24.562 -16.844 -1.234 1 98.56 175 VAL B CA 1
ATOM 3132 C C . VAL B 1 175 ? 24.797 -15.484 -1.875 1 98.56 175 VAL B C 1
ATOM 3134 O O . VAL B 1 175 ? 25.75 -15.297 -2.633 1 98.56 175 VAL B O 1
ATOM 3137 N N . LEU B 1 176 ? 23.953 -14.438 -1.559 1 98.56 176 LEU B N 1
ATOM 3138 C CA . LEU B 1 176 ? 24 -13.18 -2.297 1 98.56 176 LEU B CA 1
ATOM 3139 C C . LEU B 1 176 ? 24.703 -12.102 -1.492 1 98.56 176 LEU B C 1
ATOM 3141 O O . LEU B 1 176 ? 25.078 -11.062 -2.039 1 98.56 176 LEU B O 1
ATOM 3145 N N . GLY B 1 177 ? 24.906 -12.328 -0.223 1 97.19 177 GLY B N 1
ATOM 3146 C CA . GLY B 1 177 ? 25.578 -11.367 0.625 1 97.19 177 GLY B CA 1
ATOM 3147 C C . GLY B 1 177 ? 24.938 -9.992 0.589 1 97.19 177 GLY B C 1
ATOM 3148 O O . GLY B 1 177 ? 23.734 -9.852 0.792 1 97.19 177 GLY B O 1
ATOM 3149 N N . THR B 1 178 ? 25.688 -8.992 0.22 1 96.5 178 THR B N 1
ATOM 3150 C CA . THR B 1 178 ? 25.25 -7.602 0.278 1 96.5 178 THR B CA 1
ATOM 3151 C C . THR B 1 178 ? 24.375 -7.266 -0.92 1 96.5 178 THR B C 1
ATOM 3153 O O . THR B 1 178 ? 23.766 -6.191 -0.967 1 96.5 178 THR B O 1
ATOM 3156 N N . LYS B 1 179 ? 24.188 -8.156 -1.819 1 98.06 179 LYS B N 1
ATOM 3157 C CA . LYS B 1 179 ? 23.375 -7.906 -3.002 1 98.06 179 LYS B CA 1
ATOM 3158 C C . LYS B 1 179 ? 21.938 -8.398 -2.801 1 98.06 179 LYS B C 1
ATOM 3160 O O . LYS B 1 179 ? 21.062 -8.133 -3.625 1 98.06 179 LYS B O 1
ATOM 3165 N N . GLY B 1 180 ? 21.781 -9.203 -1.761 1 98.44 180 GLY B N 1
ATOM 3166 C CA . GLY B 1 180 ? 20.453 -9.68 -1.422 1 98.44 180 GLY B CA 1
ATOM 3167 C C . GLY B 1 180 ? 19.734 -8.789 -0.417 1 98.44 180 GLY B C 1
ATOM 3168 O O . GLY B 1 180 ? 20.234 -8.578 0.692 1 98.44 180 GLY B O 1
ATOM 3169 N N . PHE B 1 181 ? 18.656 -8.266 -0.787 1 98.31 181 PHE B N 1
ATOM 3170 C CA . PHE B 1 181 ? 17.844 -7.414 0.078 1 98.31 181 PHE B CA 1
ATOM 3171 C C . PHE B 1 181 ? 16.5 -8.062 0.367 1 98.31 181 PHE B C 1
ATOM 3173 O O . PHE B 1 181 ? 15.875 -8.641 -0.527 1 98.31 181 PHE B O 1
ATOM 3180 N N . ILE B 1 182 ? 16.047 -8.023 1.559 1 98.06 182 ILE B N 1
ATOM 3181 C CA . ILE B 1 182 ? 14.711 -8.461 1.93 1 98.06 182 ILE B CA 1
ATOM 3182 C C . ILE B 1 182 ? 13.805 -7.246 2.117 1 98.06 182 ILE B C 1
ATOM 3184 O O . ILE B 1 182 ? 14.172 -6.281 2.793 1 98.06 182 ILE B O 1
ATOM 3188 N N . GLY B 1 183 ? 12.656 -7.277 1.531 1 97.62 183 GLY B N 1
ATOM 3189 C CA . GLY B 1 183 ? 11.719 -6.168 1.631 1 97.62 183 GLY B CA 1
ATOM 3190 C C . GLY B 1 183 ? 11.289 -5.879 3.055 1 97.62 183 GLY B C 1
ATOM 3191 O O . GLY B 1 183 ? 11.5 -6.699 3.953 1 97.62 183 GLY B O 1
ATOM 3192 N N . THR B 1 184 ? 10.734 -4.715 3.24 1 95.62 184 THR B N 1
ATOM 3193 C CA . THR B 1 184 ? 10.164 -4.348 4.531 1 95.62 184 THR B CA 1
ATOM 3194 C C . THR B 1 184 ? 8.812 -5.023 4.738 1 95.62 184 THR B C 1
ATOM 3196 O O . THR B 1 184 ? 8.195 -5.496 3.783 1 95.62 184 THR B O 1
ATOM 3199 N N . ALA B 1 185 ? 8.352 -5.02 5.953 1 94.06 185 ALA B N 1
ATOM 3200 C CA . ALA B 1 185 ? 7.09 -5.656 6.309 1 94.06 185 ALA B CA 1
ATOM 3201 C C . ALA B 1 185 ? 5.945 -5.129 5.449 1 94.06 185 ALA B C 1
ATOM 3203 O O . ALA B 1 185 ? 5.078 -5.895 5.02 1 94.06 185 ALA B O 1
ATOM 3204 N N . ALA B 1 186 ? 5.945 -3.857 5.164 1 94.19 186 ALA B N 1
ATOM 3205 C CA . ALA B 1 186 ? 4.871 -3.225 4.402 1 94.19 186 ALA B CA 1
ATOM 3206 C C . ALA B 1 186 ? 4.887 -3.684 2.947 1 94.19 186 ALA B C 1
ATOM 3208 O O . ALA B 1 186 ? 3.906 -3.502 2.223 1 94.19 186 ALA B O 1
ATOM 3209 N N . GLN B 1 187 ? 5.961 -4.285 2.523 1 97.62 187 GLN B N 1
ATOM 3210 C CA . GLN B 1 187 ? 6.109 -4.648 1.118 1 97.62 187 GLN B CA 1
ATOM 3211 C C . GLN B 1 187 ? 5.727 -6.109 0.883 1 97.62 187 GLN B C 1
ATOM 3213 O O . GLN B 1 187 ? 5.598 -6.547 -0.262 1 97.62 187 GLN B O 1
ATOM 3218 N N . HIS B 1 188 ? 5.527 -6.871 1.964 1 98.5 188 HIS B N 1
ATOM 3219 C CA . HIS B 1 188 ? 5.41 -8.312 1.808 1 98.5 188 HIS B CA 1
ATOM 3220 C C . HIS B 1 188 ? 3.99 -8.719 1.424 1 98.5 188 HIS B C 1
ATOM 3222 O O . HIS B 1 188 ? 3.762 -9.836 0.953 1 98.5 188 HIS B O 1
ATOM 3228 N N . ASN B 1 189 ? 3.023 -7.844 1.715 1 98.62 189 ASN B N 1
ATOM 3229 C CA . ASN B 1 189 ? 1.687 -8.07 1.178 1 98.62 189 ASN B CA 1
ATOM 3230 C C . ASN B 1 189 ? 1.562 -7.562 -0.254 1 98.62 189 ASN B C 1
ATOM 3232 O O . ASN B 1 189 ? 1.873 -6.402 -0.534 1 98.62 189 ASN B O 1
ATOM 3236 N N . PRO B 1 190 ? 1.153 -8.453 -1.229 1 98.56 190 PRO B N 1
ATOM 3237 C CA . PRO B 1 190 ? 0.805 -7.863 -2.521 1 98.56 190 PRO B CA 1
ATOM 3238 C C . PRO B 1 190 ? -0.241 -6.754 -2.4 1 98.56 190 PRO B C 1
ATOM 3240 O O . PRO B 1 190 ? -1.172 -6.867 -1.598 1 98.56 190 PRO B O 1
ATOM 3243 N N . ARG B 1 191 ? -0.021 -5.738 -3.098 1 98.25 191 ARG B N 1
ATOM 3244 C CA . ARG B 1 191 ? -0.956 -4.621 -3.045 1 98.25 191 ARG B CA 1
ATOM 3245 C C . ARG B 1 191 ? -1.998 -4.727 -4.152 1 98.25 191 ARG B C 1
ATOM 3247 O O . ARG B 1 191 ? -1.657 -4.711 -5.34 1 98.25 191 ARG B O 1
ATOM 3254 N N . PRO B 1 192 ? -3.256 -4.746 -3.789 1 98.81 192 PRO B N 1
ATOM 3255 C CA . PRO B 1 192 ? -4.27 -4.992 -4.812 1 98.81 192 PRO B CA 1
ATOM 3256 C C . PRO B 1 192 ? -4.41 -3.834 -5.801 1 98.81 192 PRO B C 1
ATOM 3258 O O . PRO B 1 192 ? -4.844 -4.035 -6.938 1 98.81 192 PRO B O 1
ATOM 3261 N N . SER B 1 193 ? -4.055 -2.621 -5.406 1 98.69 193 SER B N 1
ATOM 3262 C CA . SER B 1 193 ? -4.082 -1.521 -6.363 1 98.69 193 SER B CA 1
ATOM 3263 C C . SER B 1 193 ? -3.051 -1.726 -7.469 1 98.69 193 SER B C 1
ATOM 3265 O O . SER B 1 193 ? -3.301 -1.388 -8.625 1 98.69 193 SER B O 1
ATOM 3267 N N . GLU B 1 194 ? -1.891 -2.277 -7.105 1 98.19 194 GLU B N 1
ATOM 3268 C CA . GLU B 1 194 ? -0.898 -2.619 -8.125 1 98.19 194 GLU B CA 1
ATOM 3269 C C . GLU B 1 194 ? -1.427 -3.689 -9.07 1 98.19 194 GLU B C 1
ATOM 3271 O O . GLU B 1 194 ? -1.19 -3.627 -10.281 1 98.19 194 GLU B O 1
ATOM 3276 N N . LEU B 1 195 ? -2.143 -4.645 -8.523 1 98.69 195 LEU B N 1
ATOM 3277 C CA . LEU B 1 195 ? -2.814 -5.652 -9.336 1 98.69 195 LEU B CA 1
ATOM 3278 C C . LEU B 1 195 ? -3.775 -5 -10.328 1 98.69 195 LEU B C 1
ATOM 3280 O O . LEU B 1 195 ? -3.77 -5.332 -11.516 1 98.69 195 LEU B O 1
ATOM 3284 N N . ALA B 1 196 ? -4.539 -4.055 -9.828 1 98.81 196 ALA B N 1
ATOM 3285 C CA . ALA B 1 196 ? -5.496 -3.344 -10.672 1 98.81 196 ALA B CA 1
ATOM 3286 C C . ALA B 1 196 ? -4.793 -2.607 -11.805 1 98.81 196 ALA B C 1
ATOM 3288 O O . ALA B 1 196 ? -5.219 -2.68 -12.961 1 98.81 196 ALA B O 1
ATOM 3289 N N . PHE B 1 197 ? -3.719 -1.958 -11.508 1 97.94 197 PHE B N 1
ATOM 3290 C CA . PHE B 1 197 ? -3 -1.171 -12.5 1 97.94 197 PHE B CA 1
ATOM 3291 C C . PHE B 1 197 ? -2.332 -2.076 -13.523 1 97.94 197 PHE B C 1
ATOM 3293 O O . PHE B 1 197 ? -2.348 -1.784 -14.727 1 97.94 197 PHE B O 1
ATOM 3300 N N . LEU B 1 198 ? -1.726 -3.172 -13.07 1 97.88 198 LEU B N 1
ATOM 3301 C CA . LEU B 1 198 ? -1.121 -4.133 -13.992 1 97.88 198 LEU B CA 1
ATOM 3302 C C . LEU B 1 198 ? -2.162 -4.695 -14.953 1 97.88 198 LEU B C 1
ATOM 3304 O O . LEU B 1 198 ? -1.889 -4.855 -16.141 1 97.88 198 LEU B O 1
ATOM 3308 N N . GLY B 1 199 ? -3.348 -4.969 -14.414 1 98.12 199 GLY B N 1
ATOM 3309 C CA . GLY B 1 199 ? -4.391 -5.602 -15.203 1 98.12 199 GLY B CA 1
ATOM 3310 C C . GLY B 1 199 ? -5.184 -4.613 -16.031 1 98.12 199 GLY B C 1
ATOM 3311 O O . GLY B 1 199 ? -5.902 -5.004 -16.953 1 98.12 199 GLY B O 1
ATOM 3312 N N . LYS B 1 200 ? -5.086 -3.338 -15.656 1 97.06 200 LYS B N 1
ATOM 3313 C CA . LYS B 1 200 ? -5.855 -2.281 -16.312 1 97.06 200 LYS B CA 1
ATOM 3314 C C . LYS B 1 200 ? -5.594 -2.268 -17.812 1 97.06 200 LYS B C 1
ATOM 3316 O O . LYS B 1 200 ? -6.531 -2.166 -18.609 1 97.06 200 LYS B O 1
ATOM 3321 N N . GLU B 1 201 ? -4.309 -2.447 -18.203 1 88.62 201 GLU B N 1
ATOM 3322 C CA . GLU B 1 201 ? -3.955 -2.314 -19.625 1 88.62 201 GLU B CA 1
ATOM 3323 C C . GLU B 1 201 ? -3.846 -3.68 -20.297 1 88.62 201 GLU B C 1
ATOM 3325 O O . GLU B 1 201 ? -3.545 -3.768 -21.484 1 88.62 201 GLU B O 1
ATOM 3330 N N . LYS B 1 202 ? -4.008 -4.75 -19.516 1 94.69 202 LYS B N 1
ATOM 3331 C CA . LYS B 1 202 ? -3.922 -6.09 -20.078 1 94.69 202 LYS B CA 1
ATOM 3332 C C . LYS B 1 202 ? -5.18 -6.43 -20.875 1 94.69 202 LYS B C 1
ATOM 3334 O O . LYS B 1 202 ? -6.281 -6 -20.516 1 94.69 202 LYS B O 1
ATOM 3339 N N . GLU B 1 203 ? -4.984 -7.176 -21.922 1 93.75 203 GLU B N 1
ATOM 3340 C CA . GLU B 1 203 ? -6.117 -7.609 -22.734 1 93.75 203 GLU B CA 1
ATOM 3341 C C . GLU B 1 203 ? -7.078 -8.477 -21.922 1 93.75 203 GLU B C 1
ATOM 3343 O O . GLU B 1 203 ? -6.652 -9.273 -21.094 1 93.75 203 GLU B O 1
ATOM 3348 N N . ALA B 1 204 ? -8.305 -8.266 -22.266 1 96.19 204 ALA B N 1
ATOM 3349 C CA . ALA B 1 204 ? -9.336 -9.07 -21.609 1 96.19 204 ALA B CA 1
ATOM 3350 C C . ALA B 1 204 ? -9.148 -10.555 -21.922 1 96.19 204 ALA B C 1
ATOM 3352 O O . ALA B 1 204 ? -8.836 -10.914 -23.062 1 96.19 204 ALA B O 1
ATOM 3353 N N . ALA B 1 205 ? -9.297 -11.336 -20.969 1 94.94 205 ALA B N 1
ATOM 3354 C CA . ALA B 1 205 ? -9.281 -12.789 -21.156 1 94.94 205 ALA B CA 1
ATOM 3355 C C . ALA B 1 205 ? -10.672 -13.305 -21.516 1 94.94 205 ALA B C 1
ATOM 3357 O O . ALA B 1 205 ? -11.672 -12.617 -21.297 1 94.94 205 ALA B O 1
ATOM 3358 N N . ASP B 1 206 ? -10.641 -14.492 -22.141 1 94.88 206 ASP B N 1
ATOM 3359 C CA . ASP B 1 206 ? -11.906 -15.211 -22.234 1 94.88 206 ASP B CA 1
ATOM 3360 C C . ASP B 1 206 ? -12.383 -15.672 -20.859 1 94.88 206 ASP B C 1
ATOM 3362 O O . ASP B 1 206 ? -11.742 -16.516 -20.234 1 94.88 206 ASP B O 1
ATOM 3366 N N . VAL B 1 207 ? -13.492 -15.164 -20.453 1 95.5 207 VAL B N 1
ATOM 3367 C CA . VAL B 1 207 ? -13.984 -15.391 -19.094 1 95.5 207 VAL B CA 1
ATOM 3368 C C . VAL B 1 207 ? -14.164 -16.891 -18.844 1 95.5 207 VAL B C 1
ATOM 3370 O O . VAL B 1 207 ? -13.906 -17.375 -17.75 1 95.5 207 VAL B O 1
ATOM 3373 N N . HIS B 1 208 ? -14.578 -17.578 -19.797 1 94.44 208 HIS B N 1
ATOM 3374 C CA . HIS B 1 208 ? -14.82 -19 -19.656 1 94.44 208 HIS B CA 1
ATOM 3375 C C . HIS B 1 208 ? -13.523 -19.797 -19.734 1 94.44 208 HIS B C 1
ATOM 3377 O O . HIS B 1 208 ? -13.406 -20.859 -19.109 1 94.44 208 HIS B O 1
ATOM 3383 N N . GLY B 1 209 ? -12.602 -19.281 -20.391 1 93.62 209 GLY B N 1
ATOM 3384 C CA . GLY B 1 209 ? -11.344 -19.969 -20.594 1 93.62 209 GLY B CA 1
ATOM 3385 C C . GLY B 1 209 ? -10.305 -19.641 -19.531 1 93.62 209 GLY B C 1
ATOM 3386 O O . GLY B 1 209 ? -9.25 -20.266 -19.469 1 93.62 209 GLY B O 1
ATOM 3387 N N . LEU B 1 210 ? -10.602 -18.656 -18.734 1 94.94 210 LEU B N 1
ATOM 3388 C CA . LEU B 1 210 ? -9.656 -18.234 -17.703 1 94.94 210 LEU B CA 1
ATOM 3389 C C . LEU B 1 210 ? -9.547 -19.297 -16.609 1 94.94 210 LEU B C 1
ATOM 3391 O O . LEU B 1 210 ? -10.547 -19.672 -16.016 1 94.94 210 LEU B O 1
ATOM 3395 N N . VAL B 1 211 ? -8.305 -19.828 -16.391 1 94.19 211 VAL B N 1
ATOM 3396 C CA . VAL B 1 211 ? -8.055 -20.828 -15.367 1 94.19 211 VAL B CA 1
ATOM 3397 C C . VAL B 1 211 ? -6.879 -20.391 -14.492 1 94.19 211 VAL B C 1
ATOM 3399 O O . VAL B 1 211 ? -6.016 -19.641 -14.938 1 94.19 211 VAL B O 1
ATOM 3402 N N . PRO B 1 212 ? -6.875 -20.891 -13.258 1 94.44 212 PRO B N 1
ATOM 3403 C CA . PRO B 1 212 ? -5.719 -20.625 -12.398 1 94.44 212 PRO B CA 1
ATOM 3404 C C . PRO B 1 212 ? -4.398 -21.062 -13.031 1 94.44 212 PRO B C 1
ATOM 3406 O O . PRO B 1 212 ? -4.379 -21.969 -13.859 1 94.44 212 PRO B O 1
ATOM 3409 N N . ASP B 1 213 ? -3.336 -20.312 -12.695 1 88.94 213 ASP B N 1
ATOM 3410 C CA . ASP B 1 213 ? -1.98 -20.719 -13.062 1 88.94 213 ASP B CA 1
ATOM 3411 C C . ASP B 1 213 ? -1.27 -21.391 -11.891 1 88.94 213 ASP B C 1
ATOM 3413 O O . ASP B 1 213 ? -0.824 -20.719 -10.961 1 88.94 213 ASP B O 1
ATOM 3417 N N . TYR B 1 214 ? -1.054 -22.719 -11.883 1 84.75 214 TYR B N 1
ATOM 3418 C CA . TYR B 1 214 ? -0.51 -23.453 -10.75 1 84.75 214 TYR B CA 1
ATOM 3419 C C . TYR B 1 214 ? 0.99 -23.672 -10.906 1 84.75 214 TYR B C 1
ATOM 3421 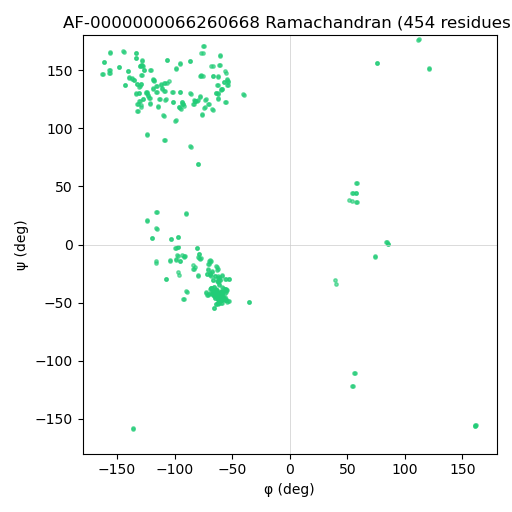O O . TYR B 1 214 ? 1.687 -23.984 -9.938 1 84.75 214 TYR B O 1
ATOM 3429 N N . LEU B 1 215 ? 1.608 -23.25 -12.008 1 78.25 215 LEU B N 1
ATOM 3430 C CA . LEU B 1 215 ? 3.006 -23.453 -12.375 1 78.25 215 LEU B CA 1
ATOM 3431 C C . LEU B 1 215 ? 3.457 -24.859 -12.008 1 78.25 215 LEU B C 1
ATOM 3433 O O . LEU B 1 215 ? 4.52 -25.312 -12.445 1 78.25 215 LEU B O 1
ATOM 3437 N N . ARG B 1 216 ? 3.002 -25.531 -10.93 1 67.25 216 ARG B N 1
ATOM 3438 C CA . ARG B 1 216 ? 3.242 -26.922 -10.617 1 67.25 216 ARG B CA 1
ATOM 3439 C C . ARG B 1 216 ? 2.002 -27.766 -10.891 1 67.25 216 ARG B C 1
ATOM 3441 O O . ARG B 1 216 ? 0.877 -27.281 -10.805 1 67.25 216 ARG B O 1
ATOM 3448 N N . LEU B 1 217 ? 2.342 -28.906 -11.414 1 56.94 217 LEU B N 1
ATOM 3449 C CA . LEU B 1 217 ? 1.233 -29.844 -11.445 1 56.94 217 LEU B CA 1
ATOM 3450 C C . LEU B 1 217 ? 0.653 -30.047 -10.047 1 56.94 217 LEU B C 1
ATOM 3452 O O . LEU B 1 217 ? 1.391 -30.062 -9.062 1 56.94 217 LEU B O 1
ATOM 3456 N N . ALA B 1 218 ? -0.602 -29.797 -9.891 1 55.88 218 ALA B N 1
ATOM 3457 C CA . ALA B 1 218 ? -1.256 -30.109 -8.625 1 55.88 218 ALA B CA 1
ATOM 3458 C C . ALA B 1 218 ? -0.773 -31.438 -8.062 1 55.88 218 ALA B C 1
ATOM 3460 O O . ALA B 1 218 ? -0.518 -32.375 -8.812 1 55.88 218 ALA B O 1
ATOM 3461 N N . GLU B 1 219 ? -0.339 -31.391 -6.715 1 53 219 GLU B N 1
ATOM 3462 C CA . GLU B 1 219 ? 0.178 -32.594 -6.078 1 53 219 GLU B CA 1
ATOM 3463 C C . GLU B 1 219 ? -0.566 -33.844 -6.562 1 53 219 GLU B C 1
ATOM 3465 O O . GLU B 1 219 ? 0.049 -34.875 -6.836 1 53 219 GLU B O 1
ATOM 3470 N N . ALA B 1 220 ? -1.86 -33.719 -6.508 1 52.31 220 ALA B N 1
ATOM 3471 C CA . ALA B 1 220 ? -2.648 -34.875 -6.93 1 52.31 220 ALA B CA 1
ATOM 3472 C C . ALA B 1 220 ? -2.316 -35.281 -8.367 1 52.31 220 ALA B C 1
ATOM 3474 O O . ALA B 1 220 ? -2.205 -36.469 -8.672 1 52.31 220 ALA B O 1
ATOM 3475 N N . GLU B 1 221 ? -2.17 -34.219 -9.148 1 54.72 221 GLU B N 1
ATOM 3476 C CA . GLU B 1 221 ? -1.82 -34.531 -10.531 1 54.72 221 GLU B CA 1
ATOM 3477 C C . GLU B 1 221 ? -0.401 -35.094 -10.625 1 54.72 221 GLU B C 1
ATOM 3479 O O . GLU B 1 221 ? -0.147 -36.031 -11.375 1 54.72 221 GLU B O 1
ATOM 3484 N N . ALA B 1 222 ? 0.459 -34.562 -9.844 1 57.56 222 ALA B N 1
ATOM 3485 C CA . ALA B 1 222 ? 1.84 -35.062 -9.82 1 57.56 222 ALA B CA 1
ATOM 3486 C C . ALA B 1 222 ? 1.915 -36.5 -9.336 1 57.56 222 ALA B C 1
ATOM 3488 O O . ALA B 1 222 ? 2.625 -37.312 -9.922 1 57.56 222 ALA B O 1
ATOM 3489 N N . LYS B 1 223 ? 1.144 -36.719 -8.289 1 57.31 223 LYS B N 1
ATOM 3490 C CA . LYS B 1 223 ? 1.081 -38.094 -7.766 1 57.31 223 LYS B CA 1
ATOM 3491 C C . LYS B 1 223 ? 0.456 -39.031 -8.781 1 57.31 223 LYS B C 1
ATOM 3493 O O . LYS B 1 223 ? 0.897 -40.188 -8.922 1 57.31 223 LYS B O 1
ATOM 3498 N N . TRP B 1 224 ? -0.581 -38.5 -9.32 1 54.25 224 TRP B N 1
ATOM 3499 C CA . TRP B 1 224 ? -1.245 -39.281 -10.359 1 54.25 224 TRP B CA 1
ATOM 3500 C C . TRP B 1 224 ? -0.283 -39.625 -11.492 1 54.25 224 TRP B C 1
ATOM 3502 O O . TRP B 1 224 ? -0.212 -40.75 -11.945 1 54.25 224 TRP B O 1
ATOM 3512 N N . ILE B 1 225 ? 0.39 -38.625 -11.859 1 60.19 225 ILE B N 1
ATOM 3513 C CA . ILE B 1 225 ? 1.356 -38.812 -12.938 1 60.19 225 ILE B CA 1
ATOM 3514 C C . ILE B 1 225 ? 2.447 -39.781 -12.484 1 60.19 225 ILE B C 1
ATOM 3516 O O . ILE B 1 225 ? 2.852 -40.656 -13.234 1 60.19 225 ILE B O 1
ATOM 3520 N N . GLU B 1 226 ? 2.775 -39.594 -11.273 1 61.25 226 GLU B N 1
ATOM 3521 C CA . GLU B 1 226 ? 3.779 -40.5 -10.711 1 61.25 226 GLU B CA 1
ATOM 3522 C C . GLU B 1 226 ? 3.232 -41.906 -10.57 1 61.25 226 GLU B C 1
ATOM 3524 O O . GLU B 1 226 ? 3.967 -42.875 -10.742 1 61.25 226 GLU B O 1
ATOM 3529 N N . SER B 1 227 ? 2.029 -41.875 -10.219 1 61.91 227 SER B N 1
ATOM 3530 C CA . SER B 1 227 ? 1.409 -43.188 -10.047 1 61.91 227 SER B CA 1
ATOM 3531 C C . SER B 1 227 ? 1.186 -43.875 -11.398 1 61.91 227 SER B C 1
ATOM 3533 O O . SER B 1 227 ? 1.028 -45.094 -11.461 1 61.91 227 SER B O 1
ATOM 3535 N N . GLN B 1 228 ? 1.077 -43.094 -12.367 1 61.22 228 GLN B N 1
ATOM 3536 C CA . GLN B 1 228 ? 0.928 -43.656 -13.703 1 61.22 228 GLN B CA 1
ATOM 3537 C C . GLN B 1 228 ? 2.271 -44.125 -14.25 1 61.22 228 GLN B C 1
ATOM 3539 O O . GLN B 1 228 ? 2.324 -44.812 -15.273 1 61.22 228 GLN B O 1
ATOM 3544 N N . LYS B 1 229 ? 3.275 -43.75 -13.594 1 55.81 229 LYS B N 1
ATOM 3545 C CA . LYS B 1 229 ? 4.582 -44.25 -14 1 55.81 229 LYS B CA 1
ATOM 3546 C C . LYS B 1 229 ? 4.902 -45.562 -13.273 1 55.81 229 LYS B C 1
ATOM 3548 O O . LYS B 1 229 ? 4.473 -45.781 -12.133 1 55.81 229 LYS B O 1
#

InterPro domains:
  IPR000905 Gcp-like domain [PF00814] (32-224)
  IPR000905 Gcp-like domain [PTHR11735] (1-125)
  IPR022496 tRNA threonylcarbamoyl adenosine modification protein TsaB [TIGR03725] (3-216)
  IPR043129 ATPase, nucleotide binding domain [SSF53067] (1-102)
  IPR043129 ATPase, nucleotide binding domain [SSF53067] (108-214)

Nearest PDB structures (foldseek):
  2gel-assembly1_A  TM=8.751E-01  e=1.764E-19  Salmonella enterica subsp. enterica serovar Typhimurium str. LT2
  5br9-assembly3_E  TM=8.408E-01  e=3.429E-18  Pseudomonas aeruginosa PAO1
  4y0w-assembly1_B-2  TM=8.253E-01  e=2.849E-18  Pseudomonas aeruginosa PAO579
  4y0w-assembly1_C-2  TM=8.372E-01  e=6.769E-18  Pseudomonas aeruginosa PAO579
  4y0w-assembly1_E-2  TM=8.431E-01  e=2.762E-16  Pseudomonas aeruginosa PAO579

Radius of gyration: 22.35 Å; Cα contacts (8 Å, |Δi|>4): 1042; chains: 2; bounding box: 49×88×52 Å

Secondary structure (DSSP, 8-state):
-EEEEEE-SSSEEEEEEEETTEEEEEEEEE-SS-HHHHHHHHHHHHHHHTT--GGG--EEEEE--SS-HHHHHHHHHHHHHHHHHHT--EEEE-HHHHHHGGGTT-SSEEEEEEE-STTEEEEEEEEEETTEEEEEEEEEEEEHHHHHHHHHHHTS-EEEESTTHHHHHHHHHHHHGGGEEEPPGGGSSPPHHHHHHHHHSSPPB-TTT-----SS--HHHHHHHHHH-/-EEEEEE-SSSEEEEEEEETTEEEEEEEEE-SS-HHHHHHHHHHHHHHHTT--GGG--EEEEE--SS-HHHHHHHHHHHHHHHHHHT--EEEE-HHHHHHGGGTT-SSEEEEEEE-STTEEEEEEEEEETTEEEEEEEEEEEEHHHHHHHHHHHTS-EEEESTTHHHHHHHHHHHHGGGEEEPPGGGSSPPHHHHHHHHHTSPPBPTTT-----SS--HHHHHHHHHH-

Solvent-accessible surface area (backbone atoms only — not comparable to full-atom values): 23218 Å² total; per-residue (Å²): 100,26,35,41,13,38,30,24,19,52,56,41,39,18,34,15,35,30,48,70,76,36,60,36,32,39,40,37,35,51,44,100,64,69,56,84,75,45,49,63,58,49,52,51,51,53,32,50,77,68,75,44,54,78,84,63,49,51,31,31,21,25,24,24,14,50,59,39,76,66,30,10,46,47,28,40,50,52,42,36,50,51,18,60,76,69,69,38,47,31,17,69,38,45,36,46,58,28,29,36,58,60,51,51,57,41,87,45,37,28,34,21,40,42,74,60,56,95,61,25,24,37,33,33,32,29,33,65,55,97,90,36,83,40,79,75,40,74,74,39,67,42,49,43,70,61,51,50,54,54,48,48,71,66,70,54,40,31,40,34,28,27,72,46,43,71,82,42,43,67,61,43,40,72,69,38,42,92,31,44,39,73,57,54,51,77,36,30,57,57,46,25,50,51,37,31,58,63,22,66,79,43,69,64,48,56,63,86,72,62,66,64,40,60,82,50,71,51,65,67,52,42,48,49,53,51,64,70,94,101,24,36,41,13,38,31,25,18,53,57,41,40,19,33,14,36,30,48,71,76,37,59,36,32,39,39,37,36,50,44,99,63,66,55,85,76,44,48,63,58,49,52,50,52,52,32,49,78,68,74,44,54,81,83,61,49,51,32,30,21,25,25,25,15,50,60,40,75,68,29,11,46,49,26,39,50,54,43,37,51,51,17,60,75,67,68,36,47,29,16,70,37,44,35,47,59,28,31,34,57,60,52,53,59,41,86,42,38,28,34,21,40,41,76,60,56,95,62,24,24,38,33,33,31,29,32,66,55,96,88,38,83,40,80,76,40,73,75,40,68,42,48,44,70,60,52,50,53,56,49,47,70,67,71,54,41,31,39,35,28,27,73,46,42,72,83,42,43,66,61,45,39,72,70,39,43,91,32,44,40,71,57,54,51,78,39,30,55,56,46,24,51,51,37,31,58,63,22,66,79,44,70,64,48,57,63,86,73,65,67,64,41,61,82,49,71,51,65,68,53,44,48,47,54,52,64,72,96

Foldseek 3Di:
DKEWEFEQQELKTWIWIDDPNDTPDIDIDRDPDDCLVPNVVVVVVGCVVVVHDLLVHAEYEYAQDDHDPRRNQSGLVVRLVSCVVNVHFYFYDHPQLLLQLLCPPPPWKEWEWDDPDPQKTFIFIWDDDPNDIDTPGDTAIDRPLVVLQVVCVVVAAYEYEAPCCVVCVVVNCVRNPPSYHYDDPVSRHRHRVSSRVVRVPDDTDDSVPRHHDNNDDDPVRVVVVVVVD/DWEWEFEQQELKTWIWIDDPNDTPDIDIDRHPDDCLVPNVVVVVVGCVVVVHDLLVHAEYEYAQDDHDPRRNQSGLVVRLVSCVVNVHFYFYDHPQLLLQLLCPPPPWKEWEWDDPDPQKTFIFIWDDDPNDIDTPGDTAIDRPLVVLQVVCVVVAAYEYEAPCCVVCVVVNCVRNPPSYHYDDPVSHHRHRVSSRVVRVPPDTDDSVPRHHDNNDDDPVRVVVVVVVD

Sequence (458 aa):
MTILAIDTSNYTLGIALLREDTVIAEYITYLKKNHSVRAMPAVHSLLNDCDMAPQDLSKIVVAKGPGSYTGVRIGVTLAKTLAWSLDIPISAVSSLETLAANGRHFDGLISPIFDARRGQVYTGLYQYKNGLLEQVVPDQNVMLADWLEMLKEKDRPVLFLGHDTSLHKQMIEDVLGTKGFIGTAAQHNPRPSELAFLGKEKEAADVHGLVPDYLRLAEAEAKWIESQKMTILAIDTSNYTLGIALLREDTVIAEYITYLKKNHSVRAMPAVHSLLNDCDMAPQDLSKIVVAKGPGSYTGVRIGVTLAKTLAWSLDIPISAVSSLETLAANGRHFDGLISPIFDARRGQVYTGLYQYKNGLLEQVVPDQNVMLADWLEMLKEKDRPVLFLGHDTSLHKQMIEDVLGTKGFIGTAAQHNPRPSELAFLGKEKEAADVHGLVPDYLRLAEAEAKWIESQK